Protein AF-A0A2G9Z7P7-F1 (afdb_monomer_lite)

Structure (mmCIF, N/CA/C/O backbone):
data_AF-A0A2G9Z7P7-F1
#
_entry.id   AF-A0A2G9Z7P7-F1
#
loop_
_atom_site.group_PDB
_atom_site.id
_atom_site.type_symbol
_atom_site.label_atom_id
_atom_site.label_alt_id
_atom_site.label_comp_id
_atom_site.label_asym_id
_atom_site.label_entity_id
_atom_site.label_seq_id
_atom_site.pdbx_PDB_ins_code
_atom_site.Cartn_x
_atom_site.Cartn_y
_atom_site.Cartn_z
_atom_site.occupancy
_atom_site.B_iso_or_equiv
_atom_site.auth_seq_id
_atom_site.auth_comp_id
_atom_site.auth_asym_id
_atom_site.auth_atom_id
_atom_site.pdbx_PDB_model_num
ATOM 1 N N . MET A 1 1 ? 17.770 12.880 -24.093 1.00 88.38 1 MET A N 1
ATOM 2 C CA . MET A 1 1 ? 17.878 13.822 -22.950 1.00 88.38 1 MET A CA 1
ATOM 3 C C . MET A 1 1 ? 17.803 13.102 -21.585 1.00 88.38 1 MET A C 1
ATOM 5 O O . MET A 1 1 ? 17.267 13.642 -20.622 1.00 88.38 1 MET A O 1
ATOM 9 N N . GLY A 1 2 ? 18.348 11.879 -21.474 1.00 91.69 2 GLY A N 1
ATOM 10 C CA . GLY A 1 2 ? 18.216 11.028 -20.277 1.00 91.69 2 GLY A CA 1
ATOM 11 C C . GLY A 1 2 ? 16.932 10.182 -20.232 1.00 91.69 2 GLY A C 1
ATOM 12 O O . GLY A 1 2 ? 16.121 10.231 -21.153 1.00 91.69 2 GLY A O 1
ATOM 13 N N . THR A 1 3 ? 16.749 9.387 -19.179 1.00 93.31 3 THR A N 1
ATOM 14 C CA . THR A 1 3 ? 15.555 8.562 -18.927 1.00 93.31 3 THR A CA 1
ATOM 15 C C . THR A 1 3 ? 15.163 8.608 -17.444 1.00 93.31 3 THR A C 1
ATOM 17 O O . THR A 1 3 ? 16.037 8.487 -16.579 1.00 93.31 3 THR A O 1
ATOM 20 N N . PRO A 1 4 ? 13.865 8.741 -17.104 1.00 95.06 4 PRO A N 1
ATOM 21 C CA . PRO A 1 4 ? 13.394 8.666 -15.719 1.00 95.06 4 PRO A CA 1
ATOM 22 C C . PRO A 1 4 ? 13.786 7.372 -14.992 1.00 95.06 4 PRO A C 1
ATOM 24 O O . PRO A 1 4 ? 14.020 7.407 -13.783 1.00 95.06 4 PRO A O 1
ATOM 27 N N . ARG A 1 5 ? 13.948 6.250 -15.711 1.00 92.25 5 ARG A N 1
ATOM 28 C CA . ARG A 1 5 ? 14.402 4.972 -15.130 1.00 92.25 5 ARG A CA 1
ATOM 29 C C . ARG A 1 5 ? 15.758 5.094 -14.426 1.00 92.25 5 ARG A C 1
ATOM 31 O O . ARG A 1 5 ? 15.944 4.495 -13.370 1.00 92.25 5 ARG A O 1
ATOM 38 N N . ALA A 1 6 ? 16.665 5.933 -14.936 1.00 92.50 6 ALA A N 1
ATOM 39 C CA . ALA A 1 6 ? 17.983 6.150 -14.335 1.00 92.50 6 ALA A CA 1
ATOM 40 C C . ALA A 1 6 ? 17.903 6.705 -12.901 1.00 92.50 6 ALA A C 1
ATOM 42 O O . ALA A 1 6 ? 18.802 6.459 -12.097 1.00 92.50 6 ALA A O 1
ATOM 43 N N . ILE A 1 7 ? 16.825 7.421 -12.556 1.00 93.69 7 ILE A N 1
ATOM 44 C CA . ILE A 1 7 ? 16.602 7.922 -11.194 1.00 93.69 7 ILE A CA 1
ATOM 45 C C . ILE A 1 7 ? 16.435 6.747 -10.232 1.00 93.69 7 ILE A C 1
ATOM 47 O O . ILE A 1 7 ? 17.113 6.696 -9.208 1.00 93.69 7 ILE A O 1
ATOM 51 N N . LEU A 1 8 ? 15.571 5.785 -10.569 1.00 89.94 8 LEU A N 1
ATOM 52 C CA . LEU A 1 8 ? 15.336 4.608 -9.736 1.00 89.94 8 LEU A CA 1
ATOM 53 C C . LEU A 1 8 ? 16.598 3.746 -9.631 1.00 89.94 8 LEU A C 1
ATOM 55 O O . LEU A 1 8 ? 16.961 3.349 -8.525 1.00 89.94 8 LEU A O 1
ATOM 59 N N . SER A 1 9 ? 17.317 3.547 -10.743 1.00 86.44 9 SER A N 1
ATOM 60 C CA . SER A 1 9 ? 18.581 2.799 -10.753 1.00 86.44 9 SER A CA 1
ATOM 61 C C . SER A 1 9 ? 19.633 3.408 -9.827 1.00 86.44 9 SER A C 1
ATOM 63 O O . SER A 1 9 ? 20.267 2.696 -9.051 1.00 86.44 9 SER A O 1
ATOM 65 N N . LEU A 1 10 ? 19.811 4.731 -9.866 1.00 89.69 10 LEU A N 1
ATOM 66 C CA . LEU A 1 10 ? 20.811 5.422 -9.050 1.00 89.69 10 LEU A CA 1
ATOM 67 C C . LEU A 1 10 ? 20.392 5.568 -7.575 1.00 89.69 10 LEU A C 1
ATOM 69 O O . LEU A 1 10 ? 21.263 5.584 -6.697 1.00 89.69 10 LEU A O 1
ATOM 73 N N . LEU A 1 11 ? 19.087 5.679 -7.287 1.00 90.06 11 LEU A N 1
ATOM 74 C CA . LEU A 1 11 ? 18.569 5.876 -5.927 1.00 90.06 11 LEU A CA 1
ATOM 75 C C . LEU A 1 11 ? 18.313 4.580 -5.151 1.00 90.06 11 LEU A C 1
ATOM 77 O O . LEU A 1 11 ? 18.526 4.581 -3.943 1.00 90.06 11 LEU A O 1
ATOM 81 N N . TYR A 1 12 ? 17.890 3.499 -5.799 1.00 85.44 12 TYR A N 1
ATOM 82 C CA . TYR A 1 12 ? 17.498 2.255 -5.114 1.00 85.44 12 TYR A CA 1
ATOM 83 C C . TYR A 1 12 ? 18.282 1.032 -5.580 1.00 85.44 12 TYR A C 1
ATOM 85 O O . TYR A 1 12 ? 18.129 -0.060 -5.040 1.00 85.44 12 TYR A O 1
ATOM 93 N N . GLY A 1 13 ? 19.150 1.202 -6.575 1.00 76.75 13 GLY A N 1
ATOM 94 C CA . GLY A 1 13 ? 19.662 0.070 -7.324 1.00 76.75 13 GLY A CA 1
ATOM 95 C C . GLY A 1 13 ? 18.589 -0.461 -8.273 1.00 76.75 13 GLY A C 1
ATOM 96 O O . GLY A 1 13 ? 17.404 -0.565 -7.946 1.00 76.75 13 GLY A O 1
ATOM 97 N N . TYR A 1 14 ? 19.029 -0.784 -9.474 1.00 68.12 14 TYR A N 1
ATOM 98 C CA . TYR A 1 14 ? 18.271 -1.546 -10.452 1.00 68.12 14 TYR A CA 1
ATOM 99 C C . TYR A 1 14 ? 19.022 -2.850 -10.682 1.00 68.12 14 TYR A C 1
ATOM 101 O O . TYR A 1 14 ? 20.247 -2.862 -10.530 1.00 68.12 14 TYR A O 1
ATOM 109 N N . ASP A 1 15 ? 18.319 -3.902 -11.093 1.00 60.78 15 ASP A N 1
ATOM 110 C CA . ASP A 1 15 ? 18.945 -5.089 -11.684 1.00 60.78 15 ASP A CA 1
ATOM 111 C C . ASP A 1 15 ? 19.566 -4.722 -13.057 1.00 60.78 15 ASP A C 1
ATOM 113 O O . ASP A 1 15 ? 19.152 -5.178 -14.118 1.00 60.78 15 ASP A O 1
ATOM 117 N N . GLU A 1 16 ? 20.595 -3.862 -13.047 1.00 51.56 16 GLU A N 1
ATOM 118 C CA . GLU A 1 16 ? 21.653 -3.820 -14.070 1.00 51.56 16 GLU A CA 1
ATOM 119 C C . GLU A 1 16 ? 22.711 -4.885 -13.764 1.00 51.56 16 GLU A C 1
ATOM 121 O O . GLU A 1 16 ? 23.882 -4.762 -14.134 1.00 51.56 16 GLU A O 1
ATOM 126 N N . ASP A 1 17 ? 22.330 -5.935 -13.045 1.00 45.81 17 ASP A N 1
ATOM 127 C CA . ASP A 1 17 ? 23.192 -7.074 -12.899 1.00 45.81 17 ASP A CA 1
ATOM 128 C C . ASP A 1 17 ? 23.453 -7.603 -14.311 1.00 45.81 17 ASP A C 1
ATOM 130 O O . ASP A 1 17 ? 22.549 -8.027 -15.035 1.00 45.81 17 ASP A O 1
ATOM 134 N N . LEU A 1 18 ? 24.709 -7.544 -14.746 1.00 41.25 18 LEU A N 1
ATOM 135 C CA . LEU A 1 18 ? 25.127 -8.237 -15.953 1.00 41.25 18 LEU A CA 1
ATOM 136 C C . LEU A 1 18 ? 24.704 -9.702 -15.795 1.00 41.25 18 LEU A C 1
ATOM 138 O O . LEU A 1 18 ? 25.142 -10.380 -14.866 1.00 41.25 18 LEU A O 1
ATOM 142 N N . ALA A 1 19 ? 23.823 -10.166 -16.682 1.00 43.50 19 ALA A N 1
ATOM 143 C CA . ALA A 1 19 ? 23.171 -11.468 -16.570 1.00 43.50 19 ALA A CA 1
ATOM 144 C C . ALA A 1 19 ? 22.360 -11.669 -15.266 1.00 43.50 19 ALA A C 1
ATOM 146 O O . ALA A 1 19 ? 22.419 -12.751 -14.677 1.00 43.50 19 ALA A O 1
ATOM 147 N N . PHE A 1 20 ? 21.620 -10.639 -14.837 1.00 49.31 20 PHE A N 1
ATOM 148 C CA . PHE A 1 20 ? 20.503 -10.695 -13.885 1.00 49.31 20 PHE A CA 1
ATOM 149 C C . PHE A 1 20 ? 20.796 -11.479 -12.583 1.00 49.31 20 PHE A C 1
ATOM 151 O O . PHE A 1 20 ? 20.258 -12.554 -12.336 1.00 49.31 20 PHE A O 1
ATOM 158 N N . GLY A 1 21 ? 21.734 -10.985 -11.780 1.00 46.25 21 GLY A N 1
ATOM 159 C CA . GLY A 1 21 ? 22.154 -11.535 -10.487 1.00 46.25 21 GLY A CA 1
ATOM 160 C C . GLY A 1 21 ? 23.260 -12.582 -10.555 1.00 46.25 21 GLY A C 1
ATOM 161 O O . GLY A 1 21 ? 23.843 -12.935 -9.529 1.00 46.25 21 GLY A O 1
ATOM 162 N N . SER A 1 22 ? 23.604 -13.088 -11.746 1.00 48.53 22 SER A N 1
ATOM 163 C CA . SER A 1 22 ? 24.572 -14.189 -11.867 1.00 48.53 22 SER A CA 1
ATOM 164 C C . SER A 1 22 ? 26.050 -13.766 -11.853 1.00 48.53 22 SER A C 1
ATOM 166 O O . SER A 1 22 ? 26.917 -14.621 -11.648 1.00 48.53 22 SER A O 1
ATOM 168 N N . LEU A 1 23 ? 26.353 -12.476 -12.056 1.00 54.34 23 LEU A N 1
ATOM 169 C CA . LEU A 1 23 ? 27.725 -11.935 -12.071 1.00 54.34 23 LEU A CA 1
ATOM 170 C C . LEU A 1 23 ? 27.988 -10.838 -11.029 1.00 54.34 23 LEU A C 1
ATOM 172 O O . LEU A 1 23 ? 29.154 -10.591 -10.719 1.00 54.34 23 LEU A O 1
ATOM 176 N N . MET A 1 24 ? 26.949 -10.175 -10.517 1.00 68.00 24 MET A N 1
ATOM 177 C CA . MET A 1 24 ? 27.054 -9.036 -9.601 1.00 68.00 24 MET A CA 1
ATOM 178 C C . MET A 1 24 ? 25.839 -9.015 -8.675 1.00 68.00 24 MET A C 1
ATOM 180 O O . MET A 1 24 ? 24.740 -9.314 -9.122 1.00 68.00 24 MET A O 1
ATOM 184 N N . SER A 1 25 ? 26.041 -8.704 -7.395 1.00 72.50 25 SER A N 1
ATOM 185 C CA . SER A 1 25 ? 24.952 -8.480 -6.439 1.00 72.50 25 SER A CA 1
ATOM 186 C C . SER A 1 25 ? 24.416 -7.049 -6.523 1.00 72.50 25 SER A C 1
ATOM 188 O O . SER A 1 25 ? 25.162 -6.121 -6.832 1.00 72.50 25 SER A O 1
ATOM 190 N N . ARG A 1 26 ? 23.163 -6.830 -6.106 1.00 74.75 26 ARG A N 1
ATOM 191 C CA . ARG A 1 26 ? 22.546 -5.489 -6.038 1.00 74.75 26 ARG A CA 1
ATOM 192 C C . ARG A 1 26 ? 23.388 -4.453 -5.276 1.00 74.75 26 ARG A C 1
ATOM 194 O O . ARG A 1 26 ? 23.451 -3.291 -5.675 1.00 74.75 26 ARG A O 1
ATOM 201 N N . ALA A 1 27 ? 24.073 -4.867 -4.207 1.00 79.56 27 ALA A N 1
ATOM 202 C CA . ALA A 1 27 ? 24.968 -3.991 -3.450 1.00 79.56 27 ALA A CA 1
ATOM 203 C C . ALA A 1 27 ? 26.206 -3.574 -4.267 1.00 79.56 27 ALA A C 1
ATOM 205 O O . ALA A 1 27 ? 26.613 -2.409 -4.266 1.00 79.56 27 ALA A O 1
ATOM 206 N N . GLU A 1 28 ? 26.787 -4.512 -5.018 1.00 80.38 28 GLU A N 1
ATOM 207 C CA . GLU A 1 28 ? 27.892 -4.240 -5.940 1.00 80.38 28 GLU A CA 1
ATOM 208 C C . GLU A 1 28 ? 27.441 -3.376 -7.125 1.00 80.38 28 GLU A C 1
ATOM 210 O O . GLU A 1 28 ? 28.157 -2.439 -7.485 1.00 80.38 28 GLU A O 1
ATOM 215 N N . ALA A 1 29 ? 26.247 -3.624 -7.674 1.00 78.50 29 ALA A N 1
ATOM 216 C CA . ALA A 1 29 ? 25.651 -2.819 -8.737 1.00 78.50 29 ALA A CA 1
ATOM 217 C C . ALA A 1 29 ? 25.437 -1.373 -8.275 1.00 78.50 29 ALA A C 1
ATOM 219 O O . ALA A 1 29 ? 25.922 -0.443 -8.924 1.00 78.50 29 ALA A O 1
ATOM 220 N N . ARG A 1 30 ? 24.836 -1.168 -7.093 1.00 82.44 30 ARG A N 1
ATOM 221 C CA . ARG A 1 30 ? 24.680 0.156 -6.463 1.00 82.44 30 ARG A CA 1
ATOM 222 C C . ARG A 1 30 ? 26.027 0.864 -6.310 1.00 82.44 30 ARG A C 1
ATOM 224 O O . ARG A 1 30 ? 26.182 2.015 -6.722 1.00 82.44 30 ARG A O 1
ATOM 231 N N . LYS A 1 31 ? 27.035 0.167 -5.781 1.00 85.56 31 LYS A N 1
ATOM 232 C CA . LYS A 1 31 ? 28.396 0.702 -5.631 1.00 85.56 31 LYS A CA 1
ATOM 233 C C . LYS A 1 31 ? 29.030 1.075 -6.973 1.00 85.56 31 LYS A C 1
ATOM 235 O O . LYS A 1 31 ? 29.747 2.077 -7.048 1.00 85.56 31 LYS A O 1
ATOM 240 N N . LEU A 1 32 ? 28.797 0.292 -8.024 1.00 85.06 32 LEU A N 1
ATOM 241 C CA . LEU A 1 32 ? 29.298 0.567 -9.368 1.00 85.06 32 LEU A CA 1
ATOM 242 C C . LEU A 1 32 ? 28.656 1.835 -9.943 1.00 85.06 32 LEU A C 1
ATOM 244 O O . LEU A 1 32 ? 29.380 2.780 -10.278 1.00 85.06 32 LEU A O 1
ATOM 248 N N . VAL A 1 33 ? 27.321 1.889 -10.008 1.00 84.31 33 VAL A N 1
ATOM 249 C CA . VAL A 1 33 ? 26.591 3.003 -10.640 1.00 84.31 33 VAL A CA 1
ATOM 250 C C . VAL A 1 33 ? 26.812 4.327 -9.910 1.00 84.31 33 VAL A C 1
ATOM 252 O O . VAL A 1 33 ? 26.951 5.369 -10.550 1.00 84.31 33 VAL A O 1
ATOM 255 N N . GLU A 1 34 ? 26.997 4.301 -8.585 1.00 87.75 34 GLU A N 1
ATOM 256 C CA . GLU A 1 34 ? 27.355 5.481 -7.786 1.00 87.75 34 GLU A CA 1
ATOM 257 C C . GLU A 1 34 ? 28.629 6.193 -8.255 1.00 87.75 34 GLU A C 1
ATOM 259 O O . GLU A 1 34 ? 28.807 7.391 -7.998 1.00 87.75 34 GLU A O 1
ATOM 264 N N . ASN A 1 35 ? 29.531 5.454 -8.900 1.00 89.50 35 ASN A N 1
ATOM 265 C CA . ASN A 1 35 ? 30.845 5.917 -9.325 1.00 89.50 35 ASN A CA 1
ATOM 266 C C . ASN A 1 35 ? 31.010 5.919 -10.850 1.00 89.50 35 ASN A C 1
ATOM 268 O O . ASN A 1 35 ? 32.118 6.164 -11.327 1.00 89.50 35 ASN A O 1
ATOM 272 N N . MET A 1 36 ? 29.940 5.672 -11.610 1.00 90.12 36 MET A N 1
ATOM 273 C CA . MET A 1 36 ? 29.964 5.584 -13.067 1.00 90.12 36 MET A CA 1
ATOM 274 C C . MET A 1 36 ? 29.453 6.891 -13.695 1.00 90.12 36 MET A C 1
ATOM 276 O O . MET A 1 36 ? 28.243 7.108 -13.727 1.00 90.12 36 MET A O 1
ATOM 280 N N . PRO A 1 37 ? 30.320 7.760 -14.259 1.00 91.62 37 PRO A N 1
ATOM 281 C CA . PRO A 1 37 ? 29.881 9.026 -14.859 1.00 91.62 37 PRO A CA 1
ATOM 282 C C . PRO A 1 37 ? 28.818 8.849 -15.955 1.00 91.62 37 PRO A C 1
ATOM 284 O O . PRO A 1 37 ? 27.925 9.680 -16.084 1.00 91.62 37 PRO A O 1
ATOM 287 N N . GLY A 1 38 ? 28.884 7.741 -16.706 1.00 87.62 38 GLY A N 1
ATOM 288 C CA . GLY A 1 38 ? 27.904 7.410 -17.742 1.00 87.62 38 GLY A CA 1
ATOM 289 C C . GLY A 1 38 ? 26.477 7.267 -17.208 1.00 87.62 38 GLY A C 1
ATOM 290 O O . GLY A 1 38 ? 25.561 7.787 -17.831 1.00 87.62 38 GLY A O 1
ATOM 291 N N . ALA A 1 39 ? 26.290 6.663 -16.028 1.00 90.19 39 ALA A N 1
ATOM 292 C CA . ALA A 1 39 ? 24.969 6.497 -15.418 1.00 90.19 39 ALA A CA 1
ATOM 293 C C . ALA A 1 39 ? 24.332 7.851 -15.059 1.00 90.19 39 ALA A C 1
ATOM 295 O O . ALA A 1 39 ? 23.143 8.064 -15.273 1.00 90.19 39 ALA A O 1
ATOM 296 N N . TYR A 1 40 ? 25.137 8.812 -14.593 1.00 94.94 40 TYR A N 1
ATOM 297 C CA . TYR A 1 40 ? 24.669 10.169 -14.290 1.00 94.94 40 TYR A CA 1
ATOM 298 C C . TYR A 1 40 ? 24.279 10.930 -15.562 1.00 94.94 40 TYR A C 1
ATOM 300 O O . TYR A 1 40 ? 23.320 11.695 -15.542 1.00 94.94 40 TYR A O 1
ATOM 308 N N . GLY A 1 41 ? 24.979 10.693 -16.676 1.00 93.25 41 GLY A N 1
ATOM 309 C CA . GLY A 1 41 ? 24.620 11.242 -17.987 1.00 93.25 41 GLY A CA 1
ATOM 310 C C . GLY A 1 41 ? 23.269 10.748 -18.519 1.00 93.25 41 GLY A C 1
ATOM 311 O O . GLY A 1 41 ? 22.693 11.390 -19.392 1.00 93.25 41 GLY A O 1
ATOM 312 N N . LEU A 1 42 ? 22.732 9.649 -17.980 1.00 94.06 42 LEU A N 1
ATOM 313 C CA . LEU A 1 42 ? 21.408 9.132 -18.330 1.00 94.06 42 LEU A CA 1
ATOM 314 C C . LEU A 1 42 ? 20.282 9.709 -17.465 1.00 94.06 42 LEU A C 1
ATOM 316 O O . LEU A 1 42 ? 19.120 9.442 -17.756 1.00 94.06 42 LEU A O 1
ATOM 320 N N . LEU A 1 43 ? 20.577 10.509 -16.435 1.00 96.19 43 LEU A N 1
ATOM 321 C CA . LEU A 1 43 ? 19.535 11.217 -15.689 1.00 96.19 43 LEU A CA 1
ATOM 322 C C . LEU A 1 43 ? 18.808 12.227 -16.595 1.00 96.19 43 LEU A C 1
ATOM 324 O O . LEU A 1 43 ? 19.445 12.806 -17.480 1.00 96.19 43 LEU A O 1
ATOM 328 N N . PRO A 1 44 ? 17.504 12.474 -16.364 1.00 96.12 44 PRO A N 1
ATOM 329 C CA . PRO A 1 44 ? 16.760 13.513 -17.068 1.00 96.12 44 PRO A CA 1
ATOM 330 C C . PRO A 1 44 ? 17.464 14.876 -17.042 1.00 96.12 44 PRO A C 1
ATOM 332 O O . PRO A 1 44 ? 17.812 15.379 -15.969 1.00 96.12 44 PRO A O 1
ATOM 335 N N . SER A 1 45 ? 17.674 15.463 -18.224 1.00 95.06 45 SER A N 1
ATOM 336 C CA . SER A 1 45 ? 18.251 16.804 -18.364 1.00 95.06 45 SER A CA 1
ATOM 337 C C . SER A 1 45 ? 17.222 17.903 -18.083 1.00 95.06 45 SER A C 1
ATOM 339 O O . SER A 1 45 ? 16.018 17.651 -18.008 1.00 95.06 45 SER A O 1
ATOM 341 N N . GLU A 1 46 ? 17.682 19.146 -17.943 1.00 94.81 46 GLU A N 1
ATOM 342 C CA . GLU A 1 46 ? 16.793 20.307 -17.807 1.00 94.81 46 GLU A CA 1
ATOM 343 C C . GLU A 1 46 ? 15.837 20.441 -19.004 1.00 94.81 46 GLU A C 1
ATOM 345 O O . GLU A 1 46 ? 14.641 20.675 -18.823 1.00 94.81 46 GLU A O 1
ATOM 350 N N . GLU A 1 47 ? 16.337 20.205 -20.219 1.00 92.44 47 GLU A N 1
ATOM 351 C CA . GLU A 1 47 ? 15.527 20.233 -21.436 1.00 92.44 47 GLU A CA 1
ATOM 352 C C . GLU A 1 47 ? 14.461 19.126 -21.442 1.00 92.44 47 GLU A C 1
ATOM 354 O O . GLU A 1 47 ? 13.328 19.369 -21.863 1.00 92.44 47 GLU A O 1
ATOM 359 N N . TYR A 1 48 ? 14.763 17.940 -20.896 1.00 93.50 48 TYR A N 1
ATOM 360 C CA . TYR A 1 48 ? 13.746 16.903 -20.696 1.00 93.50 48 TYR A CA 1
ATOM 361 C C . TYR A 1 48 ? 12.633 17.379 -19.756 1.00 93.50 48 TYR A C 1
ATOM 363 O O . TYR A 1 48 ? 11.458 17.290 -20.113 1.00 93.50 48 TYR A O 1
ATOM 371 N N . LEU A 1 49 ? 12.979 17.928 -18.584 1.00 94.69 49 LEU A N 1
ATOM 372 C CA . LEU A 1 49 ? 11.989 18.439 -17.623 1.00 94.69 49 LEU A CA 1
ATOM 373 C C . LEU A 1 49 ? 11.091 19.511 -18.260 1.00 94.69 49 LEU A C 1
ATOM 375 O O . LEU A 1 49 ? 9.891 19.548 -17.997 1.00 94.69 49 LEU A O 1
ATOM 379 N N . ASN A 1 50 ? 11.641 20.358 -19.133 1.00 92.31 50 ASN A N 1
ATOM 380 C CA . ASN A 1 50 ? 10.890 21.421 -19.807 1.00 92.31 50 ASN A CA 1
ATOM 381 C C . ASN A 1 50 ? 9.842 20.924 -20.817 1.00 92.31 50 ASN A C 1
ATOM 383 O O . ASN A 1 50 ? 8.943 21.692 -21.199 1.00 92.31 50 ASN A O 1
ATOM 387 N N . ARG A 1 51 ? 9.938 19.654 -21.219 1.00 89.81 51 ARG A N 1
ATOM 388 C CA . ARG A 1 51 ? 9.044 18.979 -22.170 1.00 89.81 51 ARG A CA 1
ATOM 389 C C . ARG A 1 51 ? 7.986 18.116 -21.509 1.00 89.81 51 ARG A C 1
ATOM 391 O O . ARG A 1 51 ? 7.079 17.663 -22.196 1.00 89.81 51 ARG A O 1
ATOM 398 N N . LEU A 1 52 ? 8.105 17.886 -20.208 1.00 90.56 52 LEU A N 1
ATOM 399 C CA . LEU A 1 52 ? 7.125 17.112 -19.474 1.00 90.56 52 LEU A CA 1
ATOM 400 C C . LEU A 1 52 ? 5.793 17.864 -19.376 1.00 90.56 52 LEU A C 1
ATOM 402 O O . LEU A 1 52 ? 5.759 19.063 -19.084 1.00 90.56 52 LEU A O 1
ATOM 406 N N . GLU A 1 53 ? 4.707 17.133 -19.606 1.00 87.88 53 GLU A N 1
ATOM 407 C CA . GLU A 1 53 ? 3.342 17.599 -19.348 1.00 87.88 53 GLU A CA 1
ATOM 408 C C . GLU A 1 53 ? 2.959 17.363 -17.881 1.00 87.88 53 GLU A C 1
ATOM 410 O O . GLU A 1 53 ? 2.420 18.254 -17.228 1.00 87.88 53 GLU A O 1
ATOM 415 N N . GLU A 1 54 ? 3.341 16.203 -17.346 1.00 91.12 54 GLU A N 1
ATOM 416 C CA . GLU A 1 54 ? 3.155 15.804 -15.951 1.00 91.12 54 GLU A CA 1
ATOM 417 C C . GLU A 1 54 ? 4.454 15.963 -15.143 1.00 91.12 54 GLU A C 1
ATOM 419 O O . GLU A 1 54 ? 5.545 15.868 -15.707 1.00 91.12 54 GLU A O 1
ATOM 424 N N . PRO A 1 55 ? 4.405 16.166 -13.814 1.00 95.56 55 PRO A N 1
ATOM 425 C CA . PRO A 1 55 ? 5.621 16.241 -13.007 1.00 95.56 55 PRO A CA 1
ATOM 426 C C . PRO A 1 55 ? 6.513 15.002 -13.174 1.00 95.56 55 PRO A C 1
ATOM 428 O O . PRO A 1 55 ? 6.029 13.903 -13.413 1.00 95.56 55 PRO A O 1
ATOM 431 N N . LEU A 1 56 ? 7.825 15.129 -12.998 1.00 97.00 56 LEU A N 1
ATOM 432 C CA . LEU A 1 56 ? 8.740 13.982 -12.997 1.00 97.00 56 LEU A CA 1
ATOM 433 C C . LEU A 1 56 ? 8.637 13.189 -11.689 1.00 97.00 56 LEU A C 1
ATOM 435 O O . LEU A 1 56 ? 8.627 11.958 -11.706 1.00 97.00 56 LEU A O 1
ATOM 439 N N . ILE A 1 57 ? 8.563 13.896 -10.558 1.00 96.94 57 ILE A N 1
ATOM 440 C CA . ILE A 1 57 ? 8.464 13.307 -9.218 1.00 96.94 57 ILE A CA 1
ATOM 441 C C . ILE A 1 57 ? 7.280 13.924 -8.478 1.00 96.94 57 ILE A C 1
ATOM 443 O O . ILE A 1 57 ? 7.201 15.148 -8.385 1.00 96.94 57 ILE A O 1
ATOM 447 N N . ASP A 1 58 ? 6.416 13.085 -7.911 1.00 96.31 58 ASP A N 1
ATOM 448 C CA . ASP A 1 58 ? 5.329 13.489 -7.014 1.00 96.31 58 ASP A CA 1
ATOM 449 C C . ASP A 1 58 ? 5.609 13.006 -5.594 1.00 96.31 58 ASP A C 1
ATOM 451 O O . ASP A 1 58 ? 5.960 11.844 -5.393 1.00 96.31 58 ASP A O 1
ATOM 455 N N . PHE A 1 59 ? 5.430 13.872 -4.599 1.00 93.50 59 PHE A N 1
ATOM 456 C CA . PHE A 1 59 ? 5.601 13.535 -3.189 1.00 93.50 59 PHE A CA 1
ATOM 457 C C . PHE A 1 59 ? 4.260 13.427 -2.466 1.00 93.50 59 PHE A C 1
ATOM 459 O O . PHE A 1 59 ? 3.316 14.163 -2.751 1.00 93.50 59 PHE A O 1
ATOM 466 N N . PHE A 1 60 ? 4.200 12.577 -1.437 1.00 90.44 60 PHE A N 1
ATOM 467 C CA . PHE A 1 60 ? 3.015 12.431 -0.582 1.00 90.44 60 PHE A CA 1
ATOM 468 C C . PHE A 1 60 ? 2.592 13.750 0.095 1.00 90.44 60 PHE A C 1
ATOM 470 O O . PHE A 1 60 ? 1.433 13.911 0.468 1.00 90.44 60 PHE A O 1
ATOM 477 N N . SER A 1 61 ? 3.522 14.701 0.255 1.00 89.00 61 SER A N 1
ATOM 478 C CA . SER A 1 61 ? 3.267 16.038 0.804 1.00 89.00 61 SER A CA 1
ATOM 479 C C . SER A 1 61 ? 2.438 16.936 -0.125 1.00 89.00 61 SER A C 1
ATOM 481 O O . SER A 1 61 ? 2.016 18.014 0.295 1.00 89.00 61 SER A O 1
ATOM 483 N N . GLY A 1 62 ? 2.223 16.519 -1.376 1.00 89.94 62 GLY A N 1
ATOM 484 C CA . GLY A 1 62 ? 1.630 17.328 -2.440 1.00 89.94 62 GLY A CA 1
ATOM 485 C C . GLY A 1 62 ? 2.641 18.211 -3.175 1.00 89.94 62 GLY A C 1
ATOM 486 O O . GLY A 1 62 ? 2.265 18.910 -4.112 1.00 89.94 62 GLY A O 1
ATOM 487 N N . GLU A 1 63 ? 3.916 18.194 -2.777 1.00 93.00 63 GLU A N 1
ATOM 488 C CA . GLU A 1 63 ? 4.978 18.785 -3.587 1.00 93.00 63 GLU A CA 1
ATOM 489 C C . GLU A 1 63 ? 5.289 17.921 -4.809 1.00 93.00 63 GLU A C 1
ATOM 491 O O . GLU A 1 63 ? 5.176 16.698 -4.767 1.00 93.00 63 GLU A O 1
ATOM 496 N N . SER A 1 64 ? 5.775 18.554 -5.873 1.00 95.81 64 SER A N 1
ATOM 497 C CA . SER A 1 64 ? 6.279 17.860 -7.054 1.00 95.81 64 SER A CA 1
ATOM 498 C C . SER A 1 64 ? 7.571 18.499 -7.576 1.00 95.81 64 SER A C 1
ATOM 500 O O . SER A 1 64 ? 8.001 19.558 -7.095 1.00 95.81 64 SER A O 1
ATOM 502 N N . ILE A 1 65 ? 8.241 17.798 -8.489 1.00 97.19 65 ILE A N 1
ATOM 503 C CA . ILE A 1 65 ? 9.384 18.269 -9.281 1.00 97.19 65 ILE A CA 1
ATOM 504 C C . ILE A 1 65 ? 9.012 18.044 -10.739 1.00 97.19 65 ILE A C 1
ATOM 506 O O . ILE A 1 65 ? 8.831 16.897 -11.147 1.00 97.19 65 ILE A O 1
ATOM 510 N N . GLY A 1 66 ? 8.907 19.111 -11.522 1.00 95.69 66 GLY A N 1
ATOM 511 C CA . GLY A 1 66 ? 8.574 19.024 -12.940 1.00 95.69 66 GLY A CA 1
ATOM 512 C C . GLY A 1 66 ? 9.239 20.118 -13.765 1.00 95.69 66 GLY A C 1
ATOM 513 O O . GLY A 1 66 ? 10.396 20.484 -13.553 1.00 95.69 66 GLY A O 1
ATOM 514 N N . LYS A 1 67 ? 8.500 20.628 -14.746 1.00 95.69 67 LYS A N 1
ATOM 515 C CA . LYS A 1 67 ? 8.948 21.691 -15.644 1.00 95.69 67 LYS A CA 1
ATOM 516 C C . LYS A 1 67 ? 9.458 22.919 -14.883 1.00 95.69 67 LYS A C 1
ATOM 518 O O . LYS A 1 67 ? 8.726 23.513 -14.099 1.00 95.69 67 LYS A O 1
ATOM 523 N N . GLY A 1 68 ? 10.695 23.329 -15.173 1.00 94.44 68 GLY A N 1
ATOM 524 C CA . GLY A 1 68 ? 11.356 24.469 -14.527 1.00 94.44 68 GLY A CA 1
ATOM 525 C C . GLY A 1 68 ? 11.970 24.187 -13.147 1.00 94.44 68 GLY A C 1
ATOM 526 O O . GLY A 1 68 ? 12.588 25.084 -12.581 1.00 94.44 68 GLY A O 1
ATOM 527 N N . ASP A 1 69 ? 11.867 22.962 -12.621 1.00 96.69 69 ASP A N 1
ATOM 528 C CA . ASP A 1 69 ? 12.347 22.595 -11.278 1.00 96.69 69 ASP A CA 1
ATOM 529 C C . ASP A 1 69 ? 13.708 21.873 -11.292 1.00 96.69 69 ASP A C 1
ATOM 531 O O . ASP A 1 69 ? 14.002 21.059 -10.411 1.00 96.69 69 ASP A O 1
ATOM 535 N N . PHE A 1 70 ? 14.568 22.136 -12.280 1.00 96.44 70 PHE A N 1
ATOM 536 C CA . PHE A 1 70 ? 15.821 21.386 -12.430 1.00 96.44 70 PHE A CA 1
ATOM 537 C C . PHE A 1 70 ? 16.759 21.525 -11.217 1.00 96.44 70 PHE A C 1
ATOM 539 O O . PHE A 1 70 ? 17.325 20.534 -10.756 1.00 96.44 70 PHE A O 1
ATOM 546 N N . GLU A 1 71 ? 16.868 22.713 -10.612 1.00 96.12 71 GLU A N 1
ATOM 547 C CA . GLU A 1 71 ? 17.632 22.880 -9.364 1.00 96.12 71 GLU A CA 1
ATOM 548 C C . GLU A 1 71 ? 17.037 22.062 -8.205 1.00 96.12 71 GLU A C 1
ATOM 550 O O . GLU A 1 71 ? 17.777 21.434 -7.446 1.00 96.12 71 GLU A O 1
ATOM 555 N N . LYS A 1 72 ? 15.701 22.006 -8.092 1.00 96.56 72 LYS A N 1
ATOM 556 C CA . LYS A 1 72 ? 15.007 21.202 -7.072 1.00 96.56 72 LYS A CA 1
ATOM 557 C C . LYS A 1 72 ? 15.260 19.708 -7.289 1.00 96.56 72 LYS A C 1
ATOM 559 O O . LYS A 1 72 ? 15.469 18.979 -6.321 1.00 96.56 72 LYS A O 1
ATOM 564 N N . PHE A 1 73 ? 15.303 19.265 -8.546 1.00 97.31 73 PHE A N 1
ATOM 565 C CA . PHE A 1 73 ? 15.677 17.901 -8.912 1.00 97.31 73 PHE A CA 1
ATOM 566 C C . PHE A 1 73 ? 17.108 17.561 -8.465 1.00 97.31 73 PHE A C 1
ATOM 568 O O . PHE A 1 73 ? 17.323 16.543 -7.807 1.00 97.31 73 PHE A O 1
ATOM 575 N N . GLN A 1 74 ? 18.079 18.438 -8.731 1.00 97.00 74 GLN A N 1
ATOM 576 C CA . GLN A 1 74 ? 19.471 18.260 -8.291 1.00 97.00 74 GLN A CA 1
ATOM 577 C C . GLN A 1 74 ? 19.604 18.235 -6.759 1.00 97.00 74 GLN A C 1
ATOM 579 O O . GLN A 1 74 ? 20.319 17.403 -6.187 1.00 97.00 74 GLN A O 1
ATOM 584 N N . ASP A 1 75 ? 18.889 19.123 -6.071 1.00 96.12 75 ASP A N 1
ATOM 585 C CA . ASP A 1 75 ? 18.862 19.175 -4.611 1.00 96.12 75 ASP A CA 1
ATOM 586 C C . ASP A 1 75 ? 18.270 17.889 -4.006 1.00 96.12 75 ASP A C 1
ATOM 588 O O . ASP A 1 75 ? 18.830 17.352 -3.044 1.00 96.12 75 ASP A O 1
ATOM 592 N N . PHE A 1 76 ? 17.213 17.344 -4.617 1.00 95.81 76 PHE A N 1
ATOM 593 C CA . PHE A 1 76 ? 16.622 16.060 -4.240 1.00 95.81 76 PHE A CA 1
ATOM 594 C C . PHE A 1 76 ? 17.595 14.885 -4.430 1.00 95.81 76 PHE A C 1
ATOM 596 O O . PHE A 1 76 ? 17.787 14.088 -3.512 1.00 95.81 76 PHE A O 1
ATOM 603 N N . LEU A 1 77 ? 18.271 14.783 -5.579 1.00 95.94 77 LEU A N 1
ATOM 604 C CA . LEU A 1 77 ? 19.234 13.701 -5.847 1.00 95.94 77 LEU A CA 1
ATOM 605 C C . LEU A 1 77 ? 20.429 13.704 -4.876 1.00 95.94 77 LEU A C 1
ATOM 607 O O . LEU A 1 77 ? 21.051 12.666 -4.635 1.00 95.94 77 LEU A O 1
ATOM 611 N N . THR A 1 78 ? 20.755 14.866 -4.307 1.00 95.88 78 THR A N 1
ATOM 612 C CA . THR A 1 78 ? 21.872 15.039 -3.365 1.00 95.88 78 THR A CA 1
ATOM 613 C C . THR A 1 78 ? 21.457 14.989 -1.893 1.00 95.88 78 THR A C 1
ATOM 615 O O . THR A 1 78 ? 22.311 15.216 -1.033 1.00 95.88 78 THR A O 1
ATOM 618 N N . GLY A 1 79 ? 20.183 14.708 -1.593 1.00 93.81 79 GLY A N 1
ATOM 619 C CA . GLY A 1 79 ? 19.652 14.666 -0.224 1.00 93.81 79 GLY A CA 1
ATOM 620 C C . GLY A 1 79 ? 19.745 16.008 0.516 1.00 93.81 79 GLY A C 1
ATOM 621 O O . GLY A 1 79 ? 19.804 16.056 1.744 1.00 93.81 79 GLY A O 1
ATOM 622 N N . LYS A 1 80 ? 19.850 17.128 -0.216 1.00 91.81 80 LYS A N 1
ATOM 623 C CA . LYS A 1 80 ? 20.076 18.455 0.381 1.00 91.81 80 LYS A CA 1
ATOM 624 C C . LYS A 1 80 ? 18.822 19.006 1.059 1.00 91.81 80 LYS A C 1
ATOM 626 O O . LYS A 1 80 ? 18.944 19.795 1.994 1.00 91.81 80 LYS A O 1
ATOM 631 N N . THR A 1 81 ? 17.645 18.632 0.567 1.00 80.75 81 THR A N 1
ATOM 632 C CA . THR A 1 81 ? 16.348 19.181 0.987 1.00 80.75 81 THR A CA 1
ATOM 633 C C . THR A 1 81 ? 15.600 18.303 1.981 1.00 80.75 81 THR A C 1
ATOM 635 O O . THR A 1 81 ? 14.830 18.836 2.773 1.00 80.75 81 THR A O 1
ATOM 638 N N . ASP A 1 82 ? 15.834 16.991 1.976 1.00 83.06 82 ASP A N 1
ATOM 639 C CA . ASP A 1 82 ? 15.128 16.023 2.827 1.00 83.06 82 ASP A CA 1
ATOM 640 C C . ASP A 1 82 ? 15.937 15.586 4.061 1.00 83.06 82 ASP A C 1
ATOM 642 O O . ASP A 1 82 ? 15.372 15.040 5.006 1.00 83.06 82 ASP A O 1
ATOM 646 N N . GLY A 1 83 ? 17.244 15.868 4.091 1.00 83.38 83 GLY A N 1
ATOM 647 C CA . GLY A 1 83 ? 18.113 15.537 5.218 1.00 83.38 83 GLY A CA 1
ATOM 648 C C . GLY A 1 83 ? 18.332 14.036 5.406 1.00 83.38 83 GLY A C 1
ATOM 649 O O . GLY A 1 83 ? 18.737 13.635 6.500 1.00 83.38 83 GLY A O 1
ATOM 650 N N . ARG A 1 84 ? 18.069 13.214 4.377 1.00 91.31 84 ARG A N 1
ATOM 651 C CA . ARG A 1 84 ? 18.298 11.767 4.452 1.00 91.31 84 ARG A CA 1
ATOM 652 C C . ARG A 1 84 ? 19.773 11.461 4.688 1.00 91.31 84 ARG A C 1
ATOM 654 O O . ARG A 1 84 ? 20.661 12.182 4.231 1.00 91.31 84 ARG A O 1
ATOM 661 N N . GLU A 1 85 ? 20.039 10.388 5.419 1.00 91.94 85 GLU A N 1
ATOM 662 C CA . GLU A 1 85 ? 21.401 9.893 5.612 1.00 91.94 85 GLU A CA 1
ATOM 663 C C . GLU A 1 85 ? 21.831 9.064 4.398 1.00 91.94 85 GLU A C 1
ATOM 665 O O . GLU A 1 85 ? 20.997 8.475 3.717 1.00 91.94 85 GLU A O 1
ATOM 670 N N . LYS A 1 86 ? 23.136 9.028 4.100 1.00 92.50 86 LYS A N 1
ATOM 671 C CA . LYS A 1 86 ? 23.671 8.171 3.032 1.00 92.50 86 LYS A CA 1
ATOM 672 C C . LYS A 1 86 ? 23.534 6.710 3.490 1.00 92.50 86 LYS A C 1
ATOM 674 O O . LYS A 1 86 ? 24.229 6.352 4.442 1.00 92.50 86 LYS A O 1
ATOM 679 N N . PRO A 1 87 ? 22.706 5.885 2.833 1.00 91.81 87 PRO A N 1
ATOM 680 C CA . PRO A 1 87 ? 22.605 4.469 3.173 1.00 91.81 87 PRO A CA 1
ATOM 681 C C . PRO A 1 87 ? 23.890 3.712 2.811 1.00 91.81 87 PRO A C 1
ATOM 683 O O . PRO A 1 87 ? 24.673 4.156 1.956 1.00 91.81 87 PRO A O 1
ATOM 686 N N . ASN A 1 88 ? 24.095 2.565 3.455 1.00 90.69 88 ASN A N 1
ATOM 687 C CA . ASN A 1 88 ? 25.129 1.603 3.086 1.00 90.69 88 ASN A CA 1
ATOM 688 C C . ASN A 1 88 ? 24.833 0.972 1.714 1.00 90.69 88 ASN A C 1
ATOM 690 O O . ASN A 1 88 ? 23.748 1.116 1.153 1.00 90.69 88 ASN A O 1
ATOM 694 N N . GLU A 1 89 ? 25.824 0.279 1.147 1.00 84.75 89 GLU A N 1
ATOM 695 C CA . GLU A 1 89 ? 25.703 -0.319 -0.191 1.00 84.75 89 GLU A CA 1
ATOM 696 C C . GLU A 1 89 ? 24.666 -1.451 -0.264 1.00 84.75 89 GLU A C 1
ATOM 698 O O . GLU A 1 89 ? 24.083 -1.667 -1.322 1.00 84.75 89 GLU A O 1
ATOM 703 N N . ASP A 1 90 ? 24.408 -2.134 0.850 1.00 84.81 90 ASP A N 1
ATOM 704 C CA . ASP A 1 90 ? 23.442 -3.225 0.990 1.00 84.81 90 ASP A CA 1
ATOM 705 C C . ASP A 1 90 ? 22.015 -2.767 1.340 1.00 84.81 90 ASP A C 1
ATOM 707 O O . ASP A 1 90 ? 21.077 -3.538 1.148 1.00 84.81 90 ASP A O 1
ATOM 711 N N . GLU A 1 91 ? 21.830 -1.514 1.766 1.00 87.88 91 GLU A N 1
ATOM 712 C CA . GLU A 1 91 ? 20.525 -0.901 2.073 1.00 87.88 91 GLU A CA 1
ATOM 713 C C . GLU A 1 91 ? 19.839 -0.393 0.787 1.00 87.88 91 GLU A C 1
ATOM 715 O O . GLU A 1 91 ? 19.618 0.807 0.574 1.00 87.88 91 GLU A O 1
ATOM 720 N N . VAL A 1 92 ? 19.561 -1.324 -0.130 1.00 81.19 92 VAL A N 1
ATOM 721 C CA . VAL A 1 92 ? 18.997 -1.055 -1.466 1.00 81.19 92 VAL A CA 1
ATOM 722 C C . VAL A 1 92 ? 17.560 -0.524 -1.425 1.00 81.19 92 VAL A C 1
ATOM 724 O O . VAL A 1 92 ? 17.098 0.119 -2.364 1.00 81.19 92 VAL A O 1
ATOM 727 N N . GLU A 1 93 ? 16.862 -0.727 -0.317 1.00 82.00 93 GLU A N 1
ATOM 728 C CA . GLU A 1 93 ? 15.526 -0.204 -0.048 1.00 82.00 93 GLU A CA 1
ATOM 729 C C . GLU A 1 93 ? 15.504 1.304 0.243 1.00 82.00 93 GLU A C 1
ATOM 731 O O . GLU A 1 93 ? 14.464 1.937 0.063 1.00 82.00 93 GLU A O 1
ATOM 736 N N . LYS A 1 94 ? 16.640 1.895 0.641 1.00 88.25 94 LYS A N 1
ATOM 737 C CA . LYS A 1 94 ? 16.743 3.316 1.009 1.00 88.25 94 LYS A CA 1
ATOM 738 C C . LYS A 1 94 ? 17.248 4.181 -0.139 1.00 88.25 94 LYS A C 1
ATOM 740 O O . LYS A 1 94 ? 18.203 3.826 -0.843 1.00 88.25 94 LYS A O 1
ATOM 745 N N . GLU A 1 95 ? 16.667 5.373 -0.260 1.00 90.50 95 GLU A N 1
ATOM 746 C CA . GLU A 1 95 ? 17.047 6.395 -1.230 1.00 90.50 95 GLU A CA 1
ATOM 747 C C . GLU A 1 95 ? 18.523 6.770 -1.105 1.00 90.50 95 GLU A C 1
ATOM 749 O O . GLU A 1 95 ? 19.018 7.188 -0.056 1.00 90.50 95 GLU A O 1
ATOM 754 N N . ASN A 1 96 ? 19.239 6.691 -2.218 1.00 91.81 96 ASN A N 1
ATOM 755 C CA . ASN A 1 96 ? 20.647 7.028 -2.246 1.00 91.81 96 ASN A CA 1
ATOM 756 C C . ASN A 1 96 ? 20.926 8.536 -2.195 1.00 91.81 96 ASN A C 1
ATOM 758 O O . ASN A 1 96 ? 20.086 9.374 -2.528 1.00 91.81 96 ASN A O 1
ATOM 762 N N . ILE A 1 97 ? 22.169 8.890 -1.866 1.00 95.00 97 ILE A N 1
ATOM 763 C CA . ILE A 1 97 ? 22.705 10.244 -2.058 1.00 95.00 97 ILE A CA 1
ATOM 764 C C . ILE A 1 97 ? 23.747 10.208 -3.172 1.00 95.00 97 ILE A C 1
ATOM 766 O O . ILE A 1 97 ? 24.788 9.546 -3.045 1.00 95.00 97 ILE A O 1
ATOM 770 N N . LEU A 1 98 ? 23.458 10.933 -4.255 1.00 94.88 98 LEU A N 1
ATOM 771 C CA . LEU A 1 98 ? 24.286 10.970 -5.456 1.00 94.88 98 LEU A CA 1
ATOM 772 C C . LEU A 1 98 ? 25.447 11.963 -5.345 1.00 94.88 98 LEU A C 1
ATOM 774 O O . LEU A 1 98 ? 25.425 12.944 -4.593 1.00 94.88 98 LEU A O 1
ATOM 778 N N . ARG A 1 99 ? 26.505 11.708 -6.121 1.00 95.50 99 ARG A N 1
ATOM 779 C CA . ARG A 1 99 ? 27.736 12.501 -6.096 1.00 95.50 99 ARG A CA 1
ATOM 780 C C . ARG A 1 99 ? 27.573 13.814 -6.858 1.00 95.50 99 ARG A C 1
ATOM 782 O O . ARG A 1 99 ? 27.462 13.826 -8.081 1.00 95.50 99 ARG A O 1
ATOM 789 N N . LYS A 1 100 ? 27.697 14.934 -6.139 1.00 95.38 100 LYS A N 1
ATOM 790 C CA . LYS A 1 100 ? 27.604 16.298 -6.697 1.00 95.38 100 LYS A CA 1
ATOM 791 C C . LYS A 1 100 ? 28.520 16.547 -7.898 1.00 95.38 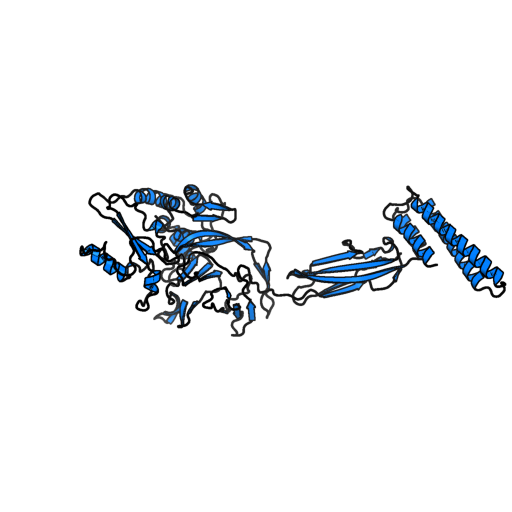100 LYS A C 1
ATOM 793 O O . LYS A 1 100 ? 28.108 17.188 -8.852 1.00 95.38 100 LYS A O 1
ATOM 798 N N . ASN A 1 101 ? 29.754 16.042 -7.872 1.00 96.88 101 ASN A N 1
ATOM 799 C CA . ASN A 1 101 ? 30.699 16.248 -8.971 1.00 96.88 101 ASN A CA 1
ATOM 800 C C . ASN A 1 101 ? 30.308 15.490 -10.250 1.00 96.88 101 ASN A C 1
ATOM 802 O O . ASN A 1 101 ? 30.591 15.983 -11.334 1.00 96.88 101 ASN A O 1
ATOM 806 N N . LEU A 1 102 ? 29.679 14.316 -10.133 1.00 97.38 102 LEU A N 1
ATOM 807 C CA . LEU A 1 102 ? 29.208 13.549 -11.290 1.00 97.38 102 LEU A CA 1
ATOM 808 C C . LEU A 1 102 ? 27.902 14.127 -11.843 1.00 97.38 102 LEU A C 1
ATOM 810 O O . LEU A 1 102 ? 27.742 14.207 -13.056 1.00 97.38 102 LEU A O 1
ATOM 814 N N . LEU A 1 103 ? 27.014 14.605 -10.965 1.00 97.06 103 LEU A N 1
ATOM 815 C CA . LEU A 1 103 ? 25.821 15.356 -11.364 1.00 97.06 103 LEU A CA 1
ATOM 816 C C . LEU A 1 103 ? 26.181 16.618 -12.152 1.00 97.06 103 LEU A C 1
ATOM 818 O O . LEU A 1 103 ? 25.626 16.854 -13.219 1.00 97.06 103 LEU A O 1
ATOM 822 N N . GLU A 1 104 ? 27.167 17.382 -11.678 1.00 96.62 104 GLU A N 1
ATOM 823 C CA . GLU A 1 104 ? 27.635 18.576 -12.385 1.00 96.62 104 GLU A CA 1
ATOM 824 C C . GLU A 1 104 ? 28.258 18.238 -13.747 1.00 96.62 104 GLU A C 1
ATOM 826 O O . GLU A 1 104 ? 28.026 18.935 -14.730 1.00 96.62 104 GLU A O 1
ATOM 831 N N . GLN A 1 105 ? 29.011 17.137 -13.841 1.00 96.31 105 GLN A N 1
ATOM 832 C CA . GLN A 1 105 ? 29.533 16.659 -15.125 1.00 96.31 105 GLN A CA 1
ATOM 833 C C . GLN A 1 105 ? 28.414 16.270 -16.098 1.00 96.31 105 GLN A C 1
ATOM 835 O O . GLN A 1 105 ? 28.495 16.608 -17.280 1.00 96.31 105 GLN A O 1
ATOM 840 N N . ALA A 1 106 ? 27.376 15.583 -15.619 1.00 95.94 106 ALA A N 1
ATOM 841 C CA . ALA A 1 106 ? 26.215 15.231 -16.430 1.00 95.94 106 ALA A CA 1
ATOM 842 C C . ALA A 1 106 ? 25.458 16.480 -16.900 1.00 95.94 106 ALA A C 1
ATOM 844 O O . ALA A 1 106 ? 25.136 16.581 -18.081 1.00 95.94 106 ALA A O 1
ATOM 845 N N . ARG A 1 107 ? 25.260 17.464 -16.013 1.00 95.75 107 ARG A N 1
ATOM 846 C CA . ARG A 1 107 ? 24.641 18.757 -16.336 1.00 95.75 107 ARG A CA 1
ATOM 847 C C . ARG A 1 107 ? 25.383 19.468 -17.469 1.00 95.75 107 ARG A C 1
ATOM 849 O O . ARG A 1 107 ? 24.777 19.764 -18.491 1.00 95.75 107 ARG A O 1
ATOM 856 N N . LEU A 1 108 ? 26.697 19.654 -17.326 1.00 94.94 108 LEU A N 1
ATOM 857 C CA . LEU A 1 108 ? 27.545 20.280 -18.352 1.00 94.94 108 LEU A CA 1
ATOM 858 C C . LEU A 1 108 ? 27.541 19.502 -19.678 1.00 94.94 108 LEU A C 1
ATOM 860 O O . LEU A 1 108 ? 27.669 20.089 -20.750 1.00 94.94 108 LEU A O 1
ATOM 864 N N . THR A 1 109 ? 27.424 18.173 -19.613 1.00 93.88 109 THR A N 1
ATOM 865 C CA . THR A 1 109 ? 27.336 17.329 -20.812 1.00 93.88 109 THR A CA 1
ATOM 866 C C . THR A 1 109 ? 26.026 17.579 -21.554 1.00 93.88 109 THR A C 1
ATOM 868 O O . THR A 1 109 ? 26.061 17.786 -22.764 1.00 93.88 109 THR A O 1
ATOM 871 N N . HIS A 1 110 ? 24.896 17.607 -20.842 1.00 93.19 110 HIS A N 1
ATOM 872 C CA . HIS A 1 110 ? 23.588 17.892 -21.438 1.00 93.19 110 HIS A CA 1
ATOM 873 C C . HIS A 1 110 ? 23.492 19.318 -21.975 1.00 93.19 110 HIS A C 1
ATOM 875 O O . HIS A 1 110 ? 23.039 19.474 -23.097 1.00 93.19 110 HIS A O 1
ATOM 881 N N . GLU A 1 111 ? 24.023 20.332 -21.279 1.00 90.44 111 GLU A N 1
ATOM 882 C CA . GLU A 1 111 ? 24.074 21.709 -21.812 1.00 90.44 111 GLU A CA 1
ATOM 883 C C . GLU A 1 111 ? 24.740 21.777 -23.196 1.00 90.44 111 GLU A C 1
ATOM 885 O O . GLU A 1 111 ? 24.292 22.510 -24.068 1.00 90.44 111 GLU A O 1
ATOM 890 N N . ASN A 1 112 ? 25.786 20.979 -23.428 1.00 91.06 112 ASN A N 1
ATOM 891 C CA . ASN A 1 112 ? 26.465 20.938 -24.722 1.00 91.06 112 ASN A CA 1
ATOM 892 C C . ASN A 1 112 ? 25.746 20.065 -25.770 1.00 91.06 112 ASN A C 1
ATOM 894 O O . ASN A 1 112 ? 25.838 20.343 -26.964 1.00 91.06 112 ASN A O 1
ATOM 898 N N . LEU A 1 113 ? 25.086 18.977 -25.360 1.00 90.12 113 LEU A N 1
ATOM 899 C CA . LEU A 1 113 ? 24.397 18.066 -26.284 1.00 90.12 113 LEU A CA 1
ATOM 900 C C . LEU A 1 113 ? 23.021 18.589 -26.706 1.00 90.12 113 LEU A C 1
ATOM 902 O O . LEU A 1 113 ? 22.659 18.445 -27.871 1.00 90.12 113 LEU A O 1
ATOM 906 N N . ASP A 1 114 ? 22.288 19.211 -25.786 1.00 86.50 114 ASP A N 1
ATOM 907 C CA . ASP A 1 114 ? 20.929 19.708 -26.014 1.00 86.50 114 ASP A CA 1
ATOM 908 C C . ASP A 1 114 ? 20.931 20.951 -26.937 1.00 86.50 114 ASP A C 1
ATOM 910 O O . ASP A 1 114 ? 19.939 21.225 -27.610 1.00 86.50 114 ASP A O 1
ATOM 914 N N . GLU A 1 115 ? 22.065 21.659 -27.054 1.00 86.31 115 GLU A N 1
ATOM 915 C CA . GLU A 1 115 ? 22.276 22.761 -28.012 1.00 86.31 115 GLU A CA 1
ATOM 916 C C . GLU A 1 115 ? 22.651 22.297 -29.436 1.00 86.31 115 GLU A C 1
ATOM 918 O O . GLU A 1 115 ? 22.740 23.119 -30.355 1.00 86.31 115 GLU A O 1
ATOM 923 N N . TRP A 1 116 ? 22.913 21.004 -29.653 1.00 88.38 116 TRP A N 1
ATOM 924 C CA . TRP A 1 116 ? 23.378 20.523 -30.953 1.00 88.38 116 TRP A CA 1
ATOM 925 C C . TRP A 1 116 ? 22.271 20.568 -32.018 1.00 88.38 116 TRP A C 1
ATOM 927 O O . TRP A 1 116 ? 21.203 19.981 -31.861 1.00 88.38 116 TRP A O 1
ATOM 937 N N . GLU A 1 117 ? 22.570 21.193 -33.160 1.00 87.00 117 GLU A N 1
ATOM 938 C CA . GLU A 1 117 ? 21.720 21.176 -34.353 1.00 87.00 117 GLU A CA 1
ATOM 939 C C . GLU A 1 117 ? 22.440 20.501 -35.537 1.00 87.00 117 GLU A C 1
ATOM 941 O O . GLU A 1 117 ? 23.656 20.677 -35.712 1.00 87.00 117 GLU A O 1
ATOM 946 N N . PRO A 1 118 ? 21.714 19.768 -36.407 1.00 89.25 118 PRO A N 1
ATOM 947 C CA . PRO A 1 118 ? 22.300 19.213 -37.619 1.00 89.25 118 PRO A CA 1
ATOM 948 C C . PRO A 1 118 ? 22.754 20.334 -38.583 1.00 89.25 118 PRO A C 1
ATOM 950 O O . PRO A 1 118 ? 21.998 21.274 -38.838 1.00 89.25 118 PRO A O 1
ATOM 953 N N . PRO A 1 119 ? 23.969 20.250 -39.166 1.00 89.88 119 PRO A N 1
ATOM 954 C CA . PRO A 1 119 ? 24.436 21.206 -40.177 1.00 89.88 119 PRO A CA 1
ATOM 955 C C . PRO A 1 119 ? 23.556 21.240 -41.443 1.00 89.88 119 PRO A C 1
ATOM 957 O O . PRO A 1 119 ? 22.947 20.235 -41.786 1.00 89.88 119 PRO A O 1
ATOM 960 N N . GLU A 1 120 ? 23.588 22.335 -42.223 1.00 85.06 120 GLU A N 1
ATOM 961 C CA . GLU A 1 120 ? 22.709 22.572 -43.402 1.00 85.06 120 GLU A CA 1
ATOM 962 C C . GLU A 1 120 ? 22.640 21.436 -44.448 1.00 85.06 120 GLU A C 1
ATOM 964 O O . GLU A 1 120 ? 21.667 21.339 -45.187 1.00 85.06 120 GLU A O 1
ATOM 969 N N . ASN A 1 121 ? 23.660 20.576 -44.533 1.00 88.00 121 ASN A N 1
ATOM 970 C CA . ASN A 1 121 ? 23.726 19.465 -45.494 1.00 88.00 121 ASN A CA 1
ATOM 971 C C . ASN A 1 121 ? 23.637 18.083 -44.830 1.00 88.00 121 ASN A C 1
ATOM 973 O O . ASN A 1 121 ? 23.999 17.073 -45.436 1.00 88.00 121 ASN A O 1
ATOM 977 N N . VAL A 1 122 ? 23.208 18.039 -43.573 1.00 90.50 122 VAL A N 1
ATOM 978 C CA . VAL A 1 122 ? 23.023 16.816 -42.800 1.00 90.50 122 VAL A CA 1
ATOM 979 C C . VAL A 1 122 ? 21.551 16.717 -42.444 1.00 90.50 122 VAL A C 1
ATOM 981 O O . VAL A 1 122 ? 20.992 17.604 -41.809 1.00 90.50 122 VAL A O 1
ATOM 984 N N . LYS A 1 123 ? 20.930 15.613 -42.849 1.00 89.94 123 LYS A N 1
ATOM 985 C CA . LYS A 1 123 ? 19.587 15.259 -42.408 1.00 89.94 123 LYS A CA 1
ATOM 986 C C . LYS A 1 123 ? 19.690 14.372 -41.174 1.00 89.94 123 LYS A C 1
ATOM 988 O O . LYS A 1 123 ? 20.413 13.376 -41.201 1.00 89.94 123 LYS A O 1
ATOM 993 N N . ALA A 1 124 ? 18.962 14.718 -40.123 1.00 92.62 124 ALA A N 1
ATOM 994 C CA . ALA A 1 124 ? 18.796 13.896 -38.937 1.00 92.62 124 ALA A CA 1
ATOM 995 C C . ALA A 1 124 ? 17.446 13.169 -38.997 1.00 92.62 124 ALA A C 1
ATOM 997 O O . ALA A 1 124 ? 16.403 13.787 -39.198 1.00 92.62 124 ALA A O 1
ATOM 998 N N . ILE A 1 125 ? 17.466 11.850 -38.820 1.00 93.50 125 ILE A N 1
ATOM 999 C CA . ILE A 1 125 ? 16.263 11.022 -38.716 1.00 93.50 125 ILE A CA 1
ATOM 1000 C C . ILE A 1 125 ? 16.231 10.473 -37.294 1.00 93.50 125 ILE A C 1
ATOM 1002 O O . ILE A 1 125 ? 17.159 9.779 -36.882 1.00 93.50 125 ILE A O 1
ATOM 1006 N N . GLN A 1 126 ? 15.191 10.823 -36.545 1.00 94.06 126 GLN A N 1
ATOM 1007 C CA . GLN A 1 126 ? 14.964 10.357 -35.182 1.00 94.06 126 GLN A CA 1
ATOM 1008 C C . GLN A 1 126 ? 13.909 9.261 -35.204 1.00 94.06 126 GLN A C 1
ATOM 1010 O O . GLN A 1 126 ? 12.870 9.415 -35.845 1.00 94.06 126 GLN A O 1
ATOM 1015 N N . ILE A 1 127 ? 14.184 8.164 -34.510 1.00 95.69 127 ILE A N 1
ATOM 1016 C CA . ILE A 1 127 ? 13.299 7.006 -34.435 1.00 95.69 127 ILE A CA 1
ATOM 1017 C C . ILE A 1 127 ? 13.107 6.692 -32.956 1.00 95.69 127 ILE A C 1
ATOM 1019 O O . ILE A 1 127 ? 14.094 6.526 -32.242 1.00 95.69 127 ILE A O 1
ATOM 1023 N N . ALA A 1 128 ? 11.858 6.646 -32.506 1.00 95.75 128 ALA A N 1
ATOM 1024 C CA . ALA A 1 128 ? 11.498 6.258 -31.147 1.00 95.75 128 ALA A CA 1
ATOM 1025 C C . ALA A 1 128 ? 10.670 4.975 -31.163 1.00 95.75 128 ALA A C 1
ATOM 1027 O O . ALA A 1 128 ? 9.841 4.793 -32.054 1.00 95.75 128 ALA A O 1
ATOM 1028 N N . GLY A 1 129 ? 10.881 4.097 -30.184 1.00 94.31 129 GLY A N 1
ATOM 1029 C CA . GLY A 1 129 ? 9.934 3.018 -29.931 1.00 94.31 129 GLY A CA 1
ATOM 1030 C C . GLY A 1 129 ? 8.684 3.531 -29.227 1.00 94.31 129 GLY A C 1
ATOM 1031 O O . GLY A 1 129 ? 8.688 4.598 -28.607 1.00 94.31 129 GLY A O 1
ATOM 1032 N N . TRP A 1 130 ? 7.606 2.777 -29.386 1.00 91.81 130 TRP A N 1
ATOM 1033 C CA . TRP A 1 130 ? 6.290 3.101 -28.862 1.00 91.81 130 TRP A CA 1
ATOM 1034 C C . TRP A 1 130 ? 5.542 1.822 -28.482 1.00 91.81 130 TRP A C 1
ATOM 1036 O O . TRP A 1 130 ? 5.735 0.769 -29.096 1.00 91.81 130 TRP A O 1
ATOM 1046 N N . GLY A 1 131 ? 4.652 1.938 -27.499 1.00 87.12 131 GLY A N 1
ATOM 1047 C CA . GLY A 1 131 ? 3.690 0.911 -27.114 1.00 87.12 131 GLY A CA 1
ATOM 1048 C C . GLY A 1 131 ? 4.145 0.004 -25.968 1.00 87.12 131 GLY A C 1
ATOM 1049 O O . GLY A 1 131 ? 3.395 -0.890 -25.568 1.00 87.12 131 GLY A O 1
ATOM 1050 N N . LEU A 1 132 ? 5.336 0.227 -25.403 1.00 88.62 132 LEU A N 1
ATOM 1051 C CA . LEU A 1 132 ? 5.854 -0.547 -24.271 1.00 88.62 132 LEU A CA 1
ATOM 1052 C C . LEU A 1 132 ? 5.825 0.268 -22.978 1.00 88.62 132 LEU A C 1
ATOM 1054 O O . LEU A 1 132 ? 6.109 1.467 -22.979 1.00 88.62 132 LEU A O 1
ATOM 1058 N N . ASP A 1 133 ? 5.521 -0.403 -21.868 1.00 88.06 133 ASP A N 1
ATOM 1059 C CA . ASP A 1 133 ? 5.475 0.204 -20.537 1.00 88.06 133 ASP A CA 1
ATOM 1060 C C . ASP A 1 133 ? 6.855 0.765 -20.165 1.00 88.06 133 ASP A C 1
ATOM 1062 O O . ASP A 1 133 ? 7.817 0.046 -19.905 1.00 88.06 133 ASP A O 1
ATOM 1066 N N . THR A 1 134 ? 6.944 2.088 -20.155 1.00 90.19 134 THR A N 1
ATOM 1067 C CA . THR A 1 134 ? 8.179 2.850 -19.995 1.00 90.19 134 THR A CA 1
ATOM 1068 C C . THR A 1 134 ? 8.046 3.780 -18.803 1.00 90.19 134 THR A C 1
ATOM 1070 O O . THR A 1 134 ? 7.034 4.458 -18.627 1.00 90.19 134 THR A O 1
ATOM 1073 N N . ILE A 1 135 ? 9.077 3.849 -17.965 1.00 92.25 135 ILE A N 1
ATOM 1074 C CA . ILE A 1 135 ? 9.044 4.693 -16.768 1.00 92.25 135 ILE A CA 1
ATOM 1075 C C . ILE A 1 135 ? 9.104 6.170 -17.175 1.00 92.25 135 ILE A C 1
ATOM 1077 O O . ILE A 1 135 ? 10.088 6.631 -17.754 1.00 92.25 135 ILE A O 1
ATOM 1081 N N . SER A 1 136 ? 8.060 6.922 -16.828 1.00 93.38 136 SER A N 1
ATOM 1082 C CA . SER A 1 136 ? 7.914 8.358 -17.096 1.00 93.38 136 SER A CA 1
ATOM 1083 C C . SER A 1 136 ? 8.273 9.234 -15.893 1.00 93.38 136 SER A C 1
ATOM 1085 O O . SER A 1 136 ? 8.592 10.412 -16.060 1.00 93.38 136 SER A O 1
ATOM 1087 N N . GLY A 1 137 ? 8.276 8.669 -14.683 1.00 95.25 137 GLY A N 1
ATOM 1088 C CA . GLY A 1 137 ? 8.555 9.397 -13.449 1.00 95.25 137 GLY A CA 1
ATOM 1089 C C . GLY A 1 137 ? 8.438 8.534 -12.198 1.00 95.25 137 GLY A C 1
ATOM 1090 O O . GLY A 1 137 ? 8.451 7.307 -12.277 1.00 95.25 137 GLY A O 1
ATOM 1091 N N . ILE A 1 138 ? 8.331 9.174 -11.033 1.00 95.19 138 ILE A N 1
ATOM 1092 C CA . ILE A 1 138 ? 8.250 8.504 -9.727 1.00 95.19 138 ILE A CA 1
ATOM 1093 C C . ILE A 1 138 ? 7.171 9.168 -8.871 1.00 95.19 138 ILE A C 1
ATOM 1095 O O . ILE A 1 138 ? 7.065 10.390 -8.822 1.00 95.19 138 ILE A O 1
ATOM 1099 N N . LYS A 1 139 ? 6.394 8.364 -8.157 1.00 94.69 139 LYS A N 1
ATOM 1100 C CA . LYS A 1 139 ? 5.453 8.796 -7.130 1.00 94.69 139 LYS A CA 1
ATOM 1101 C C . LYS A 1 139 ? 5.909 8.264 -5.780 1.00 94.69 139 LYS A C 1
ATOM 1103 O O . LYS A 1 139 ? 6.099 7.064 -5.618 1.00 94.69 139 LYS A O 1
ATOM 1108 N N . TYR A 1 140 ? 6.054 9.149 -4.808 1.00 92.69 140 TYR A N 1
ATOM 1109 C CA . TYR A 1 140 ? 6.305 8.803 -3.419 1.00 92.69 140 TYR A CA 1
ATOM 1110 C C . TYR A 1 140 ? 4.994 8.801 -2.638 1.00 92.69 140 TYR A C 1
ATOM 1112 O O . TYR A 1 140 ? 4.271 9.799 -2.606 1.00 92.69 140 TYR A O 1
ATOM 1120 N N . SER A 1 141 ? 4.708 7.688 -1.978 1.00 90.44 141 SER A N 1
ATOM 1121 C CA . SER A 1 141 ? 3.586 7.493 -1.062 1.00 90.44 141 SER A CA 1
ATOM 1122 C C . SER A 1 141 ? 4.107 7.018 0.301 1.00 90.44 141 SER A C 1
ATOM 1124 O O . SER A 1 141 ? 5.300 7.122 0.594 1.00 90.44 141 SER A O 1
ATOM 1126 N N . GLN A 1 142 ? 3.215 6.568 1.180 1.00 89.25 142 GLN A N 1
ATOM 1127 C CA . GLN A 1 142 ? 3.573 6.024 2.487 1.00 89.25 142 GLN A CA 1
ATOM 1128 C C . GLN A 1 142 ? 2.840 4.705 2.700 1.00 89.25 142 GLN A C 1
ATOM 1130 O O . GLN A 1 142 ? 1.700 4.563 2.256 1.00 89.25 142 GLN A O 1
ATOM 1135 N N . LYS A 1 143 ? 3.478 3.772 3.405 1.00 84.88 143 LYS A N 1
ATOM 1136 C CA . LYS A 1 143 ? 2.825 2.565 3.924 1.00 84.88 143 LYS A CA 1
ATOM 1137 C C . LYS A 1 143 ? 3.010 2.476 5.430 1.00 84.88 143 LYS A C 1
ATOM 1139 O O . LYS A 1 143 ? 4.014 2.953 5.962 1.00 84.88 143 LYS A O 1
ATOM 1144 N N . GLU A 1 144 ? 2.044 1.871 6.106 1.00 85.31 144 GLU A N 1
ATOM 1145 C CA . GLU A 1 144 ? 2.169 1.555 7.523 1.00 85.31 144 GLU A CA 1
ATOM 1146 C C . GLU A 1 144 ? 3.194 0.425 7.708 1.00 85.31 144 GLU A C 1
ATOM 1148 O O . GLU A 1 144 ? 3.189 -0.565 6.973 1.00 85.31 144 GLU A O 1
ATOM 1153 N N . LYS A 1 145 ? 4.096 0.568 8.679 1.00 84.69 145 LYS A N 1
ATOM 1154 C CA . LYS A 1 145 ? 5.010 -0.502 9.080 1.00 84.69 145 LYS A CA 1
ATOM 1155 C C . LYS A 1 145 ? 4.232 -1.587 9.806 1.00 84.69 145 LYS A C 1
ATOM 1157 O O . LYS A 1 145 ? 3.335 -1.287 10.598 1.00 84.69 145 LYS A O 1
ATOM 1162 N N . ILE A 1 146 ? 4.639 -2.834 9.607 1.00 79.56 146 ILE A N 1
ATOM 1163 C CA . ILE A 1 146 ? 3.910 -4.008 10.085 1.00 79.56 146 ILE A CA 1
ATOM 1164 C C . ILE A 1 146 ? 4.709 -4.748 11.153 1.00 79.56 146 ILE A C 1
ATOM 1166 O O . ILE A 1 146 ? 5.901 -5.003 10.987 1.00 79.56 146 ILE A O 1
ATOM 1170 N N . ASN A 1 147 ? 4.029 -5.122 12.234 1.00 77.25 147 ASN A N 1
ATOM 1171 C CA . ASN A 1 147 ? 4.541 -6.011 13.266 1.00 77.25 147 ASN A CA 1
ATOM 1172 C C . ASN A 1 147 ? 3.922 -7.396 13.076 1.00 77.25 147 ASN A C 1
ATOM 1174 O O . ASN A 1 147 ? 2.714 -7.562 13.229 1.00 77.25 147 ASN A O 1
ATOM 1178 N N . CYS A 1 148 ? 4.749 -8.391 12.764 1.00 74.06 148 CYS A N 1
ATOM 1179 C CA . CYS A 1 148 ? 4.308 -9.776 12.652 1.00 74.06 148 CYS A CA 1
ATOM 1180 C C . CYS A 1 148 ? 4.739 -10.582 13.881 1.00 74.06 148 CYS A C 1
ATOM 1182 O O . CYS A 1 148 ? 5.906 -10.560 14.278 1.00 74.06 148 CYS A O 1
ATOM 1184 N N . TYR A 1 149 ? 3.799 -11.323 14.463 1.00 72.81 149 TYR A N 1
ATOM 1185 C CA . TYR A 1 149 ? 4.010 -12.184 15.620 1.00 72.81 149 TYR A CA 1
ATOM 1186 C C . TYR A 1 149 ? 3.785 -13.640 15.214 1.00 72.81 149 TYR A C 1
ATOM 1188 O O . TYR A 1 149 ? 2.686 -14.037 14.821 1.00 72.81 149 TYR A O 1
ATOM 1196 N N . SER A 1 150 ? 4.841 -14.446 15.306 1.00 66.25 150 SER A N 1
ATOM 1197 C CA . SER A 1 150 ? 4.776 -15.883 15.041 1.00 66.25 150 SER A CA 1
ATOM 1198 C C . SER A 1 150 ? 4.332 -16.647 16.288 1.00 66.25 150 SER A C 1
ATOM 1200 O O . SER A 1 150 ? 4.806 -16.383 17.394 1.00 66.25 150 SER A O 1
ATOM 1202 N N . VAL A 1 151 ? 3.460 -17.636 16.099 1.00 59.50 151 VAL A N 1
ATOM 1203 C CA . VAL A 1 151 ? 3.088 -18.624 17.119 1.00 59.50 151 VAL A CA 1
ATOM 1204 C C . VAL A 1 151 ? 3.430 -20.003 16.563 1.00 59.50 151 VAL A C 1
ATOM 1206 O O . VAL A 1 151 ? 3.091 -20.295 15.420 1.00 59.50 151 VAL A O 1
ATOM 1209 N N . ASP A 1 152 ? 4.107 -20.844 17.349 1.00 58.31 152 ASP A N 1
ATOM 1210 C CA . ASP A 1 152 ? 4.545 -22.175 16.907 1.00 58.31 152 ASP A CA 1
ATOM 1211 C C . ASP A 1 152 ? 3.388 -22.985 16.294 1.00 58.31 152 ASP A C 1
ATOM 1213 O O . ASP A 1 152 ? 2.358 -23.213 16.937 1.00 58.31 152 ASP A O 1
ATOM 1217 N N . GLY A 1 153 ? 3.577 -23.438 15.050 1.00 56.97 153 GLY A N 1
ATOM 1218 C CA . GLY A 1 153 ? 2.606 -24.256 14.317 1.00 56.97 153 GLY A CA 1
ATOM 1219 C C . GLY A 1 153 ? 1.346 -23.513 13.858 1.00 56.97 153 GLY A C 1
ATOM 1220 O O . GLY A 1 153 ? 0.327 -24.162 13.630 1.00 56.97 153 GLY A O 1
ATOM 1221 N N . LYS A 1 154 ? 1.379 -22.176 13.768 1.00 66.31 154 LYS A N 1
ATOM 1222 C CA . LYS A 1 154 ? 0.284 -21.355 13.236 1.00 66.31 154 LYS A CA 1
ATOM 1223 C C . LYS A 1 154 ? 0.788 -20.284 12.273 1.00 66.31 154 LYS A C 1
ATOM 1225 O O . LYS A 1 154 ? 1.918 -19.809 12.389 1.00 66.31 154 LYS A O 1
ATOM 1230 N N . LEU A 1 155 ? -0.112 -19.862 11.389 1.00 72.00 155 LEU A N 1
ATOM 1231 C CA . LEU A 1 155 ? 0.081 -18.721 10.508 1.00 72.00 155 LEU A CA 1
ATOM 1232 C C . LEU A 1 155 ? 0.391 -17.450 11.338 1.00 72.00 155 LEU A C 1
ATOM 1234 O O . LEU A 1 155 ? -0.336 -17.172 12.300 1.00 72.00 155 LEU A O 1
ATOM 1238 N N . PRO A 1 156 ? 1.466 -16.698 11.029 1.00 73.88 156 PRO A N 1
ATOM 1239 C CA . PRO A 1 156 ? 1.797 -15.466 11.740 1.00 73.88 156 PRO A CA 1
ATOM 1240 C C . PRO A 1 156 ? 0.686 -14.418 11.629 1.00 73.88 156 PRO A C 1
ATOM 1242 O O . PRO A 1 156 ? 0.123 -14.220 10.554 1.00 73.88 156 PRO A O 1
ATOM 1245 N N . SER A 1 157 ? 0.417 -13.709 12.727 1.00 72.25 157 SER A N 1
ATOM 1246 C CA . SER A 1 157 ? -0.486 -12.554 12.714 1.00 72.25 157 SER A CA 1
ATOM 1247 C C . SER A 1 157 ? 0.319 -11.278 12.510 1.00 72.25 157 SER A C 1
ATOM 1249 O O . SER A 1 157 ? 1.271 -11.026 13.251 1.00 72.25 157 SER A O 1
ATOM 1251 N N . CYS A 1 158 ? -0.052 -10.490 11.504 1.00 74.31 158 CYS A N 1
ATOM 1252 C CA . CYS A 1 158 ? 0.605 -9.242 11.141 1.00 74.31 158 CYS A CA 1
ATOM 1253 C C . CYS A 1 158 ? -0.353 -8.068 11.361 1.00 74.31 158 CYS A C 1
ATOM 1255 O O . CYS A 1 158 ? -1.444 -8.034 10.789 1.00 74.31 158 CYS A O 1
ATOM 1257 N N . THR A 1 159 ? 0.053 -7.096 12.178 1.00 72.88 159 THR A N 1
ATOM 1258 C CA . THR A 1 159 ? -0.747 -5.906 12.490 1.00 72.88 159 THR A CA 1
ATOM 1259 C C . THR A 1 159 ? 0.015 -4.620 12.193 1.00 72.88 159 THR A C 1
ATOM 1261 O O . THR A 1 159 ? 1.247 -4.569 12.248 1.00 72.88 159 THR A O 1
ATOM 1264 N N . GLY A 1 160 ? -0.731 -3.570 11.850 1.00 78.75 160 GLY A N 1
ATOM 1265 C CA . GLY A 1 160 ? -0.188 -2.228 11.672 1.00 78.75 160 GLY A CA 1
ATOM 1266 C C . GLY A 1 160 ? 0.435 -1.706 12.967 1.00 78.75 160 GLY A C 1
ATOM 1267 O O . GLY A 1 160 ? -0.121 -1.861 14.055 1.00 78.75 160 GLY A O 1
ATOM 1268 N N . SER A 1 161 ? 1.624 -1.118 12.867 1.00 80.75 161 SER A N 1
ATOM 1269 C CA . SER A 1 161 ? 2.349 -0.561 14.017 1.00 80.75 161 SER A CA 1
ATOM 1270 C C . SER A 1 161 ? 1.922 0.866 14.388 1.00 80.75 161 SER A C 1
ATOM 1272 O O . SER A 1 161 ? 2.341 1.374 15.429 1.00 80.75 161 SER A O 1
ATOM 1274 N N . GLY A 1 162 ? 1.140 1.541 13.541 1.00 84.06 162 GLY A N 1
ATOM 1275 C CA . GLY A 1 162 ? 0.842 2.973 13.606 1.00 84.06 162 GLY A CA 1
ATOM 1276 C C . GLY A 1 162 ? 1.970 3.885 13.103 1.00 84.06 162 GLY A C 1
ATOM 1277 O O . GLY A 1 162 ? 1.760 5.092 12.964 1.00 84.06 162 GLY A O 1
ATOM 1278 N N . GLU A 1 163 ? 3.160 3.347 12.825 1.00 86.81 163 GLU A N 1
ATOM 1279 C CA . GLU A 1 163 ? 4.259 4.075 12.187 1.00 86.81 163 GLU A CA 1
ATOM 1280 C C . GLU A 1 163 ? 4.196 3.932 10.668 1.00 86.81 163 GLU A C 1
ATOM 1282 O O . GLU A 1 163 ? 3.831 2.880 10.159 1.00 86.81 163 GLU A O 1
ATOM 1287 N N . TYR A 1 164 ? 4.613 4.966 9.937 1.00 88.06 164 TYR A N 1
ATOM 1288 C CA . TYR A 1 164 ? 4.611 4.972 8.474 1.00 88.06 164 TYR A CA 1
ATOM 1289 C C . TYR A 1 164 ? 6.023 5.156 7.929 1.00 88.06 164 TYR A C 1
ATOM 1291 O O . TYR A 1 164 ? 6.844 5.860 8.524 1.00 88.06 164 TYR A O 1
ATOM 1299 N N . GLU A 1 165 ? 6.293 4.546 6.781 1.00 84.25 165 GLU A N 1
ATOM 1300 C CA . GLU A 1 165 ? 7.536 4.720 6.033 1.00 84.25 165 GLU A CA 1
ATOM 1301 C C . GLU A 1 165 ? 7.264 5.150 4.586 1.00 84.25 165 GLU A C 1
ATOM 1303 O O . GLU A 1 165 ? 6.235 4.768 4.013 1.00 84.25 165 GLU A O 1
ATOM 1308 N N . PRO A 1 166 ? 8.140 5.992 4.000 1.00 84.56 166 PRO A N 1
ATOM 1309 C CA . PRO A 1 166 ? 8.009 6.395 2.612 1.00 84.56 166 PRO A CA 1
ATOM 1310 C C . PRO A 1 166 ? 8.231 5.195 1.697 1.00 84.56 166 PRO A C 1
ATOM 1312 O O . PRO A 1 166 ? 9.057 4.323 1.956 1.00 84.56 166 PRO A O 1
ATOM 1315 N N . ILE A 1 167 ? 7.487 5.175 0.603 1.00 88.06 167 ILE A N 1
ATOM 1316 C CA . ILE A 1 167 ? 7.634 4.190 -0.459 1.00 88.06 167 ILE A CA 1
ATOM 1317 C C . ILE A 1 167 ? 7.554 4.889 -1.808 1.00 88.06 167 ILE A C 1
ATOM 1319 O O . ILE A 1 167 ? 6.923 5.935 -1.937 1.00 88.06 167 ILE A O 1
ATOM 1323 N N . TYR A 1 168 ? 8.192 4.309 -2.815 1.00 89.38 168 TYR A N 1
ATOM 1324 C CA . TYR A 1 168 ? 8.246 4.858 -4.164 1.00 89.38 168 TYR A CA 1
ATOM 1325 C C . TYR A 1 168 ? 7.607 3.907 -5.168 1.00 89.38 168 TYR A C 1
ATOM 1327 O O . TYR A 1 168 ? 7.718 2.685 -5.058 1.00 89.38 168 TYR A O 1
ATOM 1335 N N . GLU A 1 169 ? 6.973 4.483 -6.180 1.00 90.25 169 GLU A N 1
ATOM 1336 C CA . GLU A 1 169 ? 6.294 3.767 -7.252 1.00 90.25 169 GLU A CA 1
ATOM 1337 C C . GLU A 1 169 ? 6.650 4.436 -8.582 1.00 90.25 169 GLU A C 1
ATOM 1339 O O . GLU A 1 169 ? 6.540 5.660 -8.690 1.00 90.25 169 GLU A O 1
ATOM 1344 N N . PRO A 1 170 ? 7.095 3.693 -9.605 1.00 91.88 170 PRO A N 1
ATOM 1345 C CA . PRO A 1 170 ? 7.289 4.260 -10.924 1.00 91.88 170 PRO A CA 1
ATOM 1346 C C . PRO A 1 170 ? 5.957 4.761 -11.484 1.00 91.88 170 PRO A C 1
ATOM 1348 O O . PRO A 1 170 ? 4.910 4.127 -11.324 1.00 91.88 170 PRO A O 1
ATOM 1351 N N . LYS A 1 171 ? 6.015 5.896 -12.172 1.00 92.00 171 LYS A N 1
ATOM 1352 C CA . LYS A 1 171 ? 4.973 6.329 -13.100 1.00 92.00 171 LYS A CA 1
ATOM 1353 C C . LYS A 1 171 ? 5.317 5.789 -14.476 1.00 92.00 171 LYS A C 1
ATOM 1355 O O . LYS A 1 171 ? 6.495 5.712 -14.824 1.00 92.00 171 LYS A O 1
ATOM 1360 N N . TRP A 1 172 ? 4.296 5.425 -15.233 1.00 88.25 172 TRP A N 1
ATOM 1361 C CA . TRP A 1 172 ? 4.447 4.702 -16.488 1.00 88.25 172 TRP A CA 1
ATOM 1362 C C . TRP A 1 172 ? 3.809 5.479 -17.633 1.00 88.25 172 TRP A C 1
ATOM 1364 O O . TRP A 1 172 ? 2.906 6.285 -17.416 1.00 88.25 172 TRP A O 1
ATOM 1374 N N . THR A 1 173 ? 4.311 5.246 -18.835 1.00 87.75 173 THR A N 1
ATOM 1375 C CA . THR A 1 173 ? 3.755 5.689 -20.112 1.00 87.75 173 THR A CA 1
ATOM 1376 C C . THR A 1 173 ? 4.055 4.622 -21.148 1.00 87.75 173 THR A C 1
ATOM 1378 O O . THR A 1 173 ? 5.007 3.859 -21.009 1.00 87.75 173 THR A O 1
ATOM 1381 N N . VAL A 1 174 ? 3.272 4.598 -22.204 1.00 87.00 174 VAL A N 1
ATOM 1382 C CA . VAL A 1 174 ? 3.454 3.732 -23.377 1.00 87.00 174 VAL A CA 1
ATOM 1383 C C . VAL A 1 174 ? 4.064 4.496 -24.540 1.00 87.00 174 VAL A C 1
ATOM 1385 O O . VAL A 1 174 ? 4.431 3.908 -25.553 1.00 87.00 174 VAL A O 1
ATOM 1388 N N . ASP A 1 175 ? 4.256 5.807 -24.386 1.00 88.69 175 ASP A N 1
ATOM 1389 C CA . ASP A 1 175 ? 5.051 6.620 -25.297 1.00 88.69 175 ASP A CA 1
ATOM 1390 C C . ASP A 1 175 ? 6.551 6.383 -25.048 1.00 88.69 175 ASP A C 1
ATOM 1392 O O . ASP A 1 175 ? 7.280 7.255 -24.566 1.00 88.69 175 ASP A O 1
ATOM 1396 N N . GLY A 1 176 ? 7.005 5.159 -25.321 1.00 91.75 176 GLY A N 1
ATOM 1397 C CA . GLY A 1 176 ? 8.381 4.726 -25.127 1.00 91.75 176 GLY A CA 1
ATOM 1398 C C . GLY A 1 176 ? 8.642 3.271 -25.517 1.00 91.75 176 GLY A C 1
ATOM 1399 O O . GLY A 1 176 ? 7.768 2.561 -26.021 1.00 91.75 176 GLY A O 1
ATOM 1400 N N . ASP A 1 177 ? 9.886 2.853 -25.293 1.00 92.50 177 ASP A N 1
ATOM 1401 C CA . ASP A 1 177 ? 10.456 1.578 -25.740 1.00 92.50 177 ASP A CA 1
ATOM 1402 C C . ASP A 1 177 ? 10.891 0.651 -24.591 1.00 92.50 177 ASP A C 1
ATOM 1404 O O . ASP A 1 177 ? 11.803 -0.158 -24.765 1.00 92.50 177 ASP A O 1
ATOM 1408 N N . GLU A 1 178 ? 10.237 0.778 -23.429 1.00 90.12 178 GLU A N 1
ATOM 1409 C CA . GLU A 1 178 ? 10.526 0.123 -22.138 1.00 90.12 178 GLU A CA 1
ATOM 1410 C C . GLU A 1 178 ? 11.641 0.801 -21.312 1.00 90.12 178 GLU A C 1
ATOM 1412 O O . GLU A 1 178 ? 11.670 0.718 -20.077 1.00 90.12 178 GLU A O 1
ATOM 1417 N N . VAL A 1 179 ? 12.551 1.536 -21.964 1.00 91.38 179 VAL A N 1
ATOM 1418 C CA . VAL A 1 179 ? 13.674 2.223 -21.297 1.00 91.38 179 VAL A CA 1
ATOM 1419 C C . VAL A 1 179 ? 13.595 3.734 -21.468 1.00 91.38 179 VAL A C 1
ATOM 1421 O O . VAL A 1 179 ? 13.788 4.477 -20.503 1.00 91.38 179 VAL A O 1
ATOM 1424 N N . VAL A 1 180 ? 13.349 4.206 -22.684 1.00 94.50 180 VAL A N 1
ATOM 1425 C CA . VAL A 1 180 ? 13.418 5.607 -23.092 1.00 94.50 180 VAL A CA 1
ATOM 1426 C C . VAL A 1 180 ? 12.045 6.064 -23.564 1.00 94.50 180 VAL A C 1
ATOM 1428 O O . VAL A 1 180 ? 11.426 5.467 -24.440 1.00 94.50 180 VAL A O 1
ATOM 1431 N N . THR A 1 181 ? 11.571 7.169 -22.993 1.00 93.50 181 THR A N 1
ATOM 1432 C CA . THR A 1 181 ? 10.324 7.801 -23.426 1.00 93.50 181 THR A CA 1
ATOM 1433 C C . THR A 1 181 ? 10.531 8.520 -24.763 1.00 93.50 181 THR A C 1
ATOM 1435 O O . THR A 1 181 ? 11.583 9.129 -25.006 1.00 93.50 181 THR A O 1
ATOM 1438 N N . ALA A 1 182 ? 9.528 8.503 -25.641 1.00 91.38 182 ALA A N 1
ATOM 1439 C CA . ALA A 1 182 ? 9.600 9.142 -26.952 1.00 91.38 182 ALA A CA 1
ATOM 1440 C C . ALA A 1 182 ? 9.927 10.650 -26.883 1.00 91.38 182 ALA A C 1
ATOM 1442 O O . ALA A 1 182 ? 10.728 11.103 -27.707 1.00 91.38 182 ALA A O 1
ATOM 1443 N N . PRO A 1 183 ? 9.448 11.436 -25.889 1.00 89.31 183 PRO A N 1
ATOM 1444 C CA . PRO A 1 183 ? 9.892 12.818 -25.703 1.00 89.31 183 PRO A CA 1
ATOM 1445 C C . PRO A 1 183 ? 11.407 12.961 -25.513 1.00 89.31 183 PRO A C 1
ATOM 1447 O O . PRO A 1 183 ? 11.971 13.964 -25.953 1.00 89.31 183 PRO A O 1
ATOM 1450 N N . SER A 1 184 ? 12.078 11.973 -24.903 1.00 93.19 184 SER A N 1
ATOM 1451 C CA . SER A 1 184 ? 13.541 11.953 -24.770 1.00 93.19 184 SER A CA 1
ATOM 1452 C C . SER A 1 184 ? 14.253 11.528 -26.055 1.00 93.19 184 SER A C 1
ATOM 1454 O O . SER A 1 184 ? 15.300 12.095 -26.381 1.00 93.19 184 SER A O 1
ATOM 1456 N N . ALA A 1 185 ? 13.700 10.548 -26.776 1.00 93.75 185 ALA A N 1
ATOM 1457 C CA . ALA A 1 185 ? 14.274 10.015 -28.014 1.00 93.75 185 ALA A CA 1
ATOM 1458 C C . ALA A 1 185 ? 14.141 10.990 -29.200 1.00 93.75 185 ALA A C 1
ATOM 1460 O O . ALA A 1 185 ? 15.067 11.140 -29.996 1.00 93.75 185 ALA A O 1
ATOM 1461 N N . LEU A 1 186 ? 13.016 11.703 -29.298 1.00 92.31 186 LEU A N 1
ATOM 1462 C CA . LEU A 1 186 ? 12.694 12.637 -30.384 1.00 92.31 186 LEU A CA 1
ATOM 1463 C C . LEU A 1 186 ? 13.052 14.085 -30.021 1.00 92.31 186 LEU A C 1
ATOM 1465 O O . LEU A 1 186 ? 12.262 15.018 -30.236 1.00 92.31 186 LEU A O 1
ATOM 1469 N N . MET A 1 187 ? 14.241 14.266 -29.437 1.00 88.31 187 MET A N 1
ATOM 1470 C CA . MET A 1 187 ? 14.642 15.516 -28.797 1.00 88.31 187 MET A CA 1
ATOM 1471 C C . MET A 1 187 ? 14.781 16.697 -29.761 1.00 88.31 187 MET A C 1
ATOM 1473 O O . MET A 1 187 ? 14.393 17.813 -29.421 1.00 88.31 187 MET A O 1
ATOM 1477 N N . MET A 1 188 ? 15.272 16.489 -30.979 1.00 87.81 188 MET A N 1
ATOM 1478 C CA . MET A 1 188 ? 15.503 17.603 -31.897 1.00 87.81 188 MET A CA 1
ATOM 1479 C C . MET A 1 188 ? 14.166 18.154 -32.417 1.00 87.81 188 MET A C 1
ATOM 1481 O O . MET A 1 188 ? 13.307 17.365 -32.839 1.00 87.81 188 MET A O 1
ATOM 1485 N N . PRO A 1 189 ? 13.952 19.482 -32.388 1.00 81.50 189 PRO A N 1
ATOM 1486 C CA . PRO A 1 189 ? 12.772 20.099 -32.981 1.00 81.50 189 PRO A CA 1
ATOM 1487 C C . PRO A 1 189 ? 12.795 19.952 -34.508 1.00 81.50 189 PRO A C 1
ATOM 1489 O O . PRO A 1 189 ? 13.857 19.903 -35.127 1.00 81.50 189 PRO A O 1
ATOM 1492 N N . GLU A 1 190 ? 11.618 19.895 -35.130 1.00 77.62 190 GLU A N 1
ATOM 1493 C CA . GLU A 1 190 ? 11.519 19.926 -36.591 1.00 77.62 190 GLU A CA 1
ATOM 1494 C C . GLU A 1 190 ? 11.898 21.325 -37.095 1.00 77.62 190 GLU A C 1
ATOM 1496 O O . GLU A 1 190 ? 11.267 22.321 -36.735 1.00 77.62 190 GLU A O 1
ATOM 1501 N N . LYS A 1 191 ? 12.951 21.413 -37.912 1.00 72.06 191 LYS A N 1
ATOM 1502 C CA . LYS A 1 191 ? 13.459 22.669 -38.479 1.00 72.06 191 LYS A CA 1
ATOM 1503 C C . LYS A 1 191 ? 13.761 22.470 -39.958 1.00 72.06 191 LYS A C 1
ATOM 1505 O O . LYS A 1 191 ? 14.503 21.562 -40.307 1.00 72.06 191 LYS A O 1
ATOM 1510 N N . ASP A 1 192 ? 13.162 23.287 -40.824 1.00 67.75 192 ASP A N 1
ATOM 1511 C CA . ASP A 1 192 ? 13.476 23.402 -42.261 1.00 67.75 192 ASP A CA 1
ATOM 1512 C C . ASP A 1 192 ? 13.672 22.067 -43.028 1.00 67.75 192 ASP A C 1
ATOM 1514 O O . ASP A 1 192 ? 14.497 21.975 -43.936 1.00 67.75 192 ASP A O 1
ATOM 1518 N N . ASN A 1 193 ? 12.902 21.022 -42.687 1.00 73.38 193 ASN A N 1
ATOM 1519 C CA . ASN A 1 193 ? 13.010 19.649 -43.219 1.00 73.38 193 ASN A CA 1
ATOM 1520 C C . ASN A 1 193 ? 14.365 18.935 -42.977 1.00 73.38 193 ASN A C 1
ATOM 1522 O O . ASN A 1 193 ? 14.611 17.885 -43.576 1.00 73.38 193 ASN A O 1
ATOM 1526 N N . SER A 1 194 ? 15.253 19.469 -42.128 1.00 84.69 194 SER A N 1
ATOM 1527 C CA . SER A 1 194 ? 16.538 18.834 -41.786 1.00 84.69 194 SER A CA 1
ATOM 1528 C C . SER A 1 194 ? 16.410 17.767 -40.697 1.00 84.69 194 SER A C 1
ATOM 1530 O O . SER A 1 194 ? 17.307 16.938 -40.552 1.00 84.69 194 SER A O 1
ATOM 1532 N N . VAL A 1 195 ? 15.292 17.752 -39.969 1.00 91.75 195 VAL A N 1
ATOM 1533 C CA . VAL A 1 195 ? 14.973 16.773 -38.926 1.00 91.75 195 VAL A CA 1
ATOM 1534 C C . VAL A 1 195 ? 13.652 16.090 -39.266 1.00 91.75 195 VAL A C 1
ATOM 1536 O O . VAL A 1 195 ? 12.653 16.769 -39.486 1.00 91.75 195 VAL A O 1
ATOM 1539 N N . GLU A 1 196 ? 13.644 14.760 -39.270 1.00 92.12 196 GLU A N 1
ATOM 1540 C CA . GLU A 1 196 ? 12.430 13.943 -39.372 1.00 92.12 196 GLU A CA 1
ATOM 1541 C C . GLU A 1 196 ? 12.264 13.055 -38.140 1.00 92.12 196 GLU A C 1
ATOM 1543 O O . GLU A 1 196 ? 13.251 12.664 -37.507 1.00 92.12 196 GLU A O 1
ATOM 1548 N N . LYS A 1 197 ? 11.012 12.728 -37.816 1.00 93.50 197 LYS A N 1
ATOM 1549 C CA . LYS A 1 197 ? 10.637 11.904 -36.668 1.00 93.50 197 LYS A CA 1
ATOM 1550 C C . LYS A 1 197 ? 9.790 10.728 -37.125 1.00 93.50 197 LYS A C 1
ATOM 1552 O O . LYS A 1 197 ? 8.863 10.897 -37.914 1.00 93.50 197 LYS A O 1
ATOM 1557 N N . TYR A 1 198 ? 10.117 9.557 -36.604 1.00 94.81 198 TYR A N 1
ATOM 1558 C CA . TYR A 1 198 ? 9.385 8.329 -36.849 1.00 94.81 198 TYR A CA 1
ATOM 1559 C C . TYR A 1 198 ? 9.208 7.557 -35.546 1.00 94.81 198 TYR A C 1
ATOM 1561 O O . TYR A 1 198 ? 10.016 7.668 -34.621 1.00 94.81 198 TYR A O 1
ATOM 1569 N N . TRP A 1 199 ? 8.161 6.746 -35.513 1.00 94.75 199 TRP A N 1
ATOM 1570 C CA . TRP A 1 199 ? 7.867 5.822 -34.431 1.00 94.75 199 TRP A CA 1
ATOM 1571 C C . TRP A 1 199 ? 7.900 4.397 -34.969 1.00 94.75 199 TRP A C 1
ATOM 1573 O O . TRP A 1 199 ? 7.444 4.155 -36.089 1.00 94.75 199 TRP A O 1
ATOM 1583 N N . VAL A 1 200 ? 8.429 3.475 -34.171 1.00 95.38 200 VAL A N 1
ATOM 1584 C CA . VAL A 1 200 ? 8.271 2.034 -34.367 1.00 95.38 200 VAL A CA 1
ATOM 1585 C C . VAL A 1 200 ? 7.302 1.509 -33.311 1.00 95.38 200 VAL A C 1
ATOM 1587 O O . VAL A 1 200 ? 7.541 1.643 -32.112 1.00 95.38 200 VAL A O 1
ATOM 1590 N N . ASP A 1 201 ? 6.183 0.962 -33.769 1.00 93.06 201 ASP A N 1
ATOM 1591 C CA . ASP A 1 201 ? 5.139 0.377 -32.933 1.00 93.06 201 ASP A CA 1
ATOM 1592 C C . ASP A 1 201 ? 5.569 -1.025 -32.485 1.00 93.06 201 ASP A C 1
ATOM 1594 O O . ASP A 1 201 ? 5.344 -2.029 -33.167 1.00 93.06 201 ASP A O 1
ATOM 1598 N N . LEU A 1 202 ? 6.248 -1.073 -31.338 1.00 92.19 202 LEU A N 1
ATOM 1599 C CA . LEU A 1 202 ? 6.774 -2.305 -30.756 1.00 92.19 202 LEU A CA 1
ATOM 1600 C C . LEU A 1 202 ? 5.651 -3.166 -30.179 1.00 92.19 202 LEU A C 1
ATOM 1602 O O . LEU A 1 202 ? 5.741 -4.389 -30.224 1.00 92.19 202 LEU A O 1
ATOM 1606 N N . TYR A 1 203 ? 4.571 -2.548 -29.698 1.00 89.31 203 TYR A N 1
ATOM 1607 C CA . TYR A 1 203 ? 3.424 -3.276 -29.163 1.00 89.31 203 TYR A CA 1
ATOM 1608 C C . TYR A 1 203 ? 2.782 -4.173 -30.220 1.00 89.31 203 TYR A C 1
ATOM 1610 O O . TYR A 1 203 ? 2.622 -5.381 -30.002 1.00 89.31 203 TYR A O 1
ATOM 1618 N N . ARG A 1 204 ? 2.435 -3.601 -31.379 1.00 89.00 204 ARG A N 1
ATOM 1619 C CA . ARG A 1 204 ? 1.835 -4.365 -32.478 1.00 89.00 204 ARG A CA 1
ATOM 1620 C C . ARG A 1 204 ? 2.828 -5.325 -33.106 1.00 89.00 204 ARG A C 1
ATOM 1622 O O . ARG A 1 204 ? 2.428 -6.441 -33.420 1.00 89.00 204 ARG A O 1
ATOM 1629 N N . TYR A 1 205 ? 4.097 -4.931 -33.229 1.00 91.56 205 TYR A N 1
ATOM 1630 C CA . TYR A 1 205 ? 5.147 -5.819 -33.729 1.00 91.56 205 TYR A CA 1
ATOM 1631 C C . TYR A 1 205 ? 5.265 -7.088 -32.872 1.00 91.56 205 TYR A C 1
ATOM 1633 O O . TYR A 1 205 ? 5.209 -8.196 -33.395 1.00 91.56 205 TYR A O 1
ATOM 1641 N N . ASN A 1 206 ? 5.345 -6.941 -31.548 1.00 90.56 206 ASN A N 1
ATOM 1642 C CA . ASN A 1 206 ? 5.455 -8.064 -30.610 1.00 90.56 206 ASN A CA 1
ATOM 1643 C C . ASN A 1 206 ? 4.175 -8.906 -30.517 1.00 90.56 206 ASN A C 1
ATOM 1645 O O . ASN A 1 206 ? 4.224 -10.061 -30.104 1.00 90.56 206 ASN A O 1
ATOM 1649 N N . SER A 1 207 ? 3.027 -8.332 -30.883 1.00 86.81 207 SER A N 1
ATOM 1650 C CA . SER A 1 207 ? 1.738 -9.033 -30.896 1.00 86.81 207 SER A CA 1
ATOM 1651 C C . SER A 1 207 ? 1.490 -9.817 -32.190 1.00 86.81 207 SER A C 1
ATOM 1653 O O . SER A 1 207 ? 0.503 -10.551 -32.276 1.00 86.81 207 SER A O 1
ATOM 1655 N N . ASP A 1 208 ? 2.332 -9.653 -33.215 1.00 87.56 208 ASP A N 1
ATOM 1656 C CA . ASP A 1 208 ? 2.189 -10.362 -34.484 1.00 87.56 208 ASP A CA 1
ATOM 1657 C C . ASP A 1 208 ? 2.555 -11.852 -34.306 1.00 87.56 208 ASP A C 1
ATOM 1659 O O . ASP A 1 208 ? 3.687 -12.162 -33.930 1.00 87.56 208 ASP A O 1
ATOM 1663 N N . PRO A 1 209 ? 1.650 -12.804 -34.622 1.00 84.56 209 PRO A N 1
ATOM 1664 C CA . PRO A 1 209 ? 1.898 -14.242 -34.465 1.00 84.56 209 PRO A CA 1
ATOM 1665 C C . PRO A 1 209 ? 3.098 -14.800 -35.245 1.00 84.56 209 PRO A C 1
ATOM 1667 O O . PRO A 1 209 ? 3.483 -15.950 -35.032 1.00 84.56 209 PRO A O 1
ATOM 1670 N N . ILE A 1 210 ? 3.630 -14.052 -36.215 1.00 84.69 210 ILE A N 1
ATOM 1671 C CA . ILE A 1 210 ? 4.786 -14.456 -37.027 1.00 84.69 210 ILE A CA 1
ATOM 1672 C C . ILE A 1 210 ? 6.109 -14.090 -36.324 1.00 84.69 210 ILE A C 1
ATOM 1674 O O . ILE A 1 210 ? 7.157 -14.666 -36.638 1.00 84.69 210 ILE A O 1
ATOM 1678 N N . ILE A 1 211 ? 6.072 -13.169 -35.358 1.00 83.31 211 ILE A N 1
ATOM 1679 C CA . ILE A 1 211 ? 7.230 -12.725 -34.586 1.00 83.31 211 ILE A CA 1
ATOM 1680 C C . ILE A 1 211 ? 7.451 -13.672 -33.405 1.00 83.31 211 ILE A C 1
ATOM 1682 O O . ILE A 1 211 ? 6.555 -13.937 -32.614 1.00 83.31 211 ILE A O 1
ATOM 1686 N N . ASN A 1 212 ? 8.672 -14.203 -33.294 1.00 72.75 212 ASN A N 1
ATOM 1687 C CA . ASN A 1 212 ? 9.010 -15.206 -32.275 1.00 72.75 212 ASN A CA 1
ATOM 1688 C C . ASN A 1 212 ? 9.671 -14.612 -31.022 1.00 72.75 212 ASN A C 1
ATOM 1690 O O . ASN A 1 212 ? 9.793 -15.317 -30.028 1.00 72.75 212 ASN A O 1
ATOM 1694 N N . ASN A 1 213 ? 10.129 -13.355 -31.078 1.00 81.06 213 ASN A N 1
ATOM 1695 C CA . ASN A 1 213 ? 10.859 -12.699 -29.994 1.00 81.06 213 ASN A CA 1
ATOM 1696 C C . ASN A 1 213 ? 10.359 -11.265 -29.811 1.00 81.06 213 ASN A C 1
ATOM 1698 O O . ASN A 1 213 ? 10.386 -10.484 -30.769 1.00 81.06 213 ASN A O 1
ATOM 1702 N N . ASN A 1 214 ? 10.008 -10.912 -28.574 1.00 86.75 214 ASN A N 1
ATOM 1703 C CA . ASN A 1 214 ? 9.685 -9.539 -28.205 1.00 86.75 214 ASN A CA 1
ATOM 1704 C C . ASN A 1 214 ? 10.874 -8.607 -28.476 1.00 86.75 214 ASN A C 1
ATOM 1706 O O . ASN A 1 214 ? 12.033 -8.933 -28.199 1.00 86.75 214 ASN A O 1
ATOM 1710 N N . GLN A 1 215 ? 10.562 -7.438 -29.018 1.00 91.19 215 GLN A N 1
ATOM 1711 C CA . GLN A 1 215 ? 11.476 -6.330 -29.227 1.00 91.19 215 GLN A CA 1
ATOM 1712 C C . GLN A 1 215 ? 11.215 -5.248 -28.182 1.00 91.19 215 GLN A C 1
ATOM 1714 O O . GLN A 1 215 ? 10.064 -4.921 -27.891 1.00 91.19 215 GLN A O 1
ATOM 1719 N N . ASN A 1 216 ? 12.290 -4.681 -27.656 1.00 90.94 216 ASN A N 1
ATOM 1720 C CA . ASN A 1 216 ? 12.340 -3.563 -26.724 1.00 90.94 216 ASN A CA 1
ATOM 1721 C C . ASN A 1 216 ? 13.567 -2.693 -27.030 1.00 90.94 216 ASN A C 1
ATOM 1723 O O . ASN A 1 216 ? 14.251 -2.897 -28.033 1.00 90.94 216 ASN A O 1
ATOM 1727 N N . HIS A 1 217 ? 13.884 -1.724 -26.171 1.00 92.69 217 HIS A N 1
ATOM 1728 C CA . HIS A 1 217 ? 15.058 -0.862 -26.337 1.00 92.69 217 HIS A CA 1
ATOM 1729 C C . HIS A 1 217 ? 16.367 -1.622 -26.631 1.00 92.69 217 HIS A C 1
ATOM 1731 O O . HIS A 1 217 ? 17.164 -1.192 -27.466 1.00 92.69 217 HIS A O 1
ATOM 1737 N N . GLY A 1 218 ? 16.606 -2.748 -25.949 1.00 90.75 218 GLY A N 1
ATOM 1738 C CA . GLY A 1 218 ? 17.870 -3.486 -26.012 1.00 90.75 218 GLY A CA 1
ATOM 1739 C C . GLY A 1 218 ? 18.123 -4.165 -27.359 1.00 90.75 218 GLY A C 1
ATOM 1740 O O . GLY A 1 218 ? 19.279 -4.301 -27.765 1.00 90.75 218 GLY A O 1
ATOM 1741 N N . ASN A 1 219 ? 17.060 -4.549 -28.064 1.00 91.38 219 ASN A N 1
ATOM 1742 C CA . ASN A 1 219 ? 17.111 -5.231 -29.357 1.00 91.38 219 ASN A CA 1
ATOM 1743 C C . ASN A 1 219 ? 16.296 -4.522 -30.453 1.00 91.38 219 ASN A C 1
ATOM 1745 O O . ASN A 1 219 ? 16.117 -5.088 -31.519 1.00 91.38 219 ASN A O 1
ATOM 1749 N N . ILE A 1 220 ? 15.890 -3.259 -30.275 1.00 93.94 220 ILE A N 1
ATOM 1750 C CA . ILE A 1 220 ? 15.029 -2.515 -31.218 1.00 93.94 220 ILE A CA 1
ATOM 1751 C C . ILE A 1 220 ? 15.505 -2.573 -32.682 1.00 93.94 220 ILE A C 1
ATOM 1753 O O . ILE A 1 220 ? 14.694 -2.624 -33.606 1.00 93.94 220 ILE A O 1
ATOM 1757 N N . LEU A 1 221 ? 16.823 -2.621 -32.911 1.00 94.69 221 LEU A N 1
ATOM 1758 C CA . LEU A 1 221 ? 17.443 -2.720 -34.240 1.00 94.69 221 LEU A CA 1
ATOM 1759 C C . LEU A 1 221 ? 17.281 -4.098 -34.913 1.00 94.69 221 LEU A C 1
ATOM 1761 O O . LEU A 1 221 ? 17.597 -4.241 -36.095 1.00 94.69 221 LEU A O 1
ATOM 1765 N N . GLU A 1 222 ? 16.794 -5.104 -34.193 1.00 93.75 222 GLU A N 1
ATOM 1766 C CA . GLU A 1 222 ? 16.432 -6.431 -34.701 1.00 93.75 222 GLU A CA 1
ATOM 1767 C C . GLU A 1 222 ? 15.002 -6.477 -35.261 1.00 93.75 222 GLU A C 1
ATOM 1769 O O . GLU A 1 222 ? 14.610 -7.473 -35.860 1.00 93.75 222 GLU A O 1
ATOM 1774 N N . THR A 1 223 ? 14.244 -5.382 -35.148 1.00 94.62 223 THR A N 1
ATOM 1775 C CA . THR A 1 223 ? 12.915 -5.252 -35.756 1.00 94.62 223 THR A CA 1
ATOM 1776 C C . THR A 1 223 ? 13.022 -5.255 -37.285 1.00 94.62 223 THR A C 1
ATOM 1778 O O . THR A 1 223 ? 13.596 -4.328 -37.870 1.00 94.62 223 THR A O 1
ATOM 1781 N N . ASP A 1 224 ? 12.413 -6.236 -37.956 1.00 93.94 224 ASP A N 1
ATOM 1782 C CA . ASP A 1 224 ? 12.491 -6.396 -39.419 1.00 93.94 224 ASP A CA 1
ATOM 1783 C C . ASP A 1 224 ? 11.988 -5.147 -40.165 1.00 93.94 224 ASP A C 1
ATOM 1785 O O . ASP A 1 224 ? 12.623 -4.668 -41.110 1.00 93.94 224 ASP A O 1
ATOM 1789 N N . SER A 1 225 ? 10.890 -4.552 -39.693 1.00 93.75 225 SER A N 1
ATOM 1790 C CA . SER A 1 225 ? 10.342 -3.306 -40.240 1.00 93.75 225 SER A CA 1
ATOM 1791 C C . SER A 1 225 ? 11.298 -2.123 -40.124 1.00 93.75 225 SER A C 1
ATOM 1793 O O . SER A 1 225 ? 11.425 -1.330 -41.063 1.00 93.75 225 SER A O 1
ATOM 1795 N N . LEU A 1 226 ? 12.011 -2.011 -39.000 1.00 95.75 226 LEU A N 1
ATOM 1796 C CA . LEU A 1 226 ? 13.000 -0.956 -38.796 1.00 95.75 226 LEU A CA 1
ATOM 1797 C C . LEU A 1 226 ? 14.223 -1.180 -39.690 1.00 95.75 226 LEU A C 1
ATOM 1799 O O . LEU A 1 226 ? 14.714 -0.239 -40.315 1.00 95.75 226 LEU A O 1
ATOM 1803 N N . GLN A 1 227 ? 14.686 -2.424 -39.821 1.00 96.31 227 GLN A N 1
ATOM 1804 C CA . GLN A 1 227 ? 15.770 -2.765 -40.742 1.00 96.31 227 GLN A CA 1
ATOM 1805 C C . GLN A 1 227 ? 15.392 -2.455 -42.193 1.00 96.31 227 GLN A C 1
ATOM 1807 O O . GLN A 1 227 ? 16.194 -1.876 -42.932 1.00 96.31 227 GLN A O 1
ATOM 1812 N N . GLN A 1 228 ? 14.158 -2.765 -42.601 1.00 95.62 228 GLN A N 1
ATOM 1813 C CA . GLN A 1 228 ? 13.642 -2.412 -43.921 1.00 95.62 228 GLN A CA 1
ATOM 1814 C C . GLN A 1 228 ? 13.565 -0.892 -44.108 1.00 95.62 228 GLN A C 1
ATOM 1816 O O . GLN A 1 228 ? 13.928 -0.384 -45.171 1.00 95.62 228 GLN A O 1
ATOM 1821 N N . PHE A 1 229 ? 13.135 -0.152 -43.085 1.00 96.50 229 PHE A N 1
ATOM 1822 C CA . PHE A 1 229 ? 13.090 1.308 -43.118 1.00 96.50 229 PHE A CA 1
ATOM 1823 C C . PHE A 1 229 ? 14.490 1.910 -43.301 1.00 96.50 229 PHE A C 1
ATOM 1825 O O . PHE A 1 229 ? 14.709 2.708 -44.216 1.00 96.50 229 PHE A O 1
ATOM 1832 N N . ILE A 1 230 ? 15.466 1.456 -42.510 1.00 96.19 230 ILE A N 1
ATOM 1833 C CA . ILE A 1 230 ? 16.873 1.865 -42.613 1.00 96.19 230 ILE A CA 1
ATOM 1834 C C . ILE A 1 230 ? 17.449 1.495 -43.989 1.00 96.19 230 ILE A C 1
ATOM 1836 O O . ILE A 1 230 ? 18.116 2.318 -44.620 1.00 96.19 230 ILE A O 1
ATOM 1840 N N . SER A 1 231 ? 17.155 0.298 -44.504 1.00 96.50 231 SER A N 1
ATOM 1841 C CA . SER A 1 231 ? 17.550 -0.121 -45.855 1.00 96.50 231 SER A CA 1
ATOM 1842 C C . SER A 1 231 ? 16.974 0.812 -46.924 1.00 96.50 231 SER A C 1
ATOM 1844 O O . SER A 1 231 ? 17.710 1.264 -47.802 1.00 96.50 231 SER A O 1
ATOM 1846 N N . ASN A 1 232 ? 15.694 1.182 -46.821 1.00 95.31 232 ASN A N 1
ATOM 1847 C CA . ASN A 1 232 ? 15.061 2.111 -47.754 1.00 95.31 232 ASN A CA 1
ATOM 1848 C C . ASN A 1 232 ? 15.717 3.502 -47.730 1.00 95.31 232 ASN A C 1
ATOM 1850 O O . ASN A 1 232 ? 15.855 4.114 -48.792 1.00 95.31 232 ASN A O 1
ATOM 1854 N N . ILE A 1 233 ? 16.160 3.978 -46.560 1.00 93.56 233 ILE A N 1
ATOM 1855 C CA . ILE A 1 233 ? 16.930 5.226 -46.427 1.00 93.56 233 ILE A CA 1
ATOM 1856 C C . ILE A 1 233 ? 18.280 5.104 -47.145 1.00 93.56 233 ILE A C 1
ATOM 1858 O O . ILE A 1 233 ? 18.608 5.944 -47.984 1.00 93.56 233 ILE A O 1
ATOM 1862 N N . ILE A 1 234 ? 19.053 4.054 -46.848 1.00 94.56 234 ILE A N 1
ATOM 1863 C CA . ILE A 1 234 ? 20.405 3.847 -47.398 1.00 94.56 234 ILE A CA 1
ATOM 1864 C C . ILE A 1 234 ? 20.368 3.680 -48.922 1.00 94.56 234 ILE A C 1
ATOM 1866 O O . ILE A 1 234 ? 21.214 4.219 -49.635 1.00 94.56 234 ILE A O 1
ATOM 1870 N N . GLU A 1 235 ? 19.374 2.957 -49.434 1.00 95.44 235 GLU A N 1
ATOM 1871 C CA . GLU A 1 235 ? 19.198 2.703 -50.866 1.00 95.44 235 GLU A CA 1
ATOM 1872 C C . GLU A 1 235 ? 18.504 3.856 -51.607 1.00 95.44 235 GLU A C 1
ATOM 1874 O O . GLU A 1 235 ? 18.289 3.766 -52.818 1.00 95.44 235 GLU A O 1
ATOM 1879 N N . ASN A 1 236 ? 18.164 4.943 -50.902 1.00 88.88 236 ASN A N 1
ATOM 1880 C CA . ASN A 1 236 ? 17.452 6.102 -51.441 1.00 88.88 236 ASN A CA 1
ATOM 1881 C C . ASN A 1 236 ? 16.143 5.713 -52.163 1.00 88.88 236 ASN A C 1
ATOM 1883 O O . ASN A 1 236 ? 15.801 6.241 -53.227 1.00 88.88 236 ASN A O 1
ATOM 1887 N N . LYS A 1 237 ? 15.420 4.743 -51.592 1.00 90.56 237 LYS A N 1
ATOM 1888 C CA . LYS A 1 237 ? 14.057 4.374 -51.995 1.00 90.56 237 LYS A CA 1
ATOM 1889 C C . LYS A 1 237 ? 13.059 5.391 -51.432 1.00 90.56 237 LYS A C 1
ATOM 1891 O O . LYS A 1 237 ? 13.398 6.217 -50.592 1.00 90.56 237 LYS A O 1
ATOM 1896 N N . ASN A 1 238 ? 11.804 5.348 -51.884 1.00 82.00 238 ASN A N 1
ATOM 1897 C CA . ASN A 1 238 ? 10.759 6.207 -51.323 1.00 82.00 238 ASN A CA 1
ATOM 1898 C C . ASN A 1 238 ? 10.351 5.723 -49.915 1.00 82.00 238 ASN A C 1
ATOM 1900 O O . ASN A 1 238 ? 9.439 4.910 -49.799 1.00 82.00 238 ASN A O 1
ATOM 1904 N N . TYR A 1 239 ? 11.033 6.212 -48.873 1.00 83.62 239 TYR A N 1
ATOM 1905 C CA . TYR A 1 239 ? 10.755 5.892 -47.463 1.00 83.62 239 TYR A CA 1
ATOM 1906 C C . TYR A 1 239 ? 9.770 6.858 -46.787 1.00 83.62 239 TYR A C 1
ATOM 1908 O O . TYR A 1 239 ? 9.364 6.606 -45.663 1.00 83.62 239 TYR A O 1
ATOM 1916 N N . THR A 1 240 ? 9.367 7.949 -47.447 1.00 80.25 240 THR A N 1
ATOM 1917 C CA . THR A 1 240 ? 8.451 8.947 -46.863 1.00 80.25 240 THR A CA 1
ATOM 1918 C C . THR A 1 240 ? 6.991 8.721 -47.249 1.00 80.25 240 THR A C 1
ATOM 1920 O O . THR A 1 240 ? 6.097 9.148 -46.530 1.00 80.25 240 THR A O 1
ATOM 1923 N N . SER A 1 241 ? 6.724 8.064 -48.387 1.00 78.12 241 SER A N 1
ATOM 1924 C CA . SER A 1 241 ? 5.349 7.829 -48.876 1.00 78.12 241 SER A CA 1
ATOM 1925 C C . SER A 1 241 ? 4.848 6.395 -48.675 1.00 78.12 241 SER A C 1
ATOM 1927 O O . SER A 1 241 ? 3.668 6.132 -48.883 1.00 78.12 241 SER A O 1
ATOM 1929 N N . SER A 1 242 ? 5.743 5.459 -48.350 1.00 87.12 242 SER A N 1
ATOM 1930 C CA . SER A 1 242 ? 5.433 4.042 -48.138 1.00 87.12 242 SER A CA 1
ATOM 1931 C C . SER A 1 242 ? 6.321 3.516 -47.021 1.00 87.12 242 SER A C 1
ATOM 1933 O O . SER A 1 242 ? 7.443 3.069 -47.268 1.00 87.12 242 SER A O 1
ATOM 1935 N N . LEU A 1 243 ? 5.827 3.612 -45.793 1.00 92.81 243 LEU A N 1
ATOM 1936 C CA . LEU A 1 243 ? 6.519 3.070 -44.635 1.00 92.81 243 LEU A CA 1
ATOM 1937 C C . LEU A 1 243 ? 6.373 1.541 -44.583 1.00 92.81 243 LEU A C 1
ATOM 1939 O O . LEU A 1 243 ? 5.344 1.025 -45.027 1.00 92.81 243 LEU A O 1
ATOM 1943 N N . PRO A 1 244 ? 7.392 0.814 -44.089 1.00 94.56 244 PRO A N 1
ATOM 1944 C CA . PRO A 1 244 ? 7.226 -0.572 -43.660 1.00 94.56 244 PRO A CA 1
ATOM 1945 C C . PRO A 1 244 ? 6.122 -0.705 -42.606 1.00 94.56 244 PRO A C 1
ATOM 1947 O O . PRO A 1 244 ? 5.769 0.278 -41.950 1.00 94.56 244 PRO A O 1
ATOM 1950 N N . ASP A 1 245 ? 5.610 -1.920 -42.420 1.00 92.81 245 ASP A N 1
ATOM 1951 C CA . ASP A 1 245 ? 4.627 -2.204 -41.371 1.00 92.81 245 ASP A CA 1
ATOM 1952 C C . ASP A 1 245 ? 5.163 -1.767 -39.998 1.00 92.81 245 ASP A C 1
ATOM 1954 O O . ASP A 1 245 ? 6.371 -1.794 -39.769 1.00 92.81 245 ASP A O 1
ATOM 1958 N N . TYR A 1 246 ? 4.287 -1.345 -39.085 1.00 92.88 246 TYR A N 1
ATOM 1959 C CA . TYR A 1 246 ? 4.648 -0.883 -37.731 1.00 92.88 246 TYR A CA 1
ATOM 1960 C C . TYR A 1 246 ? 5.485 0.411 -37.658 1.00 92.88 246 TYR A C 1
ATOM 1962 O O . TYR A 1 246 ? 5.841 0.846 -36.567 1.00 92.88 246 TYR A O 1
ATOM 1970 N N . MET A 1 247 ? 5.798 1.064 -38.784 1.00 94.56 247 MET A N 1
ATOM 1971 C CA . MET A 1 247 ? 6.469 2.369 -38.800 1.00 94.56 247 MET A CA 1
ATOM 1972 C C . MET A 1 247 ? 5.457 3.503 -39.006 1.00 94.56 247 MET A C 1
ATOM 1974 O O . MET A 1 247 ? 4.615 3.445 -39.904 1.00 94.56 247 MET A O 1
ATOM 1978 N N . HIS A 1 248 ? 5.585 4.582 -38.230 1.00 92.88 248 HIS A N 1
ATOM 1979 C CA . HIS A 1 248 ? 4.666 5.725 -38.259 1.00 92.88 248 HIS A CA 1
ATOM 1980 C C . HIS A 1 248 ? 5.403 7.068 -38.359 1.00 92.88 248 HIS A C 1
ATOM 1982 O O . HIS A 1 248 ? 6.502 7.226 -37.832 1.00 92.88 248 HIS A O 1
ATOM 1988 N N . THR A 1 249 ? 4.788 8.059 -39.018 1.00 92.06 249 THR A N 1
ATOM 1989 C CA . THR A 1 249 ? 5.276 9.458 -39.087 1.00 92.06 249 THR A CA 1
ATOM 1990 C C . THR A 1 249 ? 4.744 10.347 -37.961 1.00 92.06 249 THR A C 1
ATOM 1992 O O . THR A 1 249 ? 5.072 11.527 -37.893 1.00 92.06 249 THR A O 1
ATOM 1995 N N . SER A 1 250 ? 3.865 9.816 -37.120 1.00 89.88 250 SER A N 1
ATOM 1996 C CA . SER A 1 250 ? 3.293 10.481 -35.952 1.00 89.88 250 SER A CA 1
ATOM 1997 C C . SER A 1 250 ? 3.162 9.461 -34.830 1.00 89.88 250 SER A C 1
ATOM 1999 O O . SER A 1 250 ? 3.086 8.262 -35.111 1.00 89.88 250 SER A O 1
ATOM 2001 N N . ARG A 1 251 ? 3.107 9.932 -33.578 1.00 87.94 251 ARG A N 1
ATOM 2002 C CA . ARG A 1 251 ? 2.781 9.087 -32.422 1.00 87.94 251 ARG A CA 1
ATOM 2003 C C . ARG A 1 251 ? 1.485 8.315 -32.731 1.00 87.94 251 ARG A C 1
ATOM 2005 O O . ARG A 1 251 ? 0.504 8.963 -33.102 1.00 87.94 251 ARG A O 1
ATOM 2012 N N . PRO A 1 252 ? 1.475 6.975 -32.644 1.00 85.81 252 PRO A N 1
ATOM 2013 C CA . PRO A 1 252 ? 0.240 6.210 -32.792 1.00 85.81 252 PRO A CA 1
ATOM 2014 C C . PRO A 1 252 ? -0.814 6.620 -31.737 1.00 85.81 252 PRO A C 1
ATOM 2016 O O . PRO A 1 252 ? -0.464 6.919 -30.593 1.00 85.81 252 PRO A O 1
ATOM 2019 N N . GLU A 1 253 ? -2.085 6.705 -32.157 1.00 70.56 253 GLU A N 1
ATOM 2020 C CA . GLU A 1 253 ? -3.241 7.202 -31.372 1.00 70.56 253 GLU A CA 1
ATOM 2021 C C . GLU A 1 253 ? -4.184 6.076 -30.891 1.00 70.56 253 GLU A C 1
ATOM 2023 O O . GLU A 1 253 ? -5.318 6.319 -30.495 1.00 70.56 253 GLU A O 1
ATOM 2028 N N . ASP A 1 254 ? -3.766 4.817 -30.929 1.00 64.75 254 ASP A N 1
ATOM 2029 C CA . ASP A 1 254 ? -4.591 3.637 -30.630 1.00 64.75 254 ASP A CA 1
ATOM 2030 C C . ASP A 1 254 ? -4.856 3.388 -29.134 1.00 64.75 254 ASP A C 1
ATOM 2032 O O . ASP A 1 254 ? -5.136 2.262 -28.728 1.00 64.75 254 ASP A O 1
ATOM 2036 N N . TYR A 1 255 ? -4.833 4.448 -28.323 1.00 60.50 255 TYR A N 1
ATOM 2037 C CA . TYR A 1 255 ? -5.074 4.409 -26.880 1.00 60.50 255 TYR A CA 1
ATOM 2038 C C . TYR A 1 255 ? -6.539 4.595 -26.481 1.00 60.50 255 TYR A C 1
ATOM 2040 O O . TYR A 1 255 ? -6.955 4.022 -25.477 1.00 60.50 255 TYR A O 1
ATOM 2048 N N . ASP A 1 256 ? -7.322 5.352 -27.257 1.00 53.72 256 ASP A N 1
ATOM 2049 C CA . ASP A 1 256 ? -8.676 5.776 -26.859 1.00 53.72 256 ASP A CA 1
ATOM 2050 C C . ASP A 1 256 ? -9.660 4.601 -26.654 1.00 53.72 256 ASP A C 1
ATOM 2052 O O . ASP A 1 256 ? -10.628 4.736 -25.907 1.00 53.72 256 ASP A O 1
ATOM 2056 N N . ASP A 1 257 ? -9.388 3.437 -27.258 1.00 54.78 257 ASP A N 1
ATOM 2057 C CA . ASP A 1 257 ? -10.193 2.208 -27.146 1.00 54.78 257 ASP A CA 1
ATOM 2058 C C . ASP A 1 257 ? -9.370 0.984 -26.677 1.00 54.78 257 ASP A C 1
ATOM 2060 O O . ASP A 1 257 ? -9.830 -0.161 -26.772 1.00 54.78 257 ASP A O 1
ATOM 2064 N N . ALA A 1 258 ? -8.138 1.195 -26.200 1.00 61.22 258 ALA A N 1
ATOM 2065 C CA . ALA A 1 258 ? -7.259 0.107 -25.780 1.00 61.22 258 ALA A CA 1
ATOM 2066 C C . ALA A 1 258 ? -7.773 -0.571 -24.504 1.00 61.22 258 ALA A C 1
ATOM 2068 O O . ALA A 1 258 ? -8.252 0.088 -23.577 1.00 61.22 258 ALA A O 1
ATOM 2069 N N . GLN A 1 259 ? -7.634 -1.899 -24.419 1.00 62.94 259 GLN A N 1
ATOM 2070 C CA . GLN A 1 259 ? -7.895 -2.580 -23.155 1.00 62.94 259 GLN A CA 1
ATOM 2071 C C . GLN A 1 259 ? -6.893 -2.099 -22.082 1.00 62.94 259 GLN A C 1
ATOM 2073 O O . GLN A 1 259 ? -5.746 -1.764 -22.403 1.00 62.94 259 GLN A O 1
ATOM 2078 N N . PRO A 1 260 ? -7.307 -2.043 -20.805 1.00 69.38 260 PRO A N 1
ATOM 2079 C CA . PRO A 1 260 ? -6.425 -1.633 -19.720 1.00 69.38 260 PRO A CA 1
ATOM 2080 C C . PRO A 1 260 ? -5.231 -2.576 -19.552 1.00 69.38 260 PRO A C 1
ATOM 2082 O O . PRO A 1 260 ? -5.368 -3.792 -19.698 1.00 69.38 260 PRO A O 1
ATOM 2085 N N . ARG A 1 261 ? -4.079 -2.020 -19.158 1.00 77.06 261 ARG A N 1
ATOM 2086 C CA . ARG A 1 261 ? -2.905 -2.809 -18.771 1.00 77.06 261 ARG A CA 1
ATOM 2087 C C . ARG A 1 261 ? -3.070 -3.456 -17.408 1.00 77.06 261 ARG A C 1
ATOM 2089 O O . ARG A 1 261 ? -3.622 -2.847 -16.490 1.00 77.06 261 ARG A O 1
ATOM 2096 N N . ILE A 1 262 ? -2.505 -4.651 -17.249 1.00 84.38 262 ILE A N 1
ATOM 2097 C CA . ILE A 1 262 ? -2.407 -5.304 -15.943 1.00 84.38 262 ILE A CA 1
ATOM 2098 C C . ILE A 1 262 ? -0.971 -5.214 -15.457 1.00 84.38 262 ILE A C 1
ATOM 2100 O O . ILE A 1 262 ? -0.070 -5.826 -16.023 1.00 84.38 262 ILE A O 1
ATOM 2104 N N . ARG A 1 263 ? -0.777 -4.456 -14.375 1.00 87.62 263 ARG A N 1
ATOM 2105 C CA . ARG A 1 263 ? 0.502 -4.320 -13.681 1.00 87.62 263 ARG A CA 1
ATOM 2106 C C . ARG A 1 263 ? 0.382 -4.872 -12.272 1.00 87.62 263 ARG A C 1
ATOM 2108 O O . ARG A 1 263 ? -0.525 -4.512 -11.525 1.00 87.62 263 ARG A O 1
ATOM 2115 N N . MET A 1 264 ? 1.334 -5.712 -11.908 1.00 90.00 264 MET A N 1
ATOM 2116 C CA . MET A 1 264 ? 1.483 -6.293 -10.586 1.00 90.00 264 MET A CA 1
ATOM 2117 C C . MET A 1 264 ? 2.784 -5.797 -9.976 1.00 90.00 264 MET A C 1
ATOM 2119 O O . MET A 1 264 ? 3.813 -5.711 -10.647 1.00 90.00 264 MET A O 1
ATOM 2123 N N . SER A 1 265 ? 2.738 -5.482 -8.687 1.00 90.81 265 SER A N 1
ATOM 2124 C CA . SER A 1 265 ? 3.932 -5.169 -7.915 1.00 90.81 265 SER A CA 1
ATOM 2125 C C . SER A 1 265 ? 3.942 -5.949 -6.615 1.00 90.81 265 SER A C 1
ATOM 2127 O O . SER A 1 265 ? 2.909 -6.050 -5.953 1.00 90.81 265 SER A O 1
ATOM 2129 N N . LEU A 1 266 ? 5.109 -6.453 -6.236 1.00 90.50 266 LEU A N 1
ATOM 2130 C CA . LEU A 1 266 ? 5.308 -7.261 -5.040 1.00 90.50 266 LEU A CA 1
ATOM 2131 C C . LEU A 1 266 ? 6.567 -6.799 -4.313 1.00 90.50 266 LEU A C 1
ATOM 2133 O O . LEU A 1 266 ? 7.542 -6.381 -4.940 1.00 90.50 266 LEU A O 1
ATOM 2137 N N . TYR A 1 267 ? 6.543 -6.886 -2.988 1.00 85.25 267 TYR A N 1
ATOM 2138 C CA . TYR A 1 267 ? 7.734 -6.714 -2.166 1.00 85.25 267 TYR A CA 1
ATOM 2139 C C . TYR A 1 267 ? 8.397 -8.071 -1.922 1.00 85.25 267 TYR A C 1
ATOM 2141 O O . TYR A 1 267 ? 7.709 -9.078 -1.751 1.00 85.25 267 TYR A O 1
ATOM 2149 N N . SER A 1 268 ? 9.728 -8.085 -1.846 1.00 76.75 268 SER A N 1
ATOM 2150 C CA . SER A 1 268 ? 10.494 -9.206 -1.285 1.00 76.75 268 SER A CA 1
ATOM 2151 C C . SER A 1 268 ? 9.871 -9.730 0.026 1.00 76.75 268 SER A C 1
ATOM 2153 O O . SER A 1 268 ? 9.310 -8.944 0.791 1.00 76.75 268 SER A O 1
ATOM 2155 N N . PRO A 1 269 ? 9.975 -11.040 0.326 1.00 80.88 269 PRO A N 1
ATOM 2156 C CA . PRO A 1 269 ? 10.921 -12.007 -0.245 1.00 80.88 269 PRO A CA 1
ATOM 2157 C C . PRO A 1 269 ? 10.424 -12.773 -1.478 1.00 80.88 269 PRO A C 1
ATOM 2159 O O . PRO A 1 269 ? 11.225 -13.449 -2.112 1.00 80.88 269 PRO A O 1
ATOM 2162 N N . LEU A 1 270 ? 9.143 -12.672 -1.826 1.00 88.62 270 LEU A N 1
ATOM 2163 C CA . LEU A 1 270 ? 8.538 -13.468 -2.895 1.00 88.62 270 LEU A CA 1
ATOM 2164 C C . LEU A 1 270 ? 8.889 -12.937 -4.290 1.00 88.62 270 LEU A C 1
ATOM 2166 O O . LEU A 1 270 ? 9.074 -11.731 -4.470 1.00 88.62 270 LEU A O 1
ATOM 2170 N N . ASP A 1 271 ? 8.961 -13.834 -5.270 1.00 89.94 271 ASP A N 1
ATOM 2171 C CA . ASP A 1 271 ? 9.105 -13.523 -6.695 1.00 89.94 271 ASP A CA 1
ATOM 2172 C C . ASP A 1 271 ? 7.758 -13.627 -7.423 1.00 89.94 271 ASP A C 1
ATOM 2174 O O . ASP A 1 271 ? 6.884 -14.399 -7.026 1.00 89.94 271 ASP A O 1
ATOM 2178 N N . ILE A 1 272 ? 7.580 -12.842 -8.490 1.00 91.75 272 ILE A N 1
ATOM 2179 C CA . ILE A 1 272 ? 6.372 -12.901 -9.325 1.00 91.75 272 ILE A CA 1
ATOM 2180 C C . ILE A 1 272 ? 6.651 -13.803 -10.527 1.00 91.75 272 ILE A C 1
ATOM 2182 O O . ILE A 1 272 ? 7.565 -13.532 -11.302 1.00 91.75 272 ILE A O 1
ATOM 2186 N N . HIS A 1 273 ? 5.821 -14.829 -10.704 1.00 93.31 273 HIS A N 1
ATOM 2187 C CA . HIS A 1 273 ? 5.789 -15.648 -11.911 1.00 93.31 273 HIS A CA 1
ATOM 2188 C C . HIS A 1 273 ? 4.444 -15.470 -12.605 1.00 93.31 273 HIS A C 1
ATOM 2190 O O . HIS A 1 273 ? 3.394 -15.724 -12.010 1.00 93.31 273 HIS A O 1
ATOM 2196 N N . LEU A 1 274 ? 4.479 -15.050 -13.863 1.00 93.12 274 LEU A N 1
ATOM 2197 C CA . LEU A 1 274 ? 3.299 -14.914 -14.700 1.00 93.12 274 LEU A CA 1
ATOM 2198 C C . LEU A 1 274 ? 3.276 -16.035 -15.737 1.00 93.12 274 LEU A C 1
ATOM 2200 O O . LEU A 1 274 ? 4.290 -16.287 -16.381 1.00 93.12 274 LEU A O 1
ATOM 2204 N N . TYR A 1 275 ? 2.113 -16.661 -15.913 1.00 93.44 275 TYR A N 1
ATOM 2205 C CA . TYR A 1 275 ? 1.878 -17.680 -16.931 1.00 93.44 275 TYR A CA 1
ATOM 2206 C C . TYR A 1 275 ? 0.653 -17.311 -17.766 1.00 93.44 275 TYR A C 1
ATOM 2208 O O . TYR A 1 275 ? -0.371 -16.912 -17.205 1.00 93.44 275 TYR A O 1
ATOM 2216 N N . ASP A 1 276 ? 0.745 -17.459 -19.087 1.00 90.75 276 ASP A N 1
ATOM 2217 C CA . ASP A 1 276 ? -0.414 -17.353 -19.974 1.00 90.75 276 ASP A CA 1
ATOM 2218 C C . ASP A 1 276 ? -1.097 -18.718 -20.200 1.00 90.75 276 ASP A C 1
ATOM 2220 O O . ASP A 1 276 ? -0.692 -19.755 -19.670 1.00 90.75 276 ASP A O 1
ATOM 2224 N N . LYS A 1 277 ? -2.179 -18.721 -20.985 1.00 90.06 277 LYS A N 1
ATOM 2225 C CA . LYS A 1 277 ? -2.957 -19.931 -21.309 1.00 90.06 277 LYS A CA 1
ATOM 2226 C C . LYS A 1 277 ? -2.174 -20.982 -22.109 1.00 90.06 277 LYS A C 1
ATOM 2228 O O . LYS A 1 277 ? -2.602 -22.133 -22.154 1.00 90.06 277 LYS A O 1
ATOM 2233 N N . ASP A 1 278 ? -1.101 -20.563 -22.775 1.00 91.12 278 ASP A N 1
ATOM 2234 C CA . ASP A 1 278 ? -0.245 -21.389 -23.623 1.00 91.12 278 ASP A CA 1
ATOM 2235 C C . ASP A 1 278 ? 1.026 -21.827 -22.855 1.00 91.12 278 ASP A C 1
ATOM 2237 O O . ASP A 1 278 ? 1.940 -22.398 -23.446 1.00 91.12 278 ASP A O 1
ATOM 2241 N N . GLU A 1 279 ? 1.050 -21.609 -21.530 1.00 92.12 279 GLU A N 1
ATOM 2242 C CA . GLU A 1 279 ? 2.152 -21.898 -20.601 1.00 92.12 279 GLU A CA 1
ATOM 2243 C C . GLU A 1 279 ? 3.440 -21.104 -20.877 1.00 92.12 279 GLU A C 1
ATOM 2245 O O . GLU A 1 279 ? 4.505 -21.444 -20.348 1.00 92.12 279 GLU A O 1
ATOM 2250 N N . ASN A 1 280 ? 3.366 -20.012 -21.648 1.00 91.44 280 ASN A N 1
ATOM 2251 C CA . ASN A 1 280 ? 4.481 -19.073 -21.720 1.00 91.44 280 ASN A CA 1
ATOM 2252 C C . ASN A 1 280 ? 4.643 -18.388 -20.364 1.00 91.44 280 ASN A C 1
ATOM 2254 O O . ASN A 1 280 ? 3.662 -18.134 -19.664 1.00 91.44 280 ASN A O 1
ATOM 2258 N N . HIS A 1 281 ? 5.886 -18.083 -20.001 1.00 92.81 281 HIS A N 1
ATOM 2259 C CA . HIS A 1 281 ? 6.241 -17.621 -18.667 1.00 92.81 281 HIS A CA 1
ATOM 2260 C C . HIS A 1 281 ? 7.028 -16.310 -18.708 1.00 92.81 281 HIS A C 1
ATOM 2262 O O . HIS A 1 281 ? 7.934 -16.151 -19.529 1.00 92.81 281 HIS A O 1
ATOM 2268 N N . THR A 1 282 ? 6.706 -15.409 -17.779 1.00 91.50 282 THR A N 1
ATOM 2269 C CA . THR A 1 282 ? 7.476 -14.194 -17.499 1.00 91.50 282 THR A CA 1
ATOM 2270 C C . THR A 1 282 ? 7.812 -14.116 -16.017 1.00 91.50 282 THR A C 1
ATOM 2272 O O . THR A 1 282 ? 6.916 -14.139 -15.171 1.00 91.50 282 THR A O 1
ATOM 2275 N N . GLY A 1 283 ? 9.105 -14.023 -15.704 1.00 91.44 283 GLY A N 1
ATOM 2276 C CA . GLY A 1 283 ? 9.616 -14.046 -14.335 1.00 91.44 283 GLY A CA 1
ATOM 2277 C C . GLY A 1 283 ? 10.978 -14.737 -14.199 1.00 91.44 283 GLY A C 1
ATOM 2278 O O . GLY A 1 283 ? 11.616 -15.075 -15.204 1.00 91.44 283 GLY A O 1
ATOM 2279 N N . PRO A 1 284 ? 11.448 -14.961 -12.959 1.00 88.88 284 PRO A N 1
ATOM 2280 C CA . PRO A 1 284 ? 12.685 -15.687 -12.708 1.00 88.88 284 PRO A CA 1
ATOM 2281 C C . PRO A 1 284 ? 12.552 -17.175 -13.054 1.00 88.88 284 PRO A C 1
ATOM 2283 O O . PRO A 1 284 ? 11.496 -17.786 -12.927 1.00 88.88 284 PRO A O 1
ATOM 2286 N N . LYS A 1 285 ? 13.652 -17.795 -13.470 1.00 87.56 285 LYS A N 1
ATOM 2287 C CA . LYS A 1 285 ? 13.735 -19.200 -13.862 1.00 87.56 285 LYS A CA 1
ATOM 2288 C C . LYS A 1 285 ? 15.068 -19.790 -13.459 1.00 87.56 285 LYS A C 1
ATOM 2290 O O . LYS A 1 285 ? 16.127 -19.283 -13.820 1.00 87.56 285 LYS A O 1
ATOM 2295 N N . GLU A 1 286 ? 15.023 -20.906 -12.744 1.00 86.75 286 GLU A N 1
ATOM 2296 C CA . GLU A 1 286 ? 16.230 -21.647 -12.402 1.00 86.75 286 GLU A CA 1
ATOM 2297 C C . GLU A 1 286 ? 16.718 -22.456 -13.614 1.00 86.75 286 GLU A C 1
ATOM 2299 O O . GLU A 1 286 ? 16.013 -23.316 -14.145 1.00 86.75 286 GLU A O 1
ATOM 2304 N N . ILE A 1 287 ? 17.953 -22.203 -14.038 1.00 84.56 287 ILE A N 1
ATOM 2305 C CA . ILE A 1 287 ? 18.682 -23.000 -15.022 1.00 84.56 287 ILE A CA 1
ATOM 2306 C C . ILE A 1 287 ? 19.911 -23.639 -14.383 1.00 84.56 287 ILE A C 1
ATOM 2308 O O . ILE A 1 287 ? 20.455 -23.161 -13.389 1.00 84.56 287 ILE A O 1
ATOM 2312 N N . THR A 1 288 ? 20.380 -24.732 -14.975 1.00 86.75 288 THR A N 1
ATOM 2313 C CA . THR A 1 288 ? 21.655 -25.354 -14.606 1.00 86.75 288 THR A CA 1
ATOM 2314 C C . THR A 1 288 ? 22.687 -25.021 -15.674 1.00 86.75 288 THR A C 1
ATOM 2316 O O . THR A 1 288 ? 22.462 -25.304 -16.851 1.00 86.75 288 THR A O 1
ATOM 2319 N N . ASP A 1 289 ? 23.799 -24.401 -15.280 1.00 80.94 289 ASP A N 1
ATOM 2320 C CA . ASP A 1 289 ? 24.892 -24.093 -16.201 1.00 80.94 289 ASP A CA 1
ATOM 2321 C C . ASP A 1 289 ? 25.655 -25.358 -16.641 1.00 80.94 289 ASP A C 1
ATOM 2323 O O . ASP A 1 289 ? 25.471 -26.451 -16.100 1.00 80.94 289 ASP A O 1
ATOM 2327 N N . GLU A 1 290 ? 26.546 -25.217 -17.626 1.00 83.56 290 GLU A N 1
ATOM 2328 C CA . GLU A 1 290 ? 27.349 -26.329 -18.163 1.00 83.56 290 GLU A CA 1
ATOM 2329 C C . GLU A 1 290 ? 28.221 -27.034 -17.104 1.00 83.56 290 GLU A C 1
ATOM 2331 O O . GLU A 1 290 ? 28.639 -28.176 -17.304 1.00 83.56 290 GLU A O 1
ATOM 2336 N N . ASN A 1 291 ? 28.484 -26.377 -15.969 1.00 85.06 291 ASN A N 1
ATOM 2337 C CA . ASN A 1 291 ? 29.268 -26.909 -14.856 1.00 85.06 291 ASN A CA 1
ATOM 2338 C C . ASN A 1 291 ? 28.394 -27.540 -13.757 1.00 85.06 291 ASN A C 1
ATOM 2340 O O . ASN A 1 291 ? 28.931 -28.002 -12.748 1.00 85.06 291 ASN A O 1
ATOM 2344 N N . GLY A 1 292 ? 27.070 -27.577 -13.933 1.00 84.25 292 GLY A N 1
ATOM 2345 C CA . GLY A 1 292 ? 26.128 -28.120 -12.957 1.00 84.25 292 GLY A CA 1
ATOM 2346 C C . GLY A 1 292 ? 25.714 -27.137 -11.857 1.00 84.25 292 GLY A C 1
ATOM 2347 O O . GLY A 1 292 ? 25.070 -27.559 -10.896 1.00 84.25 292 GLY A O 1
ATOM 2348 N N . ASN A 1 293 ? 26.067 -25.851 -11.958 1.00 83.50 293 ASN A N 1
ATOM 2349 C CA . ASN A 1 293 ? 25.643 -24.850 -10.981 1.00 83.50 293 ASN A CA 1
ATOM 2350 C C . ASN A 1 293 ? 24.243 -24.339 -11.320 1.00 83.50 293 ASN A C 1
ATOM 2352 O O . ASN A 1 293 ? 23.975 -23.949 -12.458 1.00 83.50 293 ASN A O 1
ATOM 2356 N N . LYS A 1 294 ? 23.370 -24.284 -10.313 1.00 82.31 294 LYS A N 1
ATOM 2357 C CA . LYS A 1 294 ? 22.063 -23.631 -10.418 1.00 82.31 294 LYS A CA 1
ATOM 2358 C C . LYS A 1 294 ? 22.243 -22.116 -10.475 1.00 82.31 294 LYS A C 1
ATOM 2360 O O . LYS A 1 294 ? 22.986 -21.553 -9.670 1.00 82.31 294 LYS A O 1
ATOM 2365 N N . LYS A 1 295 ? 21.569 -21.472 -11.421 1.00 78.25 295 LYS A N 1
ATOM 2366 C CA . LYS A 1 295 ? 21.518 -20.019 -11.594 1.00 78.25 295 LYS A CA 1
ATOM 2367 C C . LYS A 1 295 ? 20.086 -19.609 -11.873 1.00 78.25 295 LYS A C 1
ATOM 2369 O O . LYS A 1 295 ? 19.380 -20.322 -12.576 1.00 78.25 295 LYS A O 1
ATOM 2374 N N . ILE A 1 296 ? 19.683 -18.460 -11.357 1.00 80.19 296 ILE A N 1
ATOM 2375 C CA . ILE A 1 296 ? 18.424 -17.836 -11.747 1.00 80.19 296 ILE A CA 1
ATOM 2376 C C . ILE A 1 296 ? 18.723 -16.956 -12.963 1.00 80.19 296 ILE A C 1
ATOM 2378 O O . ILE A 1 296 ? 19.694 -16.203 -12.958 1.00 80.19 296 ILE A O 1
ATOM 2382 N N . ILE A 1 297 ? 17.934 -17.115 -14.018 1.00 77.69 297 ILE A N 1
ATOM 2383 C CA . ILE A 1 297 ? 17.830 -16.178 -15.138 1.00 77.69 297 ILE A CA 1
ATOM 2384 C C . ILE A 1 297 ? 16.424 -15.592 -15.138 1.00 77.69 297 ILE A C 1
ATOM 2386 O O . ILE A 1 297 ? 15.535 -16.145 -14.502 1.00 77.69 297 ILE A O 1
ATOM 2390 N N . PHE A 1 298 ? 16.206 -14.515 -15.875 1.00 82.69 298 PHE A N 1
ATOM 2391 C CA . PHE A 1 298 ? 14.877 -13.948 -16.067 1.00 82.69 298 PHE A CA 1
ATOM 2392 C C . PHE A 1 298 ? 14.483 -14.122 -17.524 1.00 82.69 298 PHE A C 1
ATOM 2394 O O . PHE A 1 298 ? 15.331 -14.035 -18.418 1.00 82.69 298 PHE A O 1
ATOM 2401 N N . GLU A 1 299 ? 13.211 -14.417 -17.749 1.00 86.31 299 GLU A N 1
ATOM 2402 C CA . GLU A 1 299 ? 12.638 -14.530 -19.084 1.00 86.31 299 GLU A CA 1
ATOM 2403 C C . GLU A 1 299 ? 11.332 -13.744 -19.178 1.00 86.31 299 GLU A C 1
ATOM 2405 O O . GLU A 1 299 ? 10.625 -13.570 -18.186 1.00 86.31 299 GLU A O 1
ATOM 2410 N N . GLU A 1 300 ? 11.035 -13.275 -20.386 1.00 88.00 300 GLU A N 1
ATOM 2411 C CA . GLU A 1 300 ? 9.848 -12.492 -20.740 1.00 88.00 300 GLU A CA 1
ATOM 2412 C C . GLU A 1 300 ? 9.141 -13.191 -21.909 1.00 88.00 300 GLU A C 1
ATOM 2414 O O . GLU A 1 300 ? 9.054 -12.677 -23.024 1.00 88.00 300 GLU A O 1
ATOM 2419 N N . GLY A 1 301 ? 8.735 -14.442 -21.678 1.00 88.56 301 GLY A N 1
ATOM 2420 C CA . GLY A 1 301 ? 8.195 -15.329 -22.709 1.00 88.56 301 GLY A CA 1
ATOM 2421 C C . GLY A 1 301 ? 6.769 -14.989 -23.142 1.00 88.56 301 GLY A C 1
ATOM 2422 O O . GLY A 1 301 ? 6.334 -15.451 -24.193 1.00 88.56 301 GLY A O 1
ATOM 2423 N N . ILE A 1 302 ? 6.043 -14.185 -22.362 1.00 89.00 302 ILE A N 1
ATOM 2424 C CA . ILE A 1 302 ? 4.704 -13.706 -22.725 1.00 89.00 302 ILE A CA 1
ATOM 2425 C C . ILE A 1 302 ? 4.842 -12.440 -23.598 1.00 89.00 302 ILE A C 1
ATOM 2427 O O . ILE A 1 302 ? 5.583 -11.522 -23.224 1.00 89.00 302 ILE A O 1
ATOM 2431 N N . PRO A 1 303 ? 4.145 -12.330 -24.746 1.00 86.56 303 PRO A N 1
ATOM 2432 C CA . PRO A 1 303 ? 4.206 -11.144 -25.600 1.00 86.56 303 PRO A CA 1
ATOM 2433 C C . PRO A 1 303 ? 3.921 -9.836 -24.850 1.00 86.56 303 PRO A C 1
ATOM 2435 O O . PRO A 1 303 ? 2.960 -9.749 -24.086 1.00 86.56 303 PRO A O 1
ATOM 2438 N N . ASN A 1 304 ? 4.755 -8.814 -25.077 1.00 86.75 304 ASN A N 1
ATOM 2439 C CA . ASN A 1 304 ? 4.659 -7.491 -24.432 1.00 86.75 304 ASN A CA 1
ATOM 2440 C C . ASN A 1 304 ? 4.654 -7.500 -22.893 1.00 86.75 304 ASN A C 1
ATOM 2442 O O . ASN A 1 304 ? 4.216 -6.529 -22.270 1.00 86.75 304 ASN A O 1
ATOM 2446 N N . SER A 1 305 ? 5.111 -8.586 -22.277 1.00 88.81 305 SER A N 1
ATOM 2447 C CA . SER A 1 305 ? 5.324 -8.630 -20.837 1.00 88.81 305 SER A CA 1
ATOM 2448 C C . SER A 1 305 ? 6.739 -8.193 -20.478 1.00 88.81 305 SER A C 1
ATOM 2450 O O . SER A 1 305 ? 7.637 -8.261 -21.314 1.00 88.81 305 SER A O 1
ATOM 2452 N N . TYR A 1 306 ? 6.930 -7.767 -19.233 1.00 87.75 306 TYR A N 1
ATOM 2453 C CA . TYR A 1 306 ? 8.251 -7.439 -18.706 1.00 87.75 306 TYR A CA 1
ATOM 2454 C C . TYR A 1 306 ? 8.391 -7.856 -17.245 1.00 87.75 306 TYR A C 1
ATOM 2456 O O . TYR A 1 306 ? 7.392 -7.990 -16.527 1.00 87.75 306 TYR A O 1
ATOM 2464 N N . TYR A 1 307 ? 9.637 -7.992 -16.793 1.00 88.31 307 TYR A N 1
ATOM 2465 C CA . TYR A 1 307 ? 9.979 -8.151 -15.382 1.00 88.31 307 TYR A CA 1
ATOM 2466 C C . TYR A 1 307 ? 11.042 -7.128 -14.973 1.00 88.31 307 TYR A C 1
ATOM 2468 O O . TYR A 1 307 ? 12.156 -7.119 -15.490 1.00 88.31 307 TYR A O 1
ATOM 2476 N N . GLN A 1 308 ? 10.724 -6.269 -14.004 1.00 85.75 308 GLN A N 1
ATOM 2477 C CA . GLN A 1 308 ? 11.644 -5.239 -13.515 1.00 85.75 308 GLN A CA 1
ATOM 2478 C C . 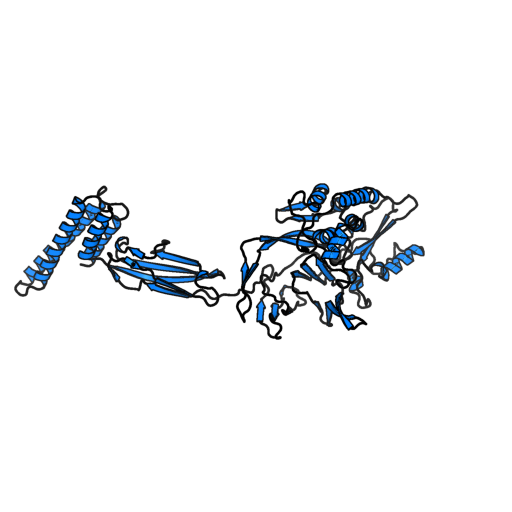GLN A 1 308 ? 11.752 -5.254 -11.993 1.00 85.75 308 GLN A C 1
ATOM 2480 O O . GLN A 1 308 ? 10.761 -5.425 -11.285 1.00 85.75 308 GLN A O 1
ATOM 2485 N N . GLN A 1 309 ? 12.955 -4.999 -11.480 1.00 83.94 309 GLN A N 1
ATOM 2486 C CA . GLN A 1 309 ? 13.209 -4.905 -10.047 1.00 83.94 309 GLN A CA 1
ATOM 2487 C C . GLN A 1 309 ? 13.961 -3.617 -9.697 1.00 83.94 309 GLN A C 1
ATOM 2489 O O . GLN A 1 309 ? 15.015 -3.315 -10.255 1.00 83.94 309 GLN A O 1
ATOM 2494 N N . PHE A 1 310 ? 13.420 -2.877 -8.728 1.00 83.25 310 PHE A N 1
ATOM 2495 C CA . PHE A 1 310 ? 14.028 -1.684 -8.140 1.00 83.25 310 PHE A CA 1
ATOM 2496 C C . PHE A 1 310 ? 14.052 -1.871 -6.624 1.00 83.25 310 PHE A C 1
ATOM 2498 O O . PHE A 1 310 ? 13.000 -2.086 -6.016 1.00 83.25 310 PHE A O 1
ATOM 2505 N N . GLY A 1 311 ? 15.237 -1.848 -6.008 1.00 80.75 311 GLY A N 1
ATOM 2506 C CA . GLY A 1 311 ? 15.390 -2.207 -4.595 1.00 80.75 311 GLY A CA 1
ATOM 2507 C C . GLY A 1 311 ? 14.728 -3.557 -4.267 1.00 80.75 311 GLY A C 1
ATOM 2508 O O . GLY A 1 311 ? 15.086 -4.597 -4.826 1.00 80.75 311 GLY A O 1
ATOM 2509 N N . GLU A 1 312 ? 13.755 -3.553 -3.354 1.00 80.25 312 GLU A N 1
ATOM 2510 C CA . GLU A 1 312 ? 12.969 -4.739 -2.964 1.00 80.25 312 GLU A CA 1
ATOM 2511 C C . GLU A 1 312 ? 11.644 -4.910 -3.713 1.00 80.25 312 GLU A C 1
ATOM 2513 O O . GLU A 1 312 ? 10.924 -5.879 -3.465 1.00 80.25 312 GLU A O 1
ATOM 2518 N N . ARG A 1 313 ? 11.297 -3.976 -4.600 1.00 86.44 313 ARG A N 1
ATOM 2519 C CA . ARG A 1 313 ? 10.041 -4.011 -5.343 1.00 86.44 313 ARG A CA 1
ATOM 2520 C C . ARG A 1 313 ? 10.246 -4.654 -6.706 1.00 86.44 313 ARG A C 1
ATOM 2522 O O . ARG A 1 313 ? 11.116 -4.241 -7.472 1.00 86.44 313 ARG A O 1
ATOM 2529 N N . LYS A 1 314 ? 9.396 -5.626 -7.007 1.00 89.00 314 LYS A N 1
ATOM 2530 C CA . LYS A 1 314 ? 9.331 -6.341 -8.282 1.00 89.00 314 LYS A CA 1
ATOM 2531 C C . LYS A 1 314 ? 8.076 -5.903 -9.011 1.00 89.00 314 LYS A C 1
ATOM 2533 O O . LYS A 1 314 ? 7.029 -5.759 -8.381 1.00 89.00 314 LYS A O 1
ATOM 2538 N N . TYR A 1 315 ? 8.194 -5.688 -10.308 1.00 89.00 315 TYR A N 1
ATOM 2539 C CA . TYR A 1 315 ? 7.125 -5.256 -11.190 1.00 89.00 315 TYR A CA 1
ATOM 2540 C C . TYR A 1 315 ? 7.031 -6.236 -12.346 1.00 89.00 315 TYR A C 1
ATOM 2542 O O . TYR A 1 315 ? 8.026 -6.495 -13.019 1.00 89.00 315 TYR A O 1
ATOM 2550 N N . VAL A 1 316 ? 5.827 -6.742 -12.575 1.00 90.19 316 VAL A N 1
ATOM 2551 C CA . VAL A 1 316 ? 5.484 -7.511 -13.768 1.00 90.19 316 VAL A CA 1
ATOM 2552 C C . VAL A 1 316 ? 4.263 -6.870 -14.384 1.00 90.19 316 VAL A C 1
ATOM 2554 O O . VAL A 1 316 ? 3.324 -6.513 -13.671 1.00 90.19 316 VAL A O 1
ATOM 2557 N N . ALA A 1 317 ? 4.255 -6.729 -15.697 1.00 86.00 317 ALA A N 1
ATOM 2558 C CA . ALA A 1 317 ? 3.041 -6.385 -16.414 1.00 86.00 317 ALA A CA 1
ATOM 2559 C C . ALA A 1 317 ? 2.926 -7.216 -17.683 1.00 86.00 317 ALA A C 1
ATOM 2561 O O . ALA A 1 317 ? 3.920 -7.749 -18.177 1.00 86.00 317 ALA A O 1
ATOM 2562 N N . PHE A 1 318 ? 1.704 -7.324 -18.187 1.00 81.88 318 PHE A N 1
ATOM 2563 C CA . PHE A 1 318 ? 1.383 -7.987 -19.444 1.00 81.88 318 PHE A CA 1
ATOM 2564 C C . PHE A 1 318 ? 0.087 -7.405 -20.010 1.00 81.88 318 PHE A C 1
ATOM 2566 O O . PHE A 1 318 ? -0.850 -7.189 -19.238 1.00 81.88 318 PHE A O 1
ATOM 2573 N N . ALA A 1 319 ? 0.047 -7.202 -21.340 1.00 66.75 319 ALA A N 1
ATOM 2574 C CA . ALA A 1 319 ? -1.086 -6.653 -22.120 1.00 66.75 319 ALA A CA 1
ATOM 2575 C C . ALA A 1 319 ? -1.580 -5.273 -21.607 1.00 66.75 319 ALA A C 1
ATOM 2577 O O . ALA A 1 319 ? -1.254 -4.896 -20.493 1.00 66.75 319 ALA A O 1
ATOM 2578 N N . GLU A 1 320 ? -2.341 -4.386 -22.257 1.00 63.56 320 GLU A N 1
ATOM 2579 C CA . GLU A 1 320 ? -2.716 -4.029 -23.640 1.00 63.56 320 GLU A CA 1
ATOM 2580 C C . GLU A 1 320 ? -2.291 -2.551 -23.871 1.00 63.56 320 GLU A C 1
ATOM 2582 O O . GLU A 1 320 ? -1.573 -2.026 -23.042 1.00 63.56 320 GLU A O 1
ATOM 2587 N N . ALA A 1 321 ? -2.655 -1.813 -24.926 1.00 56.78 321 ALA A N 1
ATOM 2588 C CA . ALA A 1 321 ? -2.052 -0.482 -25.164 1.00 56.78 321 ALA A CA 1
ATOM 2589 C C . ALA A 1 321 ? -2.349 0.630 -24.109 1.00 56.78 321 ALA A C 1
ATOM 2591 O O . ALA A 1 321 ? -1.640 1.630 -24.106 1.00 56.78 321 ALA A O 1
ATOM 2592 N N . GLY A 1 322 ? -3.317 0.495 -23.191 1.00 61.62 322 GLY A N 1
ATOM 2593 C CA . GLY A 1 322 ? -3.813 1.611 -22.355 1.00 61.62 322 GLY A CA 1
ATOM 2594 C C . GLY A 1 322 ? -2.851 2.203 -21.298 1.00 61.62 322 GLY A C 1
ATOM 2595 O O . GLY A 1 322 ? -2.012 1.500 -20.739 1.00 61.62 322 GLY A O 1
ATOM 2596 N N . GLU A 1 323 ? -3.016 3.498 -20.976 1.00 63.31 323 GLU A N 1
ATOM 2597 C CA . GLU A 1 323 ? -2.249 4.231 -19.934 1.00 63.31 323 GLU A CA 1
ATOM 2598 C C . GLU A 1 323 ? -2.985 4.383 -18.598 1.00 63.31 323 GLU A C 1
ATOM 2600 O O . GLU A 1 323 ? -2.351 4.521 -17.547 1.00 63.31 323 GLU A O 1
ATOM 2605 N N . GLU A 1 324 ? -4.319 4.386 -18.616 1.00 64.69 324 GLU A N 1
ATOM 2606 C CA . GLU A 1 324 ? -5.110 4.742 -17.441 1.00 64.69 324 GLU A CA 1
ATOM 2607 C C . GLU A 1 324 ? -5.275 3.581 -16.455 1.00 64.69 324 GLU A C 1
ATOM 2609 O O . GLU A 1 324 ? -5.653 2.460 -16.805 1.00 64.69 324 GLU A O 1
ATOM 2614 N N . ILE A 1 325 ? -5.073 3.885 -15.171 1.00 66.81 325 ILE A N 1
ATOM 2615 C CA . ILE A 1 325 ? -5.451 2.984 -14.082 1.00 66.81 325 ILE A CA 1
ATOM 2616 C C . ILE A 1 325 ? -6.967 3.075 -13.903 1.00 66.81 325 ILE A C 1
ATOM 2618 O O . ILE A 1 325 ? -7.476 3.990 -13.257 1.00 66.81 325 ILE A O 1
ATOM 2622 N N . VAL A 1 326 ? -7.691 2.103 -14.449 1.00 77.00 326 VAL A N 1
ATOM 2623 C CA . VAL A 1 326 ? -9.158 2.027 -14.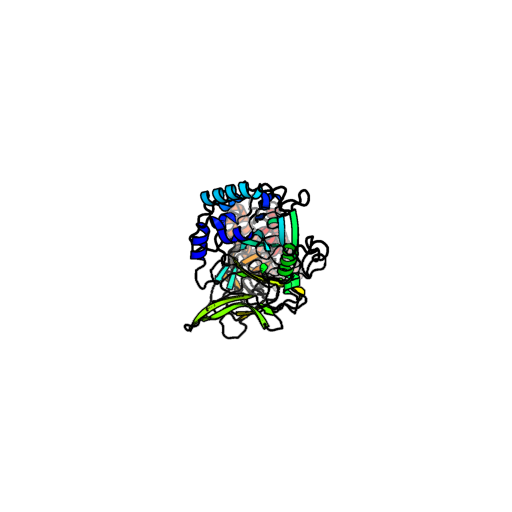325 1.00 77.00 326 VAL A CA 1
ATOM 2624 C C . VAL A 1 326 ? -9.623 1.264 -13.079 1.00 77.00 326 VAL A C 1
ATOM 2626 O O . VAL A 1 326 ? -10.765 1.422 -12.647 1.00 77.00 326 VAL A O 1
ATOM 2629 N N . SER A 1 327 ? -8.757 0.429 -12.492 1.00 81.38 327 SER A N 1
ATOM 2630 C CA . SER A 1 327 ? -9.012 -0.284 -11.236 1.00 81.38 327 SER A CA 1
ATOM 2631 C C . SER A 1 327 ? -7.712 -0.786 -10.597 1.00 81.38 327 SER A C 1
ATOM 2633 O O . SER A 1 327 ? -6.717 -0.982 -11.293 1.00 81.38 327 SER A O 1
ATOM 2635 N N . HIS A 1 328 ? -7.716 -1.006 -9.281 1.00 87.06 328 HIS A N 1
ATOM 2636 C CA . HIS A 1 328 ? -6.614 -1.641 -8.553 1.00 87.06 328 HIS A CA 1
ATOM 2637 C C . HIS A 1 328 ? -7.130 -2.535 -7.415 1.00 87.06 328 HIS A C 1
ATOM 2639 O O . HIS A 1 328 ? -8.233 -2.332 -6.917 1.00 87.06 328 HIS A O 1
ATOM 2645 N N . THR A 1 329 ? -6.309 -3.472 -6.948 1.00 89.19 329 THR A N 1
ATOM 2646 C CA . THR A 1 329 ? -6.519 -4.222 -5.700 1.00 89.19 329 THR A CA 1
ATOM 2647 C C . THR A 1 329 ? -5.169 -4.401 -5.021 1.00 89.19 329 THR A C 1
ATOM 2649 O O . THR A 1 329 ? -4.202 -4.783 -5.678 1.00 89.19 329 THR A O 1
ATOM 2652 N N . SER A 1 330 ? -5.108 -4.142 -3.716 1.00 90.31 330 SER A N 1
ATOM 2653 C CA . SER A 1 330 ? -3.886 -4.285 -2.921 1.00 90.31 330 SER A CA 1
ATOM 2654 C C . SER A 1 330 ? -4.056 -5.395 -1.892 1.00 90.31 330 SER A C 1
ATOM 2656 O O . SER A 1 330 ? -4.879 -5.273 -0.995 1.00 90.31 330 SER A O 1
ATOM 2658 N N . PHE A 1 331 ? -3.272 -6.465 -1.987 1.00 90.06 331 PHE A N 1
ATOM 2659 C CA . PHE A 1 331 ? -3.201 -7.487 -0.941 1.00 90.06 331 PHE A CA 1
ATOM 2660 C C . PHE A 1 331 ? -2.172 -7.057 0.103 1.00 90.06 331 PHE A C 1
ATOM 2662 O O . PHE A 1 331 ? -0.991 -6.915 -0.220 1.00 90.06 331 PHE A O 1
ATOM 2669 N N . VAL A 1 332 ? -2.611 -6.805 1.334 1.00 86.31 332 VAL A N 1
ATOM 2670 C CA . VAL A 1 332 ? -1.775 -6.173 2.363 1.00 86.31 332 VAL A CA 1
ATOM 2671 C C . VAL A 1 332 ? -1.671 -7.038 3.613 1.00 86.31 332 VAL A C 1
ATOM 2673 O O . VAL A 1 332 ? -2.606 -7.740 3.996 1.00 86.31 332 VAL A O 1
ATOM 2676 N N . ASN A 1 333 ? -0.512 -6.955 4.269 1.00 81.12 333 ASN A N 1
ATOM 2677 C CA . ASN A 1 333 ? -0.219 -7.599 5.556 1.00 81.12 333 ASN A CA 1
ATOM 2678 C C . ASN A 1 333 ? -0.367 -9.124 5.534 1.00 81.12 333 ASN A C 1
ATOM 2680 O O . ASN A 1 333 ? -0.747 -9.735 6.532 1.00 81.12 333 ASN A O 1
ATOM 2684 N N . LEU A 1 334 ? -0.065 -9.732 4.386 1.00 86.12 334 LEU A N 1
ATOM 2685 C CA . LEU A 1 334 ? -0.125 -11.174 4.224 1.00 86.12 334 LEU A CA 1
ATOM 2686 C C . LEU A 1 334 ? 1.167 -11.826 4.738 1.00 86.12 334 LEU A C 1
ATOM 2688 O O . LEU A 1 334 ? 2.259 -11.378 4.378 1.00 86.12 334 LEU A O 1
ATOM 2692 N N . PRO A 1 335 ? 1.071 -12.868 5.579 1.00 84.75 335 PRO A N 1
ATOM 2693 C CA . PRO A 1 335 ? 2.228 -13.581 6.081 1.00 84.75 335 PRO A CA 1
ATOM 2694 C C . PRO A 1 335 ? 2.901 -14.348 4.942 1.00 84.75 335 PRO A C 1
ATOM 2696 O O . PRO A 1 335 ? 2.259 -15.101 4.211 1.00 84.75 335 PRO A O 1
ATOM 2699 N N . ALA A 1 336 ? 4.216 -14.175 4.828 1.00 87.38 336 ALA A N 1
ATOM 2700 C CA . ALA A 1 336 ? 5.054 -14.889 3.877 1.00 87.38 336 ALA A CA 1
ATOM 2701 C C . ALA A 1 336 ? 6.314 -15.422 4.569 1.00 87.38 336 ALA A C 1
ATOM 2703 O O . ALA A 1 336 ? 6.883 -14.789 5.463 1.00 87.38 336 ALA A O 1
ATOM 2704 N N . SER A 1 337 ? 6.741 -16.599 4.143 1.00 85.81 337 SER A N 1
ATOM 2705 C CA . SER A 1 337 ? 7.976 -17.276 4.507 1.00 85.81 337 SER A CA 1
ATOM 2706 C C . SER A 1 337 ? 8.815 -17.504 3.242 1.00 85.81 337 SER A C 1
ATOM 2708 O O . SER A 1 337 ? 8.386 -17.213 2.127 1.00 85.81 337 SER A O 1
ATOM 2710 N N . LYS A 1 338 ? 10.029 -18.037 3.400 1.00 85.69 338 LYS A N 1
ATOM 2711 C CA . LYS A 1 338 ? 10.872 -18.452 2.264 1.00 85.69 338 LYS A CA 1
ATOM 2712 C C . LYS A 1 338 ? 10.290 -19.634 1.469 1.00 85.69 338 LYS A C 1
ATOM 2714 O O . LYS A 1 338 ? 10.755 -19.885 0.365 1.00 85.69 338 LYS A O 1
ATOM 2719 N N . ASP A 1 339 ? 9.343 -20.358 2.061 1.00 89.44 339 ASP A N 1
ATOM 2720 C CA . ASP A 1 339 ? 8.715 -21.548 1.490 1.00 89.44 339 ASP A CA 1
ATOM 2721 C C . ASP A 1 339 ? 7.307 -21.216 0.948 1.00 89.44 339 ASP A C 1
ATOM 2723 O O . ASP A 1 339 ? 6.661 -22.066 0.347 1.00 89.44 339 ASP A O 1
ATOM 2727 N N . THR A 1 340 ? 6.841 -19.969 1.117 1.00 92.38 340 THR A N 1
ATOM 2728 C CA . THR A 1 340 ? 5.497 -19.554 0.708 1.00 92.38 340 THR A CA 1
ATOM 2729 C C . THR A 1 340 ? 5.326 -19.538 -0.809 1.00 92.38 340 THR A C 1
ATOM 2731 O O . THR A 1 340 ? 6.108 -18.913 -1.526 1.00 92.38 340 THR A O 1
ATOM 2734 N N . SER A 1 341 ? 4.234 -20.134 -1.281 1.00 94.19 341 SER A N 1
ATOM 2735 C CA . SER A 1 341 ? 3.733 -20.035 -2.648 1.00 94.19 341 SER A CA 1
ATOM 2736 C C . SER A 1 341 ? 2.335 -19.427 -2.644 1.00 94.19 341 SER A C 1
ATOM 2738 O O . SER A 1 341 ? 1.456 -19.885 -1.920 1.00 94.19 341 SER A O 1
ATOM 2740 N N . ALA A 1 342 ? 2.112 -18.390 -3.451 1.00 94.94 342 ALA A N 1
ATOM 2741 C CA . ALA A 1 342 ? 0.806 -17.755 -3.583 1.00 94.94 342 ALA A CA 1
ATOM 2742 C C . ALA A 1 342 ? 0.368 -17.717 -5.048 1.00 94.94 342 ALA A C 1
ATOM 2744 O O . ALA A 1 342 ? 1.163 -17.404 -5.937 1.00 94.94 342 ALA A O 1
ATOM 2745 N N . LYS A 1 343 ? -0.906 -18.022 -5.301 1.00 95.38 343 LYS A N 1
ATOM 2746 C CA . LYS A 1 343 ? -1.490 -18.096 -6.641 1.00 95.38 343 LYS A CA 1
ATOM 2747 C C . LYS A 1 343 ? -2.795 -17.308 -6.713 1.00 95.38 343 LYS A C 1
ATOM 2749 O O . LYS A 1 343 ? -3.647 -17.403 -5.832 1.00 95.38 343 LYS A O 1
ATOM 2754 N N . LEU A 1 344 ? -2.962 -16.575 -7.808 1.00 94.50 344 LEU A N 1
ATOM 2755 C CA . LEU A 1 344 ? -4.228 -15.991 -8.242 1.00 94.50 344 LEU A CA 1
ATOM 2756 C C . LEU A 1 344 ? -4.381 -16.177 -9.757 1.00 94.50 344 LEU A C 1
ATOM 2758 O O . LEU A 1 344 ? -3.394 -16.385 -10.462 1.00 94.50 344 LEU A O 1
ATOM 2762 N N . GLU A 1 345 ? -5.610 -16.112 -10.254 1.00 93.00 345 GLU A N 1
ATOM 2763 C CA . GLU A 1 345 ? -5.947 -16.207 -11.672 1.00 93.00 345 GLU A CA 1
ATOM 2764 C C . GLU A 1 345 ? -6.605 -14.905 -12.132 1.00 93.00 345 GLU A C 1
ATOM 2766 O O . GLU A 1 345 ? -7.554 -14.407 -11.517 1.00 93.00 345 GLU A O 1
ATOM 2771 N N . ILE A 1 346 ? -6.078 -14.352 -13.226 1.00 89.38 346 ILE A N 1
ATOM 2772 C CA . ILE A 1 346 ? -6.532 -13.099 -13.826 1.00 89.38 346 ILE A CA 1
ATOM 2773 C C . ILE A 1 346 ? -7.358 -13.453 -15.069 1.00 89.38 346 ILE A C 1
ATOM 2775 O O . ILE A 1 346 ? -6.788 -13.908 -16.062 1.00 89.38 346 ILE A O 1
ATOM 2779 N N . PRO A 1 347 ? -8.692 -13.298 -15.044 1.00 86.62 347 PRO A N 1
ATOM 2780 C CA . PRO A 1 347 ? -9.528 -13.615 -16.199 1.00 86.62 347 PRO A CA 1
ATOM 2781 C C . PRO A 1 347 ? -9.431 -12.535 -17.286 1.00 86.62 347 PRO A C 1
ATOM 2783 O O . PRO A 1 347 ? -9.009 -11.411 -17.030 1.00 86.62 347 PRO A O 1
ATOM 2786 N N . GLU A 1 348 ? -9.952 -12.831 -18.483 1.00 80.62 348 GLU A N 1
ATOM 2787 C CA . GLU A 1 348 ? -10.046 -11.866 -19.599 1.00 80.62 348 GLU A CA 1
ATOM 2788 C C . GLU A 1 348 ? -10.822 -10.587 -19.233 1.00 80.62 348 GLU A C 1
ATOM 2790 O O . GLU A 1 348 ? -10.612 -9.534 -19.823 1.00 80.62 348 GLU A O 1
ATOM 2795 N N . THR A 1 349 ? -11.704 -10.644 -18.229 1.00 78.88 349 THR A N 1
ATOM 2796 C CA . THR A 1 349 ? -12.425 -9.469 -17.709 1.00 78.88 349 THR A CA 1
ATOM 2797 C C . THR A 1 349 ? -11.569 -8.572 -16.802 1.00 78.88 349 THR A C 1
ATOM 2799 O O . THR A 1 349 ? -12.105 -7.670 -16.153 1.00 78.88 349 THR A O 1
ATOM 2802 N N . GLY A 1 350 ? -10.269 -8.851 -16.681 1.00 80.31 350 GLY A N 1
ATOM 2803 C CA . GLY A 1 350 ? -9.343 -8.147 -15.802 1.00 80.31 350 GLY A CA 1
ATOM 2804 C C . GLY A 1 350 ? -9.710 -8.305 -14.326 1.00 80.31 350 GLY A C 1
ATOM 2805 O O . GLY A 1 350 ? -10.140 -9.370 -13.879 1.00 80.31 350 GLY A O 1
ATOM 2806 N N . LEU A 1 351 ? -9.582 -7.218 -13.561 1.00 82.81 351 LEU A N 1
ATOM 2807 C CA . LEU A 1 351 ? -9.749 -7.243 -12.102 1.00 82.81 351 LEU A CA 1
ATOM 2808 C C . LEU A 1 351 ? -11.195 -7.470 -11.626 1.00 82.81 351 LEU A C 1
ATOM 2810 O O . LEU A 1 351 ? -11.400 -7.818 -10.467 1.00 82.81 351 LEU A O 1
ATOM 2814 N N . VAL A 1 352 ? -12.204 -7.314 -12.496 1.00 81.31 352 VAL A N 1
ATOM 2815 C CA . VAL A 1 352 ? -13.630 -7.430 -12.118 1.00 81.31 352 VAL A CA 1
ATOM 2816 C C . VAL A 1 352 ? -13.982 -8.816 -11.568 1.00 81.31 352 VAL A C 1
ATOM 2818 O O . VAL A 1 352 ? -14.839 -8.922 -10.697 1.00 81.31 352 VAL A O 1
ATOM 2821 N N . ASN A 1 353 ? -13.319 -9.866 -12.057 1.00 83.50 353 ASN A N 1
ATOM 2822 C CA . ASN A 1 353 ? -13.526 -11.246 -11.609 1.00 83.50 353 ASN A CA 1
ATOM 2823 C C . ASN A 1 353 ? -12.205 -11.908 -11.188 1.00 83.50 353 ASN A C 1
ATOM 2825 O O . ASN A 1 353 ? -12.038 -13.112 -11.375 1.00 83.50 353 ASN A O 1
ATOM 2829 N N . LEU A 1 354 ? -11.257 -11.119 -10.672 1.00 89.56 354 LEU A N 1
ATOM 2830 C CA . LEU A 1 354 ? -9.998 -11.640 -10.142 1.00 89.56 354 LEU A CA 1
ATOM 2831 C C . LEU A 1 354 ? -10.286 -12.752 -9.123 1.00 89.56 354 LEU A C 1
ATOM 2833 O O . LEU A 1 354 ? -11.180 -12.600 -8.285 1.00 89.56 354 LEU A O 1
ATOM 2837 N N . SER A 1 355 ? -9.563 -13.870 -9.201 1.00 93.81 355 SER A N 1
ATOM 2838 C CA . SER A 1 355 ? -9.747 -14.942 -8.224 1.00 93.81 355 SER A CA 1
ATOM 2839 C C . SER A 1 355 ? -9.327 -14.496 -6.822 1.00 93.81 355 SER A C 1
ATOM 2841 O O . SER A 1 355 ? -8.574 -13.537 -6.644 1.00 93.81 355 SER A O 1
ATOM 2843 N N . GLU A 1 356 ? -9.754 -15.251 -5.813 1.00 93.62 356 GLU A N 1
ATOM 2844 C CA . GLU A 1 356 ? -9.144 -15.159 -4.489 1.00 93.62 356 GLU A CA 1
ATOM 2845 C C . GLU A 1 356 ? -7.654 -15.526 -4.580 1.00 93.62 356 GLU A C 1
ATOM 2847 O O . GLU A 1 356 ? -7.276 -16.421 -5.349 1.00 93.62 356 GLU A O 1
ATOM 2852 N N . LEU A 1 357 ? -6.818 -14.824 -3.816 1.00 94.81 357 LEU A N 1
ATOM 2853 C CA . LEU A 1 357 ? -5.412 -15.169 -3.643 1.00 94.81 357 LEU A CA 1
ATOM 2854 C C . LEU A 1 357 ? -5.338 -16.363 -2.694 1.00 94.81 357 LEU A C 1
ATOM 2856 O O . LEU A 1 357 ? -5.775 -16.260 -1.550 1.00 94.81 357 LEU A O 1
ATOM 2860 N N . GLN A 1 358 ? -4.782 -17.472 -3.162 1.00 95.25 358 GLN A N 1
ATOM 2861 C CA . GLN A 1 358 ? -4.579 -18.685 -2.375 1.00 95.25 358 GLN A CA 1
ATOM 2862 C C . GLN A 1 358 ? -3.100 -18.799 -2.031 1.00 95.25 358 GLN A C 1
ATOM 2864 O O . GLN A 1 358 ? -2.269 -18.681 -2.931 1.00 95.25 358 GLN A O 1
ATOM 2869 N N . ALA A 1 359 ? -2.770 -19.024 -0.764 1.00 93.69 359 ALA A N 1
ATOM 2870 C CA . ALA A 1 359 ? -1.391 -19.133 -0.312 1.00 93.69 359 ALA A CA 1
ATOM 2871 C C . ALA A 1 359 ? -1.153 -20.417 0.485 1.00 93.69 359 ALA A C 1
ATOM 2873 O O . ALA A 1 359 ? -1.885 -20.721 1.426 1.00 93.69 359 ALA A O 1
ATOM 2874 N N . ASP A 1 360 ? -0.103 -21.128 0.094 1.00 93.62 360 ASP A N 1
ATOM 2875 C CA . ASP A 1 360 ? 0.592 -22.169 0.845 1.00 93.62 360 ASP A CA 1
ATOM 2876 C C . ASP A 1 360 ? 1.772 -21.477 1.540 1.00 93.62 360 ASP A C 1
ATOM 2878 O O . ASP A 1 360 ? 2.661 -20.946 0.875 1.00 93.62 360 ASP A O 1
ATOM 2882 N N . PHE A 1 361 ? 1.736 -21.352 2.863 1.00 89.75 361 PHE A N 1
ATOM 2883 C CA . PHE A 1 361 ? 2.715 -20.595 3.637 1.00 89.75 361 PHE A CA 1
ATOM 2884 C C . PHE A 1 361 ? 3.954 -21.427 3.988 1.00 89.75 361 PHE A C 1
ATOM 2886 O O . PHE A 1 361 ? 5.053 -20.850 4.042 1.00 89.75 361 PHE A O 1
ATOM 2893 N N . ASP A 1 362 ? 3.791 -22.727 4.244 1.00 88.50 362 ASP A N 1
ATOM 2894 C CA . ASP A 1 362 ? 4.848 -23.622 4.737 1.00 88.50 362 ASP A CA 1
ATOM 2895 C C . ASP A 1 362 ? 5.402 -24.616 3.698 1.00 88.50 362 ASP A C 1
ATOM 2897 O O . ASP A 1 362 ? 6.389 -25.309 3.977 1.00 88.50 362 ASP A O 1
ATOM 2901 N N . GLY A 1 363 ? 4.856 -24.606 2.483 1.00 90.25 363 GLY A N 1
ATOM 2902 C CA . GLY A 1 363 ? 5.321 -25.385 1.342 1.00 90.25 363 GLY A CA 1
ATOM 2903 C C . GLY A 1 363 ? 4.882 -26.849 1.383 1.00 90.25 363 GLY A C 1
ATOM 2904 O O . GLY A 1 363 ? 5.580 -27.700 0.816 1.00 90.25 363 GLY A O 1
ATOM 2905 N N . ASP A 1 364 ? 3.791 -27.175 2.084 1.00 92.12 364 ASP A N 1
ATOM 2906 C CA . ASP A 1 364 ? 3.261 -28.539 2.202 1.00 92.12 364 ASP A CA 1
ATOM 2907 C C . ASP A 1 364 ? 2.257 -28.932 1.096 1.00 92.12 364 ASP A C 1
ATOM 2909 O O . ASP A 1 364 ? 1.699 -30.036 1.131 1.00 92.12 364 ASP A O 1
ATOM 2913 N N . GLU A 1 365 ? 2.083 -28.070 0.087 1.00 92.56 365 GLU A N 1
ATOM 2914 C CA . GLU A 1 365 ? 1.117 -28.173 -1.015 1.00 92.56 365 GLU A CA 1
ATOM 2915 C C . GLU A 1 365 ? -0.359 -28.037 -0.587 1.00 92.56 365 GLU A C 1
ATOM 2917 O O . GLU A 1 365 ? -1.265 -28.252 -1.405 1.00 92.56 365 GLU A O 1
ATOM 2922 N N . GLN A 1 366 ? -0.644 -27.668 0.665 1.00 91.06 366 GLN A N 1
ATOM 2923 C CA . GLN A 1 366 ? -1.982 -27.312 1.130 1.00 91.06 366 GLN A CA 1
ATOM 2924 C C . GLN A 1 366 ? -2.133 -25.795 1.245 1.00 91.06 366 GLN A C 1
ATOM 2926 O O . GLN A 1 366 ? -1.214 -25.052 1.559 1.00 91.06 366 GLN A O 1
ATOM 2931 N N . ILE A 1 367 ? -3.345 -25.313 0.968 1.00 90.19 367 ILE A N 1
ATOM 2932 C CA . ILE A 1 367 ? -3.650 -23.890 1.101 1.00 90.19 367 ILE A CA 1
ATOM 2933 C C . ILE A 1 367 ? -3.857 -23.562 2.581 1.00 90.19 367 ILE A C 1
ATOM 2935 O O . ILE A 1 367 ? -4.830 -24.017 3.187 1.00 90.19 367 ILE A O 1
ATOM 2939 N N . ASP A 1 368 ? -2.974 -22.731 3.128 1.00 87.44 368 ASP A N 1
ATOM 2940 C CA . ASP A 1 368 ? -3.039 -22.226 4.499 1.00 87.44 368 ASP A CA 1
ATOM 2941 C C . ASP A 1 368 ? -4.043 -21.085 4.650 1.00 87.44 368 ASP A C 1
ATOM 2943 O O . ASP A 1 368 ? -4.737 -20.984 5.666 1.00 87.44 368 ASP A O 1
ATOM 2947 N N . TYR A 1 369 ? -4.122 -20.205 3.648 1.00 88.12 369 TYR A N 1
ATOM 2948 C CA . TYR A 1 369 ? -5.058 -19.089 3.671 1.00 88.12 369 TYR A CA 1
ATOM 2949 C C . TYR A 1 369 ? -5.511 -18.626 2.288 1.00 88.12 369 TYR A C 1
ATOM 2951 O O . TYR A 1 369 ? -4.848 -18.828 1.270 1.00 88.12 369 TYR A O 1
ATOM 2959 N N . VAL A 1 370 ? -6.674 -17.975 2.279 1.00 90.69 370 VAL A N 1
ATOM 2960 C CA . VAL A 1 370 ? -7.311 -17.414 1.090 1.00 90.69 370 VAL A CA 1
ATOM 2961 C C . VAL A 1 370 ? -7.731 -15.978 1.380 1.00 90.69 370 VAL A C 1
ATOM 2963 O O . VAL A 1 370 ? -8.261 -15.698 2.454 1.00 90.69 370 VAL A O 1
ATOM 2966 N N . VAL A 1 371 ? -7.495 -15.069 0.435 1.00 90.56 371 VAL A N 1
ATOM 2967 C CA . VAL A 1 371 ? -7.861 -13.652 0.560 1.00 90.56 371 VAL A CA 1
ATOM 2968 C C . VAL A 1 371 ? -8.650 -13.216 -0.666 1.00 90.56 371 VAL A C 1
ATOM 2970 O O . VAL A 1 371 ? -8.153 -13.269 -1.792 1.00 90.56 371 VAL A O 1
ATOM 2973 N N . ALA A 1 372 ? -9.884 -12.764 -0.453 1.00 90.56 372 ALA A N 1
ATOM 2974 C CA . ALA A 1 372 ? -10.724 -12.250 -1.526 1.00 90.56 372 ALA A CA 1
ATOM 2975 C C . ALA A 1 372 ? -10.270 -10.841 -1.955 1.00 90.56 372 ALA A C 1
ATOM 2977 O O . ALA A 1 372 ? -10.013 -9.996 -1.093 1.00 90.56 372 ALA A O 1
ATOM 2978 N N . PRO A 1 373 ? -10.178 -10.551 -3.265 1.00 90.75 373 PRO A N 1
ATOM 2979 C CA . PRO A 1 373 ? -9.791 -9.230 -3.738 1.00 90.75 373 PRO A CA 1
ATOM 2980 C C . PRO A 1 373 ? -10.852 -8.181 -3.396 1.00 90.75 373 PRO A C 1
ATOM 2982 O O . PRO A 1 373 ? -12.055 -8.423 -3.501 1.00 90.75 373 PRO A O 1
ATOM 2985 N N . VAL A 1 374 ? -10.397 -6.977 -3.046 1.00 89.19 374 VAL A N 1
ATOM 2986 C CA . VAL A 1 374 ? -11.255 -5.806 -2.835 1.00 89.19 374 VAL A CA 1
ATOM 2987 C C . VAL A 1 374 ? -11.028 -4.832 -3.995 1.00 89.19 374 VAL A C 1
ATOM 2989 O O . VAL A 1 374 ? -9.955 -4.222 -4.072 1.00 89.19 374 VAL A O 1
ATOM 2992 N N . PRO A 1 375 ? -11.992 -4.680 -4.925 1.00 86.94 375 PRO A N 1
ATOM 2993 C CA . PRO A 1 375 ? -11.868 -3.727 -6.021 1.00 86.94 375 PRO A CA 1
ATOM 2994 C C . PRO A 1 375 ? -11.704 -2.300 -5.497 1.00 86.94 375 PRO A C 1
ATOM 2996 O O . PRO A 1 375 ? -12.508 -1.821 -4.698 1.00 86.94 375 PRO A O 1
ATOM 2999 N N . ASN A 1 376 ? -10.672 -1.617 -5.982 1.00 86.38 376 ASN A N 1
ATOM 3000 C CA . ASN A 1 376 ? -10.263 -0.268 -5.590 1.00 86.38 376 ASN A CA 1
ATOM 3001 C C . ASN A 1 376 ? -10.010 -0.117 -4.079 1.00 86.38 376 ASN A C 1
ATOM 3003 O O . ASN A 1 376 ? -10.310 0.925 -3.493 1.00 86.38 376 ASN A O 1
ATOM 3007 N N . GLY A 1 377 ? -9.481 -1.164 -3.441 1.00 86.50 377 GLY A N 1
ATOM 3008 C CA . GLY A 1 377 ? -9.218 -1.182 -2.006 1.00 86.50 377 GLY A CA 1
ATOM 3009 C C . GLY A 1 377 ? -8.122 -2.159 -1.590 1.00 86.50 377 GLY A C 1
ATOM 3010 O O . GLY A 1 377 ? -7.395 -2.714 -2.418 1.00 86.50 377 GLY A O 1
ATOM 3011 N N . GLU A 1 378 ? -8.012 -2.333 -0.276 1.00 87.94 378 GLU A N 1
ATOM 3012 C CA . GLU A 1 378 ? -7.060 -3.230 0.371 1.00 87.94 378 GLU A CA 1
ATOM 3013 C C . GLU A 1 378 ? -7.763 -4.509 0.834 1.00 87.94 378 GLU A C 1
ATOM 3015 O O . GLU A 1 378 ? -8.815 -4.458 1.471 1.00 87.94 378 GLU A O 1
ATOM 3020 N N . ALA A 1 379 ? -7.170 -5.652 0.509 1.00 87.38 379 ALA A N 1
ATOM 3021 C CA . ALA A 1 379 ? -7.583 -6.975 0.935 1.00 87.38 379 ALA A CA 1
ATOM 3022 C C . ALA A 1 379 ? -6.596 -7.486 1.993 1.00 87.38 379 ALA A C 1
ATOM 3024 O O . ALA A 1 379 ? -5.392 -7.566 1.742 1.00 87.38 379 ALA A O 1
ATOM 3025 N N . THR A 1 380 ? -7.100 -7.813 3.181 1.00 83.19 380 THR A N 1
ATOM 3026 C CA . THR A 1 380 ? -6.310 -8.286 4.325 1.00 83.19 380 THR A CA 1
ATOM 3027 C C . THR A 1 380 ? -6.683 -9.720 4.678 1.00 83.19 380 THR A C 1
ATOM 3029 O O . THR A 1 380 ? -7.785 -10.185 4.398 1.00 83.19 380 THR A O 1
ATOM 3032 N N . LEU A 1 381 ? -5.766 -10.412 5.353 1.00 78.25 381 LEU A N 1
ATOM 3033 C CA . LEU A 1 381 ? -5.988 -11.758 5.886 1.00 78.25 381 LEU A CA 1
ATOM 3034 C C . LEU A 1 381 ? -7.008 -11.803 7.051 1.00 78.25 381 LEU A C 1
ATOM 3036 O O . LEU A 1 381 ? -7.490 -12.870 7.421 1.00 78.25 381 LEU A O 1
ATOM 3040 N N . ASN A 1 382 ? -7.367 -10.656 7.633 1.00 62.16 382 ASN A N 1
ATOM 3041 C CA . ASN A 1 382 ? -8.154 -10.595 8.863 1.00 62.16 382 ASN A CA 1
ATOM 3042 C C . ASN A 1 382 ? -9.646 -10.396 8.570 1.00 62.16 382 ASN A C 1
ATOM 3044 O O . ASN A 1 382 ? -10.166 -9.290 8.700 1.00 62.16 382 ASN A O 1
ATOM 3048 N N . SER A 1 383 ? -10.348 -11.479 8.240 1.00 54.38 383 SER A N 1
ATOM 3049 C CA . SER A 1 383 ? -11.804 -11.567 8.410 1.00 54.38 383 SER A CA 1
ATOM 3050 C C . SER A 1 383 ? -12.137 -12.194 9.770 1.00 54.38 383 SER A C 1
ATOM 3052 O O . SER A 1 383 ? -12.903 -13.159 9.849 1.00 54.38 383 SER A O 1
ATOM 3054 N N . ASP A 1 384 ? -11.521 -11.715 10.857 1.00 61.34 384 ASP A N 1
ATOM 3055 C CA . ASP A 1 384 ? -12.143 -11.961 12.154 1.00 61.34 384 ASP A CA 1
ATOM 3056 C C . ASP A 1 384 ? -13.448 -11.167 12.145 1.00 61.34 384 ASP A C 1
ATOM 3058 O O . ASP A 1 384 ? -13.437 -9.945 12.232 1.00 61.34 384 ASP A O 1
ATOM 3062 N N . GLU A 1 385 ? -14.554 -11.859 11.890 1.00 71.94 385 GLU A N 1
ATOM 3063 C CA . GLU A 1 385 ? -15.910 -11.300 11.850 1.00 71.94 385 GLU A CA 1
ATOM 3064 C C . GLU A 1 385 ? -16.684 -11.619 13.139 1.00 71.94 385 GLU A C 1
ATOM 3066 O O . GLU A 1 385 ? -17.879 -11.321 13.258 1.00 71.94 385 GLU A O 1
ATOM 3071 N N . ILE A 1 386 ? -16.045 -12.307 14.089 1.00 78.56 386 ILE A N 1
ATOM 3072 C CA . ILE A 1 386 ? -16.698 -12.786 15.299 1.00 78.56 386 ILE A CA 1
ATOM 3073 C C . ILE A 1 386 ? -16.497 -11.740 16.389 1.00 78.56 386 ILE A C 1
ATOM 3075 O O . ILE A 1 386 ? -15.389 -11.443 16.797 1.00 78.56 386 ILE A O 1
ATOM 3079 N N . SER A 1 387 ? -17.600 -11.179 16.880 1.00 87.19 387 SER A N 1
ATOM 3080 C CA . SER A 1 387 ? -17.552 -10.256 18.011 1.00 87.19 387 SER A CA 1
ATOM 3081 C C . SER A 1 387 ? -17.103 -10.941 19.312 1.00 87.19 387 SER A C 1
ATOM 3083 O O . SER A 1 387 ? -17.542 -12.065 19.586 1.00 87.19 387 SER A O 1
ATOM 3085 N N . PRO A 1 388 ? -16.414 -10.210 20.209 1.00 92.12 388 PRO A N 1
ATOM 3086 C CA . PRO A 1 388 ? -15.976 -10.744 21.492 1.00 92.12 388 PRO A CA 1
ATOM 3087 C C . PRO A 1 388 ? -17.150 -11.138 22.399 1.00 92.12 388 PRO A C 1
ATOM 3089 O O . PRO A 1 388 ? -18.207 -10.501 22.437 1.00 92.12 388 PRO A O 1
ATOM 3092 N N . GLU A 1 389 ? -16.958 -12.168 23.217 1.00 95.75 389 GLU A N 1
ATOM 3093 C CA . GLU A 1 389 ? -17.928 -12.616 24.210 1.00 95.75 389 GLU A CA 1
ATOM 3094 C C . GLU A 1 389 ? 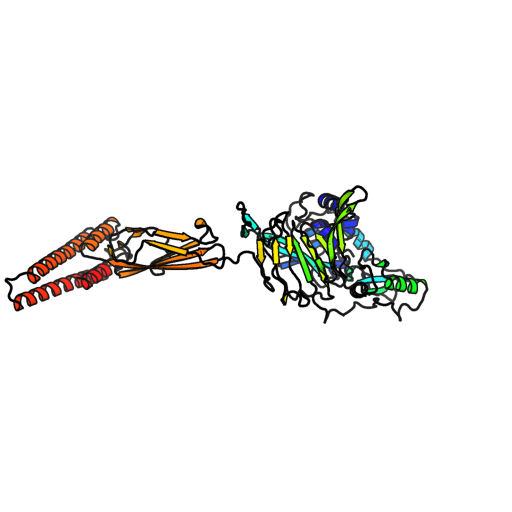-17.708 -11.913 25.558 1.00 95.75 389 GLU A C 1
ATOM 3096 O O . GLU A 1 389 ? -16.620 -11.931 26.134 1.00 95.75 389 GLU A O 1
ATOM 3101 N N . ILE A 1 390 ? -18.776 -11.321 26.106 1.00 97.38 390 ILE A N 1
ATOM 3102 C CA . ILE A 1 390 ? -18.757 -10.622 27.398 1.00 97.38 390 ILE A CA 1
ATOM 3103 C C . ILE A 1 390 ? -19.595 -11.386 28.428 1.00 97.38 390 ILE A C 1
ATOM 3105 O O . ILE A 1 390 ? -20.804 -11.577 28.253 1.00 97.38 390 ILE A O 1
ATOM 3109 N N . THR A 1 391 ? -18.988 -11.715 29.571 1.00 95.75 391 THR A N 1
ATOM 3110 C CA . THR A 1 391 ? -19.681 -12.293 30.733 1.00 95.75 391 THR A CA 1
ATOM 3111 C C . THR A 1 391 ? -19.602 -11.361 31.938 1.00 95.75 391 THR A C 1
ATOM 3113 O O . THR A 1 391 ? -18.521 -11.091 32.453 1.00 95.75 391 THR A O 1
ATOM 3116 N N . ILE A 1 392 ? -20.754 -10.911 32.448 1.00 96.69 392 ILE A N 1
ATOM 3117 C CA . ILE A 1 392 ? -20.842 -10.098 33.672 1.00 96.69 392 ILE A CA 1
ATOM 3118 C C . ILE A 1 392 ? -21.178 -11.009 34.857 1.00 96.69 392 ILE A C 1
ATOM 3120 O O . ILE A 1 392 ? -22.267 -11.575 34.931 1.00 96.69 392 ILE A O 1
ATOM 3124 N N . SER A 1 393 ? -20.242 -11.144 35.797 1.00 96.12 393 SER A N 1
ATOM 3125 C CA . SER A 1 393 ? -20.412 -11.942 37.022 1.00 96.12 393 SER A CA 1
ATOM 3126 C C . SER A 1 393 ? -21.003 -11.130 38.181 1.00 96.12 393 SER A C 1
ATOM 3128 O O . SER A 1 393 ? -21.715 -11.677 39.028 1.00 96.12 393 SER A O 1
ATOM 3130 N N . SER A 1 394 ? -20.718 -9.826 38.229 1.00 95.38 394 SER A N 1
ATOM 3131 C CA . SER A 1 394 ? -21.283 -8.885 39.198 1.00 95.38 394 SER A CA 1
ATOM 3132 C C . SER A 1 394 ? -21.389 -7.487 38.575 1.00 95.38 394 SER A C 1
ATOM 3134 O O . SER A 1 394 ? -20.396 -7.026 38.004 1.00 95.38 394 SER A O 1
ATOM 3136 N N . PRO A 1 395 ? -22.540 -6.792 38.688 1.00 96.06 395 PRO A N 1
ATOM 3137 C CA . PRO A 1 395 ? -23.752 -7.182 39.409 1.00 96.06 395 PRO A CA 1
ATOM 3138 C C . PRO A 1 395 ? -24.530 -8.337 38.775 1.00 96.06 395 PRO A C 1
ATOM 3140 O O . PRO A 1 395 ? -24.387 -8.656 37.603 1.00 96.06 395 PRO A O 1
ATOM 3143 N N . GLN A 1 396 ? -25.403 -8.934 39.582 1.00 96.06 396 GLN A N 1
ATOM 3144 C CA . GLN A 1 396 ? -26.456 -9.848 39.151 1.00 96.06 396 GLN A CA 1
ATOM 3145 C C . GLN A 1 396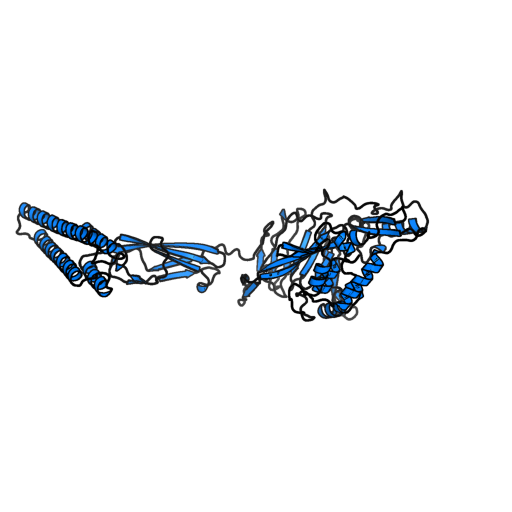 ? -27.802 -9.118 39.176 1.00 96.06 396 GLN A C 1
ATOM 3147 O O . GLN A 1 396 ? -27.974 -8.167 39.941 1.00 96.06 396 GLN A O 1
ATOM 3152 N N . ASN A 1 397 ? -28.787 -9.618 38.429 1.00 96.94 397 ASN A N 1
ATOM 3153 C CA . ASN A 1 397 ? -30.144 -9.071 38.444 1.00 96.94 397 ASN A CA 1
ATOM 3154 C C . ASN A 1 397 ? -30.887 -9.383 39.752 1.00 96.94 397 ASN A C 1
ATOM 3156 O O . ASN A 1 397 ? -31.652 -10.343 39.855 1.00 96.94 397 ASN A O 1
ATOM 3160 N N . LYS A 1 398 ? -30.600 -8.580 40.780 1.00 95.94 398 LYS A N 1
ATOM 3161 C CA . LYS A 1 398 ? -31.223 -8.613 42.104 1.00 95.94 398 LYS A CA 1
ATOM 3162 C C . LYS A 1 398 ? -31.156 -7.244 42.778 1.00 95.94 398 LYS A C 1
ATOM 3164 O O . LYS A 1 398 ? -30.497 -6.318 42.306 1.00 95.94 398 LYS A O 1
ATOM 3169 N N . THR A 1 399 ? -31.828 -7.133 43.919 1.00 96.25 399 THR A N 1
ATOM 3170 C CA . THR A 1 399 ? -31.764 -5.945 44.770 1.00 96.25 399 THR A CA 1
ATOM 3171 C C . THR A 1 399 ? -30.577 -6.027 45.727 1.00 96.25 399 THR A C 1
ATOM 3173 O O . THR A 1 399 ? -30.439 -6.996 46.475 1.00 96.25 399 THR A O 1
ATOM 3176 N N . TYR A 1 400 ? -29.743 -4.992 45.726 1.00 97.19 400 TYR A N 1
ATOM 3177 C CA . TYR A 1 400 ? -28.618 -4.804 46.633 1.00 97.19 400 TYR A CA 1
ATOM 3178 C C . TYR A 1 400 ? -28.942 -3.737 47.692 1.00 97.19 400 TYR A C 1
ATOM 3180 O O . TYR A 1 400 ? -29.672 -2.788 47.394 1.00 97.19 400 TYR A O 1
ATOM 3188 N N . PRO A 1 401 ? -28.407 -3.854 48.921 1.00 96.44 401 PRO A N 1
ATOM 3189 C CA . PRO A 1 401 ? -28.533 -2.811 49.937 1.00 96.44 401 PRO A CA 1
ATOM 3190 C C . PRO A 1 401 ? -27.836 -1.514 49.504 1.00 96.44 401 PRO A C 1
ATOM 3192 O O . PRO A 1 401 ? -26.668 -1.543 49.119 1.00 96.44 401 PRO A O 1
ATOM 3195 N N . GLY A 1 402 ? -28.521 -0.375 49.611 1.00 95.25 402 GLY A N 1
ATOM 3196 C CA . GLY A 1 402 ? -27.983 0.941 49.238 1.00 95.25 402 GLY A CA 1
ATOM 3197 C C . GLY A 1 402 ? -26.859 1.489 50.123 1.00 95.25 402 GLY A C 1
ATOM 3198 O O . GLY A 1 402 ? -26.444 2.625 49.935 1.00 95.25 402 GLY A O 1
ATOM 3199 N N . ASP A 1 403 ? -26.353 0.729 51.092 1.00 94.56 403 ASP A N 1
ATOM 3200 C CA . ASP A 1 403 ? -25.147 1.046 51.869 1.00 94.56 403 ASP A CA 1
ATOM 3201 C C . ASP A 1 403 ? -23.939 0.159 51.507 1.00 94.56 403 ASP A C 1
ATOM 3203 O O . ASP A 1 403 ? -22.841 0.359 52.039 1.00 94.56 403 ASP A O 1
ATOM 3207 N N . ALA A 1 404 ? -24.107 -0.794 50.584 1.00 94.88 404 ALA A N 1
ATOM 3208 C CA . ALA A 1 404 ? -23.055 -1.716 50.176 1.00 94.88 404 ALA A CA 1
ATOM 3209 C C . ALA A 1 404 ? -22.064 -1.096 49.173 1.00 94.88 404 ALA A C 1
ATOM 3211 O O . ALA A 1 404 ? -22.379 -0.172 48.423 1.00 94.88 404 ALA A O 1
ATOM 3212 N N . ASN A 1 405 ? -20.858 -1.664 49.131 1.00 95.06 405 ASN A N 1
ATOM 3213 C CA . ASN A 1 405 ? -19.914 -1.464 48.037 1.00 95.06 405 ASN A CA 1
ATOM 3214 C C . ASN A 1 405 ? -20.010 -2.682 47.113 1.00 95.06 405 ASN A C 1
ATOM 3216 O O . ASN A 1 405 ? -19.760 -3.806 47.551 1.00 95.06 405 ASN A O 1
ATOM 3220 N N . LEU A 1 406 ? -20.398 -2.464 45.863 1.00 95.62 406 LEU A N 1
ATOM 3221 C CA . LEU A 1 406 ? -20.607 -3.509 44.872 1.00 95.62 406 LEU A CA 1
ATOM 3222 C C . LEU A 1 406 ? -19.412 -3.566 43.921 1.00 95.62 406 LEU A C 1
ATOM 3224 O O . LEU A 1 406 ? -19.169 -2.631 43.164 1.00 95.62 406 LEU A O 1
ATOM 3228 N N . GLU A 1 407 ? -18.668 -4.664 43.959 1.00 96.62 407 GLU A N 1
ATOM 3229 C CA . GLU A 1 407 ? -17.578 -4.910 43.017 1.00 96.62 407 GLU A CA 1
ATOM 3230 C C . GLU A 1 407 ? -18.133 -5.263 41.632 1.00 96.62 407 GLU A C 1
ATOM 3232 O O . GLU A 1 407 ? -19.065 -6.066 41.510 1.00 96.62 407 GLU A O 1
ATOM 3237 N N . ILE A 1 408 ? -17.570 -4.637 40.598 1.00 96.75 408 ILE A N 1
ATOM 3238 C CA . ILE A 1 408 ? -17.857 -4.943 39.200 1.00 96.75 408 ILE A CA 1
ATOM 3239 C C . ILE A 1 408 ? -16.876 -6.023 38.759 1.00 96.75 408 ILE A C 1
ATOM 3241 O O . ILE A 1 408 ? -15.660 -5.830 38.800 1.00 96.75 408 ILE A O 1
ATOM 3245 N N . THR A 1 409 ? -17.409 -7.156 38.316 1.00 96.44 409 THR A N 1
ATOM 3246 C CA . THR A 1 409 ? -16.605 -8.289 37.853 1.00 96.44 409 THR A CA 1
ATOM 3247 C C . THR A 1 409 ? -17.169 -8.786 36.537 1.00 96.44 409 THR A C 1
ATOM 3249 O O . THR A 1 409 ? -18.331 -9.194 36.469 1.00 96.44 409 THR A O 1
ATOM 3252 N N . PHE A 1 410 ? -16.340 -8.774 35.501 1.00 95.88 410 PHE A N 1
ATOM 3253 C CA . PHE A 1 410 ? -16.668 -9.281 34.177 1.00 95.88 410 PHE A CA 1
ATOM 3254 C C . PHE A 1 410 ? -15.431 -9.920 33.544 1.00 95.88 410 PHE A C 1
ATOM 3256 O O . PHE A 1 410 ? -14.306 -9.666 33.979 1.00 95.88 410 PHE A O 1
ATOM 3263 N N . SER A 1 411 ? -15.653 -10.747 32.532 1.00 94.50 411 SER A N 1
ATOM 3264 C CA . SER A 1 411 ? -14.616 -11.290 31.663 1.00 94.50 411 SER A CA 1
ATOM 3265 C C . SER A 1 411 ? -14.986 -11.031 30.211 1.00 94.50 411 SER A C 1
ATOM 3267 O O . SER A 1 411 ? -16.170 -11.020 29.861 1.00 94.50 411 SER A O 1
ATOM 3269 N N . VAL A 1 412 ? -13.960 -10.834 29.392 1.00 94.88 412 VAL A N 1
ATOM 3270 C CA . VAL A 1 412 ? -14.058 -10.761 27.937 1.00 94.88 412 VAL A CA 1
ATOM 3271 C C . VAL A 1 412 ? -13.169 -11.843 27.344 1.00 94.88 412 VAL A C 1
ATOM 3273 O O . VAL A 1 412 ? -12.093 -12.119 27.881 1.00 94.88 412 VAL A O 1
ATOM 3276 N N . SER A 1 413 ? -13.646 -12.487 26.292 1.00 92.06 413 SER A N 1
ATOM 3277 C CA . SER A 1 413 ? -12.906 -13.503 25.548 1.00 92.06 413 SER A CA 1
ATOM 3278 C C . SER A 1 413 ? -13.285 -13.433 24.084 1.00 92.06 413 SER A C 1
ATOM 3280 O O . SER A 1 413 ? -14.404 -13.049 23.764 1.00 92.06 413 SER A O 1
ATOM 3282 N N . ASP A 1 414 ? -12.376 -13.854 23.223 1.00 90.19 414 ASP A N 1
ATOM 3283 C CA . ASP A 1 414 ? -12.557 -13.845 21.781 1.00 90.19 414 ASP A CA 1
ATOM 3284 C C . ASP A 1 414 ? -11.916 -15.102 21.162 1.00 90.19 414 ASP A C 1
ATOM 3286 O O . ASP A 1 414 ? -11.141 -15.800 21.829 1.00 90.19 414 ASP A O 1
ATOM 3290 N N . ASN A 1 415 ? -12.277 -15.446 19.925 1.00 79.81 415 ASN A N 1
ATOM 3291 C CA . ASN A 1 415 ? -11.690 -16.569 19.184 1.00 79.81 415 ASN A CA 1
ATOM 3292 C C . ASN A 1 415 ? -10.249 -16.296 18.741 1.00 79.81 415 ASN A C 1
ATOM 3294 O O . ASN A 1 415 ? -9.473 -17.253 18.646 1.00 79.81 415 ASN A O 1
ATOM 3298 N N . ILE A 1 416 ? -9.903 -15.037 18.458 1.00 75.62 416 ILE A N 1
ATOM 3299 C CA . ILE A 1 416 ? -8.592 -14.633 17.935 1.00 75.62 416 ILE A CA 1
ATOM 3300 C C . ILE A 1 416 ? -7.913 -13.642 18.883 1.00 75.62 416 ILE A C 1
ATOM 3302 O O . ILE A 1 416 ? -6.754 -13.858 19.255 1.00 75.62 416 ILE A O 1
ATOM 3306 N N . SER A 1 417 ? -8.621 -12.595 19.309 1.00 76.00 417 SER A N 1
ATOM 3307 C CA . SER A 1 417 ? -8.034 -11.515 20.111 1.00 76.00 417 SER A CA 1
ATOM 3308 C C . SER A 1 417 ? -7.730 -11.957 21.550 1.00 76.00 417 SER A C 1
ATOM 3310 O O . SER A 1 417 ? -8.563 -12.548 22.243 1.00 76.00 417 SER A O 1
ATOM 3312 N N . GLN A 1 418 ? -6.528 -11.647 22.047 1.00 80.94 418 GLN A N 1
ATOM 3313 C CA . GLN A 1 418 ? -6.178 -11.928 23.447 1.00 80.94 418 GLN A CA 1
ATOM 3314 C C . GLN A 1 418 ? -6.923 -10.966 24.396 1.00 80.94 418 GLN A C 1
ATOM 3316 O O . GLN A 1 418 ? -7.083 -9.791 24.059 1.00 80.94 418 GLN A O 1
ATOM 3321 N N . PRO A 1 419 ? -7.348 -11.395 25.605 1.00 81.50 419 PRO A N 1
ATOM 3322 C CA . PRO A 1 419 ? -8.148 -10.564 26.515 1.00 81.50 419 PRO A CA 1
ATOM 3323 C C . PRO A 1 419 ? -7.535 -9.203 26.875 1.00 81.50 419 PRO A C 1
ATOM 3325 O O . PRO A 1 419 ? -8.264 -8.238 27.097 1.00 81.50 419 PRO A O 1
ATOM 3328 N N . GLU A 1 420 ? -6.209 -9.115 26.953 1.00 83.00 420 GLU A N 1
ATOM 3329 C CA . GLU A 1 420 ? -5.456 -7.884 27.213 1.00 83.00 420 GLU A CA 1
ATOM 3330 C C . GLU A 1 420 ? -5.512 -6.854 26.075 1.00 83.00 420 GLU A C 1
ATOM 3332 O O . GLU A 1 420 ? -5.351 -5.662 26.346 1.00 83.00 420 GLU A O 1
ATOM 3337 N N . ASN A 1 421 ? -5.768 -7.296 24.843 1.00 79.12 421 ASN A N 1
ATOM 3338 C CA . ASN A 1 421 ? -5.847 -6.443 23.657 1.00 79.12 421 ASN A CA 1
ATOM 3339 C C . ASN A 1 421 ? -7.281 -5.974 23.365 1.00 79.12 421 ASN A C 1
ATOM 3341 O O . ASN A 1 421 ? -7.481 -5.055 22.575 1.00 79.12 421 ASN A O 1
ATOM 3345 N N . ILE A 1 422 ? -8.284 -6.553 24.034 1.00 85.31 422 ILE A N 1
ATOM 3346 C CA . ILE A 1 422 ? -9.686 -6.154 23.885 1.00 85.31 422 ILE A CA 1
ATOM 3347 C C . ILE A 1 422 ? -9.926 -4.841 24.640 1.00 85.31 422 ILE A C 1
ATOM 3349 O O . ILE A 1 422 ? -9.834 -4.760 25.872 1.00 85.31 422 ILE A O 1
ATOM 3353 N N . LEU A 1 423 ? -10.302 -3.797 23.904 1.00 89.00 423 LEU A N 1
ATOM 3354 C CA . LEU A 1 423 ? -10.649 -2.500 24.476 1.00 89.00 423 LEU A CA 1
ATOM 3355 C C . LEU A 1 423 ? -12.017 -2.589 25.150 1.00 89.00 423 LEU A C 1
ATOM 3357 O O . LEU A 1 423 ? -13.015 -2.913 24.510 1.00 89.00 423 LEU A O 1
ATOM 3361 N N . THR A 1 424 ? -12.080 -2.275 26.448 1.00 93.12 424 THR A N 1
ATOM 3362 C CA . THR A 1 424 ? -13.320 -2.367 27.233 1.00 93.12 424 THR A CA 1
ATOM 3363 C C . THR A 1 424 ? -13.730 -1.036 27.842 1.00 93.12 424 THR A C 1
ATOM 3365 O O . THR A 1 424 ? -12.923 -0.285 28.395 1.00 93.12 424 THR A O 1
ATOM 3368 N N . GLU A 1 425 ? -15.028 -0.754 27.780 1.00 95.19 425 GLU A N 1
ATOM 3369 C CA . GLU A 1 425 ? -15.633 0.433 28.368 1.00 95.19 425 GLU A CA 1
ATOM 3370 C C . GLU A 1 425 ? -16.829 0.053 29.243 1.00 95.19 425 GLU A C 1
ATOM 3372 O O . GLU A 1 425 ? -17.657 -0.782 28.877 1.00 95.19 425 GLU A O 1
ATOM 3377 N N . ILE A 1 426 ? -16.923 0.683 30.415 1.00 96.06 426 ILE A N 1
ATOM 3378 C CA . ILE A 1 426 ? -17.956 0.409 31.417 1.00 96.06 426 ILE A CA 1
ATOM 3379 C C . ILE A 1 426 ? -18.862 1.627 31.521 1.00 96.06 426 ILE A C 1
ATOM 3381 O O . ILE A 1 426 ? -18.386 2.749 31.716 1.00 96.06 426 ILE A O 1
ATOM 3385 N N . TYR A 1 427 ? -20.166 1.395 31.462 1.00 96.75 427 TYR A N 1
ATOM 3386 C CA . TYR A 1 427 ? -21.184 2.420 31.619 1.00 96.75 427 TYR A CA 1
ATOM 3387 C C . TYR A 1 427 ? -22.144 2.051 32.749 1.00 96.75 427 TYR A C 1
ATOM 3389 O O . TYR A 1 427 ? -22.570 0.901 32.864 1.00 96.75 427 TYR A O 1
ATOM 3397 N N . LEU A 1 428 ? -22.510 3.038 33.563 1.00 96.81 428 LEU A N 1
ATOM 3398 C CA . LEU A 1 428 ? -23.582 2.955 34.549 1.00 96.81 428 LEU A CA 1
ATOM 3399 C C . LEU A 1 428 ? -24.656 3.974 34.168 1.00 96.81 428 LEU A C 1
ATOM 3401 O O . LEU A 1 428 ? -24.364 5.162 34.079 1.00 96.81 428 LEU A O 1
ATOM 3405 N N . ASP A 1 429 ? -25.878 3.510 33.910 1.00 95.44 429 ASP A N 1
ATOM 3406 C CA . ASP A 1 429 ? -27.010 4.349 33.482 1.00 95.44 429 ASP A CA 1
ATOM 3407 C C . ASP A 1 429 ? -26.678 5.272 32.291 1.00 95.44 429 ASP A C 1
ATOM 3409 O O . ASP A 1 429 ? -27.077 6.434 32.242 1.00 95.44 429 ASP A O 1
ATOM 3413 N N . ASN A 1 430 ? -25.949 4.726 31.310 1.00 93.56 430 ASN A N 1
ATOM 3414 C CA . ASN A 1 430 ? -25.420 5.410 30.119 1.00 93.56 430 ASN A CA 1
ATOM 3415 C C . ASN A 1 430 ? -24.289 6.424 30.368 1.00 93.56 430 ASN A C 1
ATOM 3417 O O . ASN A 1 430 ? -23.836 7.062 29.418 1.00 93.56 430 ASN A O 1
ATOM 3421 N N . GLU A 1 431 ? -23.772 6.549 31.591 1.00 94.06 431 GLU A N 1
ATOM 3422 C CA . GLU A 1 431 ? -22.583 7.356 31.881 1.00 94.06 431 GLU A CA 1
ATOM 3423 C C . GLU A 1 431 ? -21.329 6.482 31.990 1.00 94.06 431 GLU A C 1
ATOM 3425 O O . GLU A 1 431 ? -21.311 5.479 32.704 1.00 94.06 431 GLU A O 1
ATOM 3430 N N . LYS A 1 432 ? -20.257 6.865 31.285 1.00 94.12 432 LYS A N 1
ATOM 3431 C CA . LYS A 1 432 ? -18.978 6.142 31.302 1.00 94.12 432 LYS A CA 1
ATOM 3432 C C . LYS A 1 432 ? -18.304 6.267 32.670 1.00 94.12 432 LYS A C 1
ATOM 3434 O O . LYS A 1 432 ? -18.141 7.372 33.189 1.00 94.12 432 LYS A O 1
ATOM 3439 N N . ILE A 1 433 ? -17.852 5.144 33.225 1.00 94.88 433 ILE A N 1
ATOM 3440 C CA . ILE A 1 433 ? -17.176 5.076 34.526 1.00 94.88 433 ILE A CA 1
ATOM 3441 C C . ILE A 1 433 ? -15.834 4.341 34.435 1.00 94.88 433 ILE A C 1
ATOM 3443 O O . ILE A 1 433 ? -15.623 3.489 33.578 1.00 94.88 433 ILE A O 1
ATOM 3447 N N . SER A 1 434 ? -14.923 4.644 35.363 1.00 91.31 434 SER A N 1
ATOM 3448 C CA . SER A 1 434 ? -13.641 3.928 35.527 1.00 91.31 434 SER A CA 1
ATOM 3449 C C . SER A 1 434 ? -13.535 3.193 36.869 1.00 91.31 434 SER A C 1
ATOM 3451 O O . SER A 1 434 ? -12.504 2.604 37.190 1.00 91.31 434 SER A O 1
ATOM 3453 N N . ALA A 1 435 ? -14.583 3.259 37.695 1.00 87.25 435 ALA A N 1
ATOM 3454 C CA . ALA A 1 435 ? -14.596 2.638 39.010 1.00 87.25 435 ALA A CA 1
ATOM 3455 C C . ALA A 1 435 ? -14.813 1.123 38.889 1.00 87.25 435 ALA A C 1
ATOM 3457 O O . ALA A 1 435 ? -15.758 0.685 38.245 1.00 87.25 435 ALA A O 1
ATOM 3458 N N . LYS A 1 436 ? -13.974 0.328 39.567 1.00 91.31 436 LYS A N 1
ATOM 3459 C CA . LYS A 1 436 ? -14.163 -1.131 39.703 1.00 91.31 436 LYS A CA 1
ATOM 3460 C C . LYS A 1 436 ? -15.105 -1.515 40.848 1.00 91.31 436 LYS A C 1
ATOM 3462 O O . LYS A 1 436 ? -15.541 -2.654 40.943 1.00 91.31 436 LYS A O 1
ATOM 3467 N N . VAL A 1 437 ? -15.407 -0.565 41.731 1.00 95.44 437 VAL A N 1
ATOM 3468 C CA . VAL A 1 437 ? -16.295 -0.753 42.881 1.00 95.44 437 VAL A CA 1
ATOM 3469 C C . VAL A 1 437 ? -17.289 0.401 42.919 1.00 95.44 437 VAL A C 1
ATOM 3471 O O . VAL A 1 437 ? -16.889 1.565 42.969 1.00 95.44 437 VAL A O 1
ATOM 3474 N N . LEU A 1 438 ? -18.579 0.074 42.910 1.00 95.12 438 LEU A N 1
ATOM 3475 C CA . LEU A 1 438 ? -19.681 1.018 43.035 1.00 95.12 438 LEU A CA 1
ATOM 3476 C C . LEU A 1 438 ? -20.040 1.207 44.509 1.00 95.12 438 LEU A C 1
ATOM 3478 O O . LEU A 1 438 ? -20.443 0.265 45.189 1.00 95.12 438 LEU A O 1
ATOM 3482 N N . ASP A 1 439 ? -19.928 2.434 45.007 1.00 94.56 439 ASP A N 1
ATOM 3483 C CA . ASP A 1 439 ? -20.506 2.813 46.296 1.00 94.56 439 ASP A CA 1
ATOM 3484 C C . ASP A 1 439 ? -22.014 3.028 46.107 1.00 94.56 439 ASP A C 1
ATOM 3486 O O . ASP A 1 439 ? -22.426 4.079 45.611 1.00 94.56 439 ASP A O 1
ATOM 3490 N N . LEU A 1 440 ? -22.841 2.051 46.496 1.00 95.69 440 LEU A N 1
ATOM 3491 C CA . LEU A 1 440 ? -24.289 2.109 46.260 1.00 95.69 440 LEU A CA 1
ATOM 3492 C C . LEU A 1 440 ? -24.980 3.229 47.048 1.00 95.69 440 LEU A C 1
ATOM 3494 O O . LEU A 1 440 ? -26.049 3.672 46.644 1.00 95.69 440 LEU A O 1
ATOM 3498 N N . SER A 1 441 ? -24.331 3.782 48.081 1.00 94.88 441 SER A N 1
ATOM 3499 C CA . SER A 1 441 ? -24.817 4.993 48.764 1.00 94.88 441 SER A CA 1
ATOM 3500 C C . SER A 1 441 ? -24.700 6.252 47.893 1.00 94.88 441 SER A C 1
ATOM 3502 O O . SER A 1 441 ? -25.126 7.340 48.263 1.00 94.88 441 SER A O 1
ATOM 3504 N N . ARG A 1 442 ? -24.076 6.159 46.718 1.00 93.38 442 ARG A N 1
ATOM 3505 C CA . ARG A 1 442 ? -23.979 7.264 45.756 1.00 93.38 442 ARG A CA 1
ATOM 3506 C C . ARG A 1 442 ? -24.986 7.169 44.628 1.00 93.38 442 ARG A C 1
ATOM 3508 O O . ARG A 1 442 ? -25.005 8.065 43.788 1.00 93.38 442 ARG A O 1
ATOM 3515 N N . LEU A 1 443 ? -25.813 6.133 44.625 1.00 95.06 443 LEU A N 1
ATOM 3516 C CA . LEU A 1 443 ? -26.855 5.936 43.636 1.00 95.06 443 LEU A CA 1
ATOM 3517 C C . LEU A 1 443 ? -28.212 6.259 44.253 1.00 95.06 443 LEU A C 1
ATOM 3519 O O . LEU A 1 443 ? -28.434 6.066 45.446 1.00 95.06 443 LEU A O 1
ATOM 3523 N N . ILE A 1 444 ? -29.115 6.789 43.432 1.00 94.94 444 ILE A N 1
ATOM 3524 C CA . ILE A 1 444 ? -30.524 6.887 43.813 1.00 94.94 444 ILE A CA 1
ATOM 3525 C C . ILE A 1 444 ? -31.097 5.471 43.957 1.00 94.94 444 ILE A C 1
ATOM 3527 O O . ILE A 1 444 ? -30.671 4.577 43.243 1.00 94.94 444 ILE A O 1
ATOM 3531 N N . PRO A 1 445 ? -32.059 5.217 44.845 1.00 95.88 445 PRO A N 1
ATOM 3532 C CA . PRO A 1 445 ? -32.662 3.896 44.945 1.00 95.88 445 PRO A CA 1
ATOM 3533 C C . PRO A 1 445 ? -33.575 3.617 43.744 1.00 95.88 445 PRO A C 1
ATOM 3535 O O . PRO A 1 445 ? -34.276 4.505 43.256 1.00 95.88 445 PRO A O 1
ATOM 3538 N N . GLY A 1 446 ? -33.617 2.364 43.293 1.00 95.19 446 GLY A N 1
ATOM 3539 C CA . GLY A 1 446 ? -34.343 1.977 42.082 1.00 95.19 446 GLY A CA 1
ATOM 3540 C C . GLY A 1 446 ? -33.534 1.064 41.170 1.00 95.19 446 GLY A C 1
ATOM 3541 O O . GLY A 1 446 ? -32.595 0.412 41.619 1.00 95.19 446 GLY A O 1
ATOM 3542 N N . LYS A 1 447 ? -33.948 0.974 39.904 1.00 96.81 447 LYS A N 1
ATOM 3543 C CA . LYS A 1 447 ? -33.263 0.183 38.877 1.00 96.81 447 LYS A CA 1
ATOM 3544 C C . LYS A 1 447 ? -32.069 0.946 38.309 1.00 96.81 447 LYS A C 1
ATOM 3546 O O . LYS A 1 447 ? -32.201 2.130 38.018 1.00 96.81 447 LYS A O 1
ATOM 3551 N N . HIS A 1 448 ? -30.978 0.225 38.084 1.00 97.12 448 HIS A N 1
ATOM 3552 C CA . HIS A 1 448 ? -29.775 0.693 37.407 1.00 97.12 448 HIS A CA 1
ATOM 3553 C C . HIS A 1 448 ? -29.348 -0.312 36.350 1.00 97.12 448 HIS A C 1
ATOM 3555 O O . HIS A 1 448 ? -29.582 -1.515 36.509 1.00 97.12 448 HIS A O 1
ATOM 3561 N N . THR A 1 449 ? -28.683 0.175 35.310 1.00 97.75 449 THR A N 1
ATOM 3562 C CA . THR A 1 449 ? -28.136 -0.666 34.240 1.00 97.75 449 THR A CA 1
ATOM 3563 C C . THR A 1 449 ? -26.626 -0.521 34.200 1.00 97.75 449 THR A C 1
ATOM 3565 O O . THR A 1 449 ? -26.113 0.585 34.027 1.00 97.75 449 THR A O 1
ATOM 3568 N N . LEU A 1 450 ? -25.912 -1.639 34.353 1.00 97.69 450 LEU A N 1
ATOM 3569 C CA . LEU A 1 450 ? -24.488 -1.708 34.040 1.00 97.69 450 LEU A CA 1
ATOM 3570 C C . LEU A 1 450 ? -24.331 -2.263 32.625 1.00 97.69 450 LEU A C 1
ATOM 3572 O O . LEU A 1 450 ? -24.805 -3.366 32.350 1.00 97.69 450 LEU A O 1
ATOM 3576 N N . LYS A 1 451 ? -23.633 -1.525 31.764 1.00 97.81 451 LYS A N 1
ATOM 3577 C CA . LYS A 1 451 ? -23.281 -1.942 30.407 1.00 97.81 451 LYS A CA 1
ATOM 3578 C C . LYS A 1 451 ? -21.772 -2.064 30.261 1.00 97.81 451 LYS A C 1
ATOM 3580 O O . LYS A 1 451 ? -21.038 -1.168 30.673 1.00 97.81 451 LYS A O 1
ATOM 3585 N N . ILE A 1 452 ? -21.328 -3.151 29.647 1.00 97.44 452 ILE A N 1
ATOM 3586 C CA . ILE A 1 452 ? -19.951 -3.350 29.205 1.00 97.44 452 ILE A CA 1
ATOM 3587 C C . ILE A 1 452 ? -19.958 -3.350 27.679 1.00 97.44 452 ILE A C 1
ATOM 3589 O O . ILE A 1 452 ? -20.757 -4.064 27.073 1.00 97.44 452 ILE A O 1
ATOM 3593 N N . SER A 1 453 ? -19.086 -2.547 27.080 1.00 95.44 453 SER A N 1
ATOM 3594 C CA . SER A 1 453 ? -18.795 -2.547 25.647 1.00 95.44 453 SER A CA 1
ATOM 3595 C C . SER A 1 453 ? -17.376 -3.070 25.445 1.00 95.44 453 SER A C 1
ATOM 3597 O O . SER A 1 453 ? -16.481 -2.693 26.206 1.00 95.44 453 SER A O 1
ATOM 3599 N N . ALA A 1 454 ? -17.189 -3.958 24.475 1.00 93.69 454 ALA A N 1
ATOM 3600 C CA . ALA A 1 454 ? -15.899 -4.533 24.119 1.00 93.69 454 ALA A CA 1
ATOM 3601 C C . ALA A 1 454 ? -15.668 -4.409 22.609 1.00 93.69 454 ALA A C 1
ATOM 3603 O O . ALA A 1 454 ? -16.601 -4.609 21.824 1.00 93.69 454 ALA A O 1
ATOM 3604 N N . VAL A 1 455 ? -14.434 -4.078 22.232 1.00 87.06 455 VAL A N 1
ATOM 3605 C CA . VAL A 1 455 ? -13.969 -3.994 20.843 1.00 87.06 455 VAL A CA 1
ATOM 3606 C C . VAL A 1 455 ? -12.676 -4.793 20.726 1.00 87.06 455 VAL A C 1
ATOM 3608 O O . VAL A 1 455 ? -11.753 -4.571 21.514 1.00 87.06 455 VAL A O 1
ATOM 3611 N N . ASP A 1 456 ? -12.645 -5.740 19.796 1.00 83.12 456 ASP A N 1
ATOM 3612 C CA . ASP A 1 456 ? -11.479 -6.583 19.521 1.00 83.12 456 ASP A CA 1
ATOM 3613 C C . ASP A 1 456 ? -10.461 -5.892 18.583 1.00 83.12 456 ASP A C 1
ATOM 3615 O O . ASP A 1 456 ? -10.634 -4.727 18.207 1.00 83.12 456 ASP A O 1
ATOM 3619 N N . GLU A 1 457 ? -9.378 -6.590 18.220 1.00 80.25 457 GLU A N 1
ATOM 3620 C CA . GLU A 1 457 ? -8.321 -6.052 17.343 1.00 80.25 457 GLU A CA 1
ATOM 3621 C C . GLU A 1 457 ? -8.771 -5.899 15.876 1.00 80.25 457 GLU A C 1
ATOM 3623 O O . GLU A 1 457 ? -8.206 -5.088 15.141 1.00 80.25 457 GLU A O 1
ATOM 3628 N N . ALA A 1 458 ? -9.816 -6.624 15.463 1.00 68.12 458 ALA A N 1
ATOM 3629 C CA . ALA A 1 458 ? -10.429 -6.551 14.137 1.00 68.12 458 ALA A CA 1
ATOM 3630 C C . ALA A 1 458 ? -11.607 -5.559 14.062 1.00 68.12 458 ALA A C 1
ATOM 3632 O O . ALA A 1 458 ? -12.234 -5.402 13.013 1.00 68.12 458 ALA A O 1
ATOM 3633 N N . ASN A 1 459 ? -11.865 -4.821 15.149 1.00 71.94 459 ASN A N 1
ATOM 3634 C CA . ASN A 1 459 ? -12.922 -3.823 15.296 1.00 71.94 459 ASN A CA 1
ATOM 3635 C C . ASN A 1 459 ? -14.357 -4.396 15.297 1.00 71.94 459 ASN A C 1
ATOM 3637 O O . ASN A 1 459 ? -15.319 -3.628 15.122 1.00 71.94 459 ASN A O 1
ATOM 3641 N N . ASN A 1 460 ? -14.540 -5.696 15.564 1.00 79.75 460 ASN A N 1
ATOM 3642 C CA . ASN A 1 460 ? -15.859 -6.227 15.899 1.00 79.75 460 ASN A CA 1
ATOM 3643 C C . ASN A 1 460 ? -16.245 -5.802 17.313 1.00 79.75 460 ASN A C 1
ATOM 3645 O O . ASN A 1 460 ? -15.420 -5.576 18.202 1.00 79.75 460 ASN A O 1
ATOM 3649 N N . LYS A 1 461 ? -17.551 -5.640 17.517 1.00 91.38 461 LYS A N 1
ATOM 3650 C CA . LYS A 1 461 ? -18.095 -5.003 18.718 1.00 91.38 461 LYS A CA 1
ATOM 3651 C C . LYS A 1 461 ? -19.089 -5.910 19.402 1.00 91.38 461 LYS A C 1
ATOM 3653 O O . LYS A 1 461 ? -19.945 -6.510 18.749 1.00 91.38 461 LYS A O 1
ATOM 3658 N N . ALA A 1 462 ? -19.031 -5.924 20.724 1.00 95.62 462 ALA A N 1
ATOM 3659 C CA . ALA A 1 462 ? -20.037 -6.544 21.564 1.00 95.62 462 ALA A CA 1
ATOM 3660 C C . ALA A 1 462 ? -20.459 -5.603 22.687 1.00 95.62 462 ALA A C 1
ATOM 3662 O O . ALA A 1 462 ? -19.659 -4.847 23.238 1.00 95.62 462 ALA A O 1
ATOM 3663 N N . GLU A 1 463 ? -21.732 -5.683 23.060 1.00 96.56 463 GLU A N 1
ATOM 3664 C CA . GLU A 1 463 ? -22.249 -5.032 24.255 1.00 96.56 463 GLU A CA 1
ATOM 3665 C C . GLU A 1 463 ? -23.025 -6.040 25.098 1.00 96.56 463 GLU A C 1
ATOM 3667 O O . GLU A 1 463 ? -23.760 -6.891 24.585 1.00 96.56 463 GLU A O 1
ATOM 3672 N N . LYS A 1 464 ? -22.877 -5.937 26.418 1.00 97.44 464 LYS A N 1
ATOM 3673 C CA . LYS A 1 464 ? -23.647 -6.727 27.375 1.00 97.44 464 LYS A CA 1
ATOM 3674 C C . LYS A 1 464 ? -24.120 -5.855 28.516 1.00 97.44 464 LYS A C 1
ATOM 3676 O O . LYS A 1 464 ? -23.357 -5.066 29.067 1.00 97.44 464 LYS A O 1
ATOM 3681 N N . GLU A 1 465 ? -25.374 -6.049 28.897 1.00 97.31 465 GLU A N 1
ATOM 3682 C CA . GLU A 1 465 ? -26.016 -5.295 29.963 1.00 97.31 465 GLU A CA 1
ATOM 3683 C C . GLU A 1 465 ? -26.545 -6.215 31.059 1.00 97.31 465 GLU A C 1
ATOM 3685 O O . GLU A 1 465 ? -27.005 -7.333 30.801 1.00 97.31 465 GLU A O 1
ATOM 3690 N N . VAL A 1 466 ? -26.509 -5.719 32.294 1.00 97.62 466 VAL A N 1
ATOM 3691 C CA . VAL A 1 466 ? -27.217 -6.301 33.431 1.00 97.62 466 VAL A CA 1
ATOM 3692 C C . VAL A 1 466 ? -27.964 -5.202 34.183 1.00 97.62 466 VAL A C 1
ATOM 3694 O O . VAL A 1 466 ? -27.388 -4.193 34.595 1.00 97.62 466 VAL A O 1
ATOM 3697 N N . GLU A 1 467 ? -29.265 -5.406 34.382 1.00 97.75 467 GLU A N 1
ATOM 3698 C CA . GLU A 1 467 ? -30.047 -4.589 35.307 1.00 97.75 467 GLU A CA 1
ATOM 3699 C C . GLU A 1 467 ? -29.820 -5.083 36.738 1.00 97.75 467 GLU A C 1
ATOM 3701 O O . GLU A 1 467 ? -29.842 -6.286 36.990 1.00 97.75 467 GLU A O 1
ATOM 3706 N N . PHE A 1 468 ? -29.672 -4.170 37.692 1.00 97.75 468 PHE A N 1
ATOM 3707 C CA . PHE A 1 468 ? -29.751 -4.462 39.124 1.00 97.75 468 PHE A CA 1
ATOM 3708 C C . PHE A 1 468 ? -30.593 -3.395 39.821 1.00 97.75 468 PHE A C 1
ATOM 3710 O O . PHE A 1 468 ? -30.996 -2.403 39.216 1.00 97.75 468 PHE A O 1
ATOM 3717 N N . SER A 1 469 ? -30.932 -3.598 41.093 1.00 96.88 469 SER A N 1
ATOM 3718 C CA . SER A 1 469 ? -31.674 -2.590 41.856 1.00 96.88 469 SER A CA 1
ATOM 3719 C C . SER A 1 469 ? -30.985 -2.229 43.158 1.00 96.88 469 SER A C 1
ATOM 3721 O O . SER A 1 469 ? -30.416 -3.092 43.820 1.00 96.88 469 SER A O 1
ATOM 3723 N N . VAL A 1 470 ? -31.090 -0.968 43.558 1.00 97.50 470 VAL A N 1
ATOM 3724 C CA . VAL A 1 470 ? -30.657 -0.476 44.865 1.00 97.50 470 VAL A CA 1
ATOM 3725 C C . VAL A 1 470 ? -31.885 -0.324 45.757 1.00 97.50 470 VAL A C 1
ATOM 3727 O O . VAL A 1 470 ? -32.815 0.419 45.439 1.00 97.50 470 VAL A O 1
ATOM 3730 N N . GLY A 1 471 ? -31.908 -1.079 46.853 1.00 95.44 471 GLY A N 1
ATOM 3731 C CA . GLY A 1 471 ? -32.980 -1.068 47.842 1.00 95.44 471 GLY A CA 1
ATOM 3732 C C . GLY A 1 471 ? -32.579 -0.308 49.100 1.00 95.44 471 GLY A C 1
ATOM 3733 O O . GLY A 1 471 ? -31.447 -0.425 49.576 1.00 95.44 471 GLY A O 1
ATOM 3734 N N . MET A 1 472 ? -33.530 0.428 49.669 1.00 96.00 472 MET A N 1
ATOM 3735 C CA . MET A 1 472 ? -33.332 1.192 50.899 1.00 96.00 472 MET A CA 1
ATOM 3736 C C . MET A 1 472 ? -34.198 0.650 52.038 1.00 96.00 472 MET A C 1
ATOM 3738 O O . MET A 1 472 ? -35.104 -0.149 51.858 1.00 96.00 472 MET A O 1
ATOM 3742 N N . ASN A 1 473 ? -33.892 1.041 53.264 1.00 95.31 473 ASN A N 1
ATOM 3743 C CA . ASN A 1 473 ? -34.794 0.960 54.410 1.00 95.31 473 ASN A CA 1
ATOM 3744 C C . ASN A 1 473 ? -34.282 1.949 55.463 1.00 95.31 473 ASN A C 1
ATOM 3746 O O . ASN A 1 473 ? -33.224 2.558 55.285 1.00 95.31 473 ASN A O 1
ATOM 3750 N N . LEU A 1 474 ? -35.012 2.117 56.566 1.00 95.31 474 LEU A N 1
ATOM 3751 C CA . LEU A 1 474 ? -34.620 3.068 57.610 1.00 95.31 474 LEU A CA 1
ATOM 3752 C C . LEU A 1 474 ? -33.227 2.785 58.195 1.00 95.31 474 LEU A C 1
ATOM 3754 O O . LEU A 1 474 ? -32.484 3.733 58.431 1.00 95.31 474 LEU A O 1
ATOM 3758 N N . ASN A 1 475 ? -32.841 1.517 58.370 1.00 95.19 475 ASN A N 1
ATOM 3759 C CA . ASN A 1 475 ? -31.523 1.166 58.909 1.00 95.19 475 ASN A CA 1
ATOM 3760 C C . ASN A 1 475 ? -30.403 1.518 57.914 1.00 95.19 475 ASN A C 1
ATOM 3762 O O . ASN A 1 475 ? -29.419 2.146 58.295 1.00 95.19 475 ASN A O 1
ATOM 3766 N N . ILE A 1 476 ? -30.575 1.167 56.633 1.00 96.75 476 ILE A N 1
ATOM 3767 C CA . ILE A 1 476 ? -29.629 1.500 55.553 1.00 96.75 476 ILE A CA 1
ATOM 3768 C C . ILE A 1 476 ? -29.481 3.023 55.439 1.00 96.75 476 ILE A C 1
ATOM 3770 O O . ILE A 1 476 ? -28.371 3.545 55.373 1.00 96.75 476 ILE A O 1
ATOM 3774 N N . PHE A 1 477 ? -30.591 3.764 55.495 1.00 97.19 477 PHE A N 1
ATOM 3775 C CA . PHE A 1 477 ? -30.557 5.224 55.469 1.00 97.19 477 PHE A CA 1
ATOM 3776 C C . PHE A 1 477 ? -29.789 5.809 56.659 1.00 97.19 477 PHE A C 1
ATOM 3778 O O . PHE A 1 477 ? -28.974 6.711 56.481 1.00 97.19 477 PHE A O 1
ATOM 3785 N N . GLN A 1 478 ? -30.002 5.292 57.871 1.00 96.62 478 GLN A N 1
ATOM 3786 C CA . GLN A 1 478 ? -29.260 5.721 59.059 1.00 96.62 478 GLN A CA 1
ATOM 3787 C C . GLN A 1 478 ? -27.752 5.447 58.926 1.00 96.62 478 GLN A C 1
ATOM 3789 O O . GLN A 1 478 ? -26.948 6.330 59.243 1.00 96.62 478 GLN A O 1
ATOM 3794 N N . ASN A 1 479 ? -27.364 4.281 58.396 1.00 96.56 479 ASN A N 1
ATOM 3795 C CA . ASN A 1 479 ? -25.967 3.953 58.092 1.00 96.56 479 ASN A CA 1
ATOM 3796 C C . ASN A 1 479 ? -25.367 4.947 57.086 1.00 96.56 479 ASN A C 1
ATOM 3798 O O . ASN A 1 479 ? -24.287 5.500 57.315 1.00 96.56 479 ASN A O 1
ATOM 3802 N N . ASN A 1 480 ? -26.099 5.234 56.007 1.00 97.06 480 ASN A N 1
ATOM 3803 C CA . ASN A 1 480 ? -25.693 6.191 54.982 1.00 97.06 480 ASN A CA 1
ATOM 3804 C C . ASN A 1 480 ? -25.561 7.615 55.543 1.00 97.06 480 ASN A C 1
ATOM 3806 O O . ASN A 1 480 ? -24.582 8.294 55.244 1.00 97.06 480 ASN A O 1
ATOM 3810 N N . VAL A 1 481 ? -26.459 8.062 56.428 1.00 97.31 481 VAL A N 1
ATOM 3811 C CA . VAL A 1 481 ? -26.351 9.366 57.113 1.00 97.31 481 VAL A CA 1
ATOM 3812 C C . VAL A 1 481 ? -25.048 9.481 57.910 1.00 97.31 481 VAL A C 1
ATOM 3814 O O . VAL A 1 481 ? -24.377 10.516 57.843 1.00 97.31 481 VAL A O 1
ATOM 3817 N N . GLU A 1 482 ? -24.652 8.434 58.638 1.00 96.44 482 GLU A N 1
ATOM 3818 C CA . GLU A 1 482 ? -23.357 8.414 59.327 1.00 96.44 482 GLU A CA 1
ATOM 3819 C C . GLU A 1 482 ? -22.194 8.452 58.324 1.00 96.44 482 GLU A C 1
ATOM 3821 O O . GLU A 1 482 ? -21.303 9.296 58.460 1.00 96.44 482 GLU A O 1
ATOM 3826 N N . LYS A 1 483 ? -22.232 7.628 57.265 1.00 95.31 483 LYS A N 1
ATOM 3827 C CA . LYS A 1 483 ? -21.214 7.604 56.194 1.00 95.31 483 LYS A CA 1
ATOM 3828 C C . LYS A 1 483 ? -21.042 8.980 55.541 1.00 95.31 483 LYS A C 1
ATOM 3830 O O . LYS A 1 483 ? -19.921 9.479 55.417 1.00 95.31 483 LYS A O 1
ATOM 3835 N N . TYR A 1 484 ? -22.141 9.643 55.187 1.00 97.00 484 TYR A N 1
ATOM 3836 C CA . TYR A 1 484 ? -22.129 10.974 54.584 1.00 97.00 484 TYR A CA 1
ATOM 3837 C C . TYR A 1 484 ? -21.589 12.044 55.530 1.00 97.00 484 TYR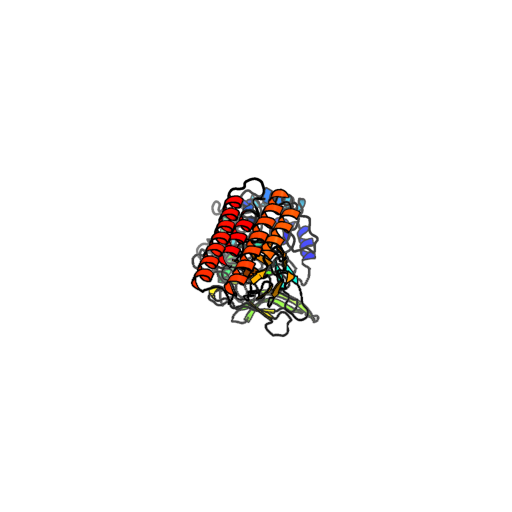 A C 1
ATOM 3839 O O . TYR A 1 484 ? -20.918 12.973 55.077 1.00 97.00 484 TYR A O 1
ATOM 3847 N N . TYR A 1 485 ? -21.860 11.943 56.832 1.00 96.94 485 TYR A N 1
ATOM 3848 C CA . TYR A 1 485 ? -21.295 12.869 57.810 1.00 96.94 485 TYR A CA 1
ATOM 3849 C C . TYR A 1 485 ? -19.783 12.684 57.965 1.00 96.94 485 TYR A C 1
ATOM 3851 O O . TYR A 1 485 ? -19.048 13.673 57.926 1.00 96.94 485 TYR A O 1
ATOM 3859 N N . GLN A 1 486 ? -19.300 11.440 58.063 1.00 95.75 486 GLN A N 1
ATOM 3860 C CA . GLN A 1 486 ? -17.859 11.158 58.127 1.00 95.75 486 GLN A CA 1
ATOM 3861 C C . GLN A 1 486 ? -17.126 11.667 56.878 1.00 95.75 486 GLN A C 1
ATOM 3863 O O . GLN A 1 486 ? -16.052 12.260 56.981 1.00 95.75 486 GLN A O 1
ATOM 3868 N N . ALA A 1 487 ? -17.754 11.544 55.706 1.00 94.56 487 ALA A N 1
ATOM 3869 C CA . ALA A 1 487 ? -17.256 12.088 54.443 1.00 94.56 487 ALA A CA 1
ATOM 3870 C C . ALA A 1 487 ? -17.467 13.612 54.274 1.00 94.56 487 ALA A C 1
ATOM 3872 O O . ALA A 1 487 ? -17.160 14.157 53.215 1.00 94.56 487 ALA A O 1
ATOM 3873 N N . ARG A 1 488 ? -17.981 14.320 55.295 1.00 95.06 488 ARG A N 1
ATOM 3874 C CA . ARG A 1 488 ? -18.280 15.772 55.302 1.00 95.06 488 ARG A CA 1
ATOM 3875 C C . ARG A 1 488 ? -19.296 16.236 54.251 1.00 95.06 488 ARG A C 1
ATOM 3877 O O . ARG A 1 488 ? -19.347 17.415 53.900 1.00 95.06 488 ARG A O 1
ATOM 3884 N N . LEU A 1 489 ? -20.130 15.327 53.764 1.00 95.06 489 LEU A N 1
ATOM 3885 C CA . LEU A 1 489 ? -21.184 15.613 52.791 1.00 95.06 489 LEU A CA 1
ATOM 3886 C C . LEU A 1 489 ? -22.463 16.079 53.479 1.00 95.06 489 LEU A C 1
ATOM 3888 O O . LEU A 1 489 ? -23.157 16.950 52.958 1.00 95.06 489 LEU A O 1
ATOM 3892 N N . ILE A 1 490 ? -22.726 15.564 54.680 1.00 96.75 490 ILE A N 1
ATOM 3893 C CA . ILE A 1 490 ? -23.560 16.241 55.673 1.00 96.75 490 ILE A CA 1
ATOM 3894 C C . ILE A 1 490 ? -22.617 17.105 56.509 1.00 96.75 490 ILE A C 1
ATOM 3896 O O . ILE A 1 490 ? -21.725 16.601 57.189 1.00 96.75 490 ILE A O 1
ATOM 3900 N N . LYS A 1 491 ? -22.776 18.426 56.429 1.00 94.12 491 LYS A N 1
ATOM 3901 C CA . LYS A 1 491 ? -21.757 19.379 56.896 1.00 94.12 491 LYS A CA 1
ATOM 3902 C C . LYS A 1 491 ? -21.772 19.611 58.401 1.00 94.12 491 LYS A C 1
ATOM 3904 O O . LYS A 1 491 ? -20.770 20.053 58.958 1.00 94.12 491 LYS A O 1
ATOM 3909 N N . THR A 1 492 ? -22.897 19.363 59.071 1.00 95.44 492 THR A N 1
ATOM 3910 C CA . THR A 1 492 ? -23.055 19.680 60.494 1.00 95.44 492 THR A CA 1
ATOM 3911 C C . THR A 1 492 ? -23.485 18.461 61.301 1.00 95.44 492 THR A C 1
ATOM 3913 O O . THR A 1 492 ? -24.354 17.687 60.901 1.00 95.44 492 THR A O 1
ATOM 3916 N N . LYS A 1 493 ? -22.896 18.314 62.497 1.00 95.94 493 LYS A N 1
ATOM 3917 C CA . LYS A 1 493 ? -23.277 17.269 63.462 1.00 95.94 493 LYS A CA 1
ATOM 3918 C C . LYS A 1 493 ? -24.738 17.409 63.896 1.00 95.94 493 LYS A C 1
ATOM 3920 O O . LYS A 1 493 ? -25.404 16.409 64.142 1.00 95.94 493 LYS A O 1
ATOM 3925 N N . ALA A 1 494 ? -25.217 18.652 63.988 1.00 95.94 494 ALA A N 1
ATOM 3926 C CA . ALA A 1 494 ? -26.599 18.965 64.325 1.00 95.94 494 ALA A CA 1
ATOM 3927 C C . ALA A 1 494 ? -27.573 18.386 63.291 1.00 95.94 494 ALA A C 1
ATOM 3929 O O . ALA A 1 494 ? -28.528 17.722 63.682 1.00 95.94 494 ALA A O 1
ATOM 3930 N N . GLU A 1 495 ? -27.298 18.566 61.994 1.00 96.38 495 GLU A N 1
ATOM 3931 C CA . GLU A 1 495 ? -28.156 18.018 60.942 1.00 96.38 495 GLU A CA 1
ATOM 3932 C C . GLU A 1 495 ? -28.127 16.489 60.920 1.00 96.38 495 GLU A C 1
ATOM 3934 O O . GLU A 1 495 ? -29.176 15.851 60.892 1.00 96.38 495 GLU A O 1
ATOM 3939 N N . LYS A 1 496 ? -26.939 15.888 61.036 1.00 97.00 496 LYS A N 1
ATOM 3940 C CA . LYS A 1 496 ? -26.804 14.432 61.152 1.00 97.00 496 LYS A CA 1
ATOM 3941 C C . LYS A 1 496 ? -27.640 13.869 62.308 1.00 97.00 496 LYS A C 1
ATOM 3943 O O . LYS A 1 496 ? -28.448 12.968 62.113 1.00 97.00 496 LYS A O 1
ATOM 3948 N N . ASN A 1 497 ? -27.469 14.413 63.515 1.00 97.06 497 ASN A N 1
ATOM 3949 C CA . ASN A 1 497 ? -28.212 13.967 64.696 1.00 97.06 497 ASN A CA 1
ATOM 3950 C C . ASN A 1 497 ? -29.725 14.150 64.527 1.00 97.06 497 ASN A C 1
ATOM 3952 O O . ASN A 1 497 ? -30.492 13.328 65.019 1.00 97.06 497 ASN A O 1
ATOM 3956 N N . LYS A 1 498 ? -30.149 15.212 63.835 1.00 96.50 498 LYS A N 1
ATOM 3957 C CA . LYS A 1 498 ? -31.556 15.470 63.546 1.00 96.50 498 LYS A CA 1
ATOM 3958 C C . LYS A 1 498 ? -32.153 14.397 62.634 1.00 96.50 498 LYS A C 1
ATOM 3960 O O . LYS A 1 498 ? -33.175 13.832 62.999 1.00 96.50 498 LYS A O 1
ATOM 3965 N N . LEU A 1 499 ? -31.493 14.060 61.525 1.00 96.88 499 LEU A N 1
ATOM 3966 C CA . LEU A 1 499 ? -31.943 12.992 60.621 1.00 96.88 499 LEU A CA 1
ATOM 3967 C C . LEU A 1 499 ? -32.036 11.636 61.332 1.00 96.88 499 LEU A C 1
ATOM 3969 O O . LEU A 1 499 ? -33.005 10.899 61.151 1.00 96.88 499 LEU A O 1
ATOM 3973 N N . LEU A 1 500 ? -31.057 11.314 62.180 1.00 97.38 500 LEU A N 1
ATOM 3974 C CA . LEU A 1 500 ? -31.083 10.082 62.972 1.00 97.38 500 LEU A CA 1
ATOM 3975 C C . LEU A 1 500 ? -32.220 10.086 64.002 1.00 97.38 500 LEU A C 1
ATOM 3977 O O . LEU A 1 500 ? -32.853 9.058 64.216 1.00 97.38 500 LEU A O 1
ATOM 3981 N N . ALA A 1 501 ? -32.509 11.220 64.643 1.00 96.69 501 ALA A N 1
ATOM 3982 C CA . ALA A 1 501 ? -33.622 11.328 65.585 1.00 96.69 501 ALA A CA 1
ATOM 3983 C C . ALA A 1 501 ? -34.986 11.203 64.883 1.00 96.69 501 ALA A C 1
ATOM 3985 O O . ALA A 1 501 ? -35.836 10.449 65.352 1.00 96.69 501 ALA A O 1
ATOM 3986 N N . GLU A 1 502 ? -35.170 11.894 63.752 1.00 96.62 502 GLU A N 1
ATOM 3987 C CA . GLU A 1 502 ? -36.392 11.841 62.935 1.00 96.62 502 GLU A CA 1
ATOM 3988 C C . GLU A 1 502 ? -36.653 10.406 62.437 1.00 96.62 502 GLU A C 1
ATOM 3990 O O . GLU A 1 502 ? -37.746 9.875 62.607 1.00 96.62 502 GLU A O 1
ATOM 3995 N N . THR A 1 503 ? -35.631 9.711 61.932 1.00 95.75 503 THR A N 1
ATOM 3996 C CA . THR A 1 503 ? -35.779 8.317 61.464 1.00 95.75 503 THR A CA 1
ATOM 3997 C C . THR A 1 503 ? -35.994 7.306 62.589 1.00 95.75 503 THR A C 1
ATOM 3999 O O . THR A 1 503 ? -36.757 6.358 62.413 1.00 95.75 503 THR A O 1
ATOM 4002 N N . ASN A 1 504 ? -35.379 7.501 63.760 1.00 95.75 504 ASN A N 1
ATOM 4003 C CA . ASN A 1 504 ? -35.640 6.661 64.934 1.00 95.75 504 ASN A CA 1
ATOM 4004 C C . ASN A 1 504 ? -37.079 6.814 65.448 1.00 95.75 504 ASN A C 1
ATOM 4006 O O . ASN A 1 504 ? -37.666 5.838 65.917 1.00 95.75 504 ASN A O 1
ATOM 4010 N N . LEU A 1 505 ? -37.652 8.020 65.365 1.00 96.00 505 LEU A N 1
ATOM 4011 C CA . LEU A 1 505 ? -39.057 8.250 65.702 1.00 96.00 505 LEU A CA 1
ATOM 4012 C C . LEU A 1 505 ? -39.971 7.450 64.767 1.00 96.00 505 LEU A C 1
ATOM 4014 O O . LEU A 1 505 ? -40.756 6.640 65.258 1.00 96.00 505 LEU A O 1
ATOM 4018 N N . ILE A 1 506 ? -39.773 7.579 63.452 1.00 96.38 506 ILE A N 1
ATOM 4019 C CA . ILE A 1 506 ? -40.517 6.812 62.440 1.00 96.38 506 ILE A CA 1
ATOM 4020 C C . ILE A 1 506 ? -40.385 5.303 62.696 1.00 96.38 506 ILE A C 1
ATOM 4022 O O . ILE A 1 506 ? -41.368 4.566 62.661 1.00 96.38 506 ILE A O 1
ATOM 4026 N N . GLN A 1 507 ? -39.183 4.817 63.019 1.00 94.88 507 GLN A N 1
ATOM 4027 C CA . GLN A 1 507 ? -38.966 3.398 63.303 1.00 94.88 507 GLN A CA 1
ATOM 4028 C C . GLN A 1 507 ? -39.743 2.912 64.539 1.00 94.88 507 GLN A C 1
ATOM 4030 O O . GLN A 1 507 ? -40.254 1.790 64.552 1.00 94.88 507 GLN A O 1
ATOM 4035 N N . ASN A 1 508 ? -39.862 3.742 65.577 1.00 94.81 508 ASN A N 1
ATOM 4036 C CA . ASN A 1 508 ? -40.678 3.425 66.750 1.00 94.81 508 ASN A CA 1
ATOM 4037 C C . ASN A 1 508 ? -42.179 3.450 66.432 1.00 94.81 508 ASN A C 1
ATOM 4039 O O . ASN A 1 508 ? -42.917 2.598 66.931 1.00 94.81 508 ASN A O 1
ATOM 4043 N N . GLU A 1 509 ? -42.629 4.375 65.585 1.00 95.56 509 GLU A N 1
ATOM 4044 C CA . GLU A 1 509 ? -44.016 4.439 65.116 1.00 95.56 509 GLU A CA 1
ATOM 4045 C C . GLU A 1 509 ? -44.389 3.218 64.268 1.00 95.56 509 GLU A C 1
ATOM 4047 O O . GLU A 1 509 ? -45.464 2.653 64.460 1.00 95.56 509 GLU A O 1
ATOM 4052 N N . LEU A 1 510 ? -43.481 2.733 63.417 1.00 94.69 510 LEU A N 1
ATOM 4053 C CA . LEU A 1 510 ? -43.664 1.490 62.660 1.00 94.69 510 LEU A CA 1
ATOM 4054 C C . LEU A 1 510 ? -43.770 0.262 63.574 1.00 94.69 510 LEU A C 1
ATOM 4056 O O . LEU A 1 510 ? -44.649 -0.577 63.378 1.00 94.69 510 LEU A O 1
ATOM 4060 N N . ARG A 1 511 ? -42.945 0.175 64.628 1.00 94.06 511 ARG A N 1
ATOM 4061 C CA . ARG A 1 511 ? -43.077 -0.891 65.643 1.00 94.06 511 ARG A CA 1
ATOM 4062 C C . ARG A 1 511 ? -44.425 -0.821 66.359 1.00 94.06 511 ARG A C 1
ATOM 4064 O O . ARG A 1 511 ? -45.077 -1.845 66.555 1.00 94.06 511 ARG A O 1
ATOM 4071 N N . LEU A 1 512 ? -44.868 0.380 66.734 1.00 94.19 512 LEU A N 1
ATOM 4072 C CA . LEU A 1 512 ? -46.182 0.581 67.345 1.00 94.19 512 LEU A CA 1
ATOM 4073 C C . LEU A 1 512 ? -47.314 0.182 66.385 1.00 94.19 512 LEU A C 1
ATOM 4075 O O . LEU A 1 512 ? -48.282 -0.456 66.806 1.00 94.19 512 LEU A O 1
ATOM 4079 N N . LEU A 1 513 ? -47.185 0.517 65.100 1.00 94.44 513 LEU A N 1
ATOM 4080 C CA . LEU A 1 513 ? -48.132 0.144 64.054 1.00 94.44 513 LEU A CA 1
ATOM 4081 C C . LEU A 1 513 ? -48.264 -1.379 63.943 1.00 94.44 513 LEU A C 1
ATOM 4083 O O . LEU A 1 513 ? -49.383 -1.893 63.907 1.00 94.44 513 LEU A O 1
ATOM 4087 N N . GLU A 1 514 ? -47.147 -2.104 63.955 1.00 94.19 514 GLU A N 1
ATOM 4088 C CA . GLU A 1 514 ? -47.127 -3.569 63.942 1.00 94.19 514 GLU A CA 1
ATOM 4089 C C . GLU A 1 514 ? -47.784 -4.163 65.198 1.00 94.19 514 GLU A C 1
ATOM 4091 O O . GLU A 1 514 ? -48.641 -5.048 65.099 1.00 94.19 514 GLU A O 1
ATOM 4096 N N . MET A 1 515 ? -47.478 -3.617 66.382 1.00 94.19 515 MET A N 1
ATOM 4097 C CA . MET A 1 515 ? -48.131 -4.014 67.635 1.00 94.19 515 MET A CA 1
ATOM 4098 C C . MET A 1 515 ? -49.651 -3.823 67.572 1.00 94.19 515 MET A C 1
ATOM 4100 O O . MET A 1 515 ? -50.396 -4.684 68.033 1.00 94.19 515 MET A O 1
ATOM 4104 N N . ILE A 1 516 ? -50.134 -2.721 66.988 1.00 93.94 516 ILE A N 1
ATOM 4105 C CA . ILE A 1 516 ? -51.571 -2.442 66.834 1.00 93.94 516 ILE A CA 1
ATOM 4106 C C . ILE A 1 516 ? -52.213 -3.377 65.805 1.00 93.94 516 ILE A C 1
ATOM 4108 O O . ILE A 1 516 ? -53.300 -3.905 66.070 1.00 93.94 516 ILE A O 1
ATOM 4112 N N . LYS A 1 517 ? -51.554 -3.608 64.658 1.00 93.00 517 LYS A N 1
ATOM 4113 C CA . LYS A 1 517 ? -52.009 -4.532 63.601 1.00 93.00 517 LYS A CA 1
ATOM 4114 C C . LYS A 1 517 ? -52.231 -5.938 64.170 1.00 93.00 517 LYS A C 1
ATOM 4116 O O . LYS A 1 517 ? -53.271 -6.540 63.901 1.00 93.00 517 LYS A O 1
ATOM 4121 N N . ASN A 1 518 ? -51.333 -6.387 65.046 1.00 92.81 518 ASN A N 1
ATOM 4122 C CA . ASN A 1 518 ? -51.343 -7.731 65.626 1.00 92.81 518 ASN A CA 1
ATOM 4123 C C . ASN A 1 518 ? -52.079 -7.851 66.975 1.00 92.81 518 ASN A C 1
ATOM 4125 O O . ASN A 1 518 ? -52.148 -8.944 67.532 1.00 92.81 518 ASN A O 1
ATOM 4129 N N . ASN A 1 519 ? -52.657 -6.774 67.523 1.00 91.88 519 ASN A N 1
ATOM 4130 C CA . ASN A 1 519 ? -53.302 -6.817 68.841 1.00 91.88 519 ASN A CA 1
ATOM 4131 C C . ASN A 1 519 ? -54.721 -7.434 68.777 1.00 91.88 519 ASN A C 1
ATOM 4133 O O . ASN A 1 519 ? -55.640 -6.802 68.229 1.00 91.88 519 ASN A O 1
ATOM 4137 N N . PRO A 1 520 ? -54.960 -8.613 69.390 1.00 87.75 520 PRO A N 1
ATOM 4138 C CA . PRO A 1 520 ? -56.254 -9.294 69.334 1.00 87.75 520 PRO A CA 1
ATOM 4139 C C . PRO A 1 520 ? -57.328 -8.635 70.214 1.00 87.75 520 PRO A C 1
ATOM 4141 O O . PRO A 1 520 ? -58.516 -8.844 69.980 1.00 87.75 520 PRO A O 1
ATOM 4144 N N . PHE A 1 521 ? -56.936 -7.806 71.185 1.00 91.12 521 PHE A N 1
ATOM 4145 C CA . PHE A 1 521 ? -57.832 -7.180 72.162 1.00 91.12 521 PHE A CA 1
ATOM 4146 C C . PHE A 1 521 ? -58.435 -5.850 71.682 1.00 91.12 521 PHE A C 1
ATOM 4148 O O . PHE A 1 521 ? -59.354 -5.323 72.307 1.00 91.12 521 PHE A O 1
ATOM 4155 N N . LEU A 1 522 ? -57.952 -5.293 70.565 1.00 90.88 522 LEU A N 1
ATOM 4156 C CA . LEU A 1 522 ? -58.505 -4.070 69.978 1.00 90.88 522 LEU A CA 1
ATOM 4157 C C . LEU A 1 522 ? -59.720 -4.365 69.092 1.00 90.88 522 LEU A C 1
ATOM 4159 O O . LEU A 1 522 ? -59.648 -5.137 68.135 1.00 90.88 522 LEU A O 1
ATOM 4163 N N . HIS A 1 523 ? -60.828 -3.666 69.345 1.00 93.19 523 HIS A N 1
ATOM 4164 C CA . HIS A 1 523 ? -61.997 -3.712 68.469 1.00 93.19 523 HIS A CA 1
ATOM 4165 C C . HIS A 1 523 ? -61.640 -3.219 67.052 1.00 93.19 523 HIS A C 1
ATOM 4167 O O . HIS A 1 523 ? -60.968 -2.197 66.895 1.00 93.19 523 HIS A O 1
ATOM 4173 N N . LYS A 1 524 ? -62.134 -3.902 66.007 1.00 92.56 524 LYS A N 1
ATOM 4174 C CA . LYS A 1 524 ? -61.758 -3.677 64.592 1.00 92.56 524 LYS A CA 1
ATOM 4175 C C . LYS A 1 524 ? -61.825 -2.206 64.155 1.00 92.56 524 LYS A C 1
ATOM 4177 O O . LYS A 1 524 ? -60.912 -1.723 63.494 1.00 92.56 524 LYS A O 1
ATOM 4182 N N . LYS A 1 525 ? -62.881 -1.477 64.548 1.00 92.06 525 LYS A N 1
ATOM 4183 C CA . LYS A 1 525 ? -63.027 -0.040 64.228 1.00 92.06 525 LYS A CA 1
ATOM 4184 C C . LYS A 1 525 ? -61.916 0.813 64.852 1.00 92.06 525 LYS A C 1
ATOM 4186 O O . LYS A 1 525 ? -61.361 1.668 64.172 1.00 92.06 525 LYS A O 1
ATOM 4191 N N . THR A 1 526 ? -61.581 0.556 66.115 1.00 92.38 526 THR A N 1
ATOM 4192 C CA . THR A 1 526 ? -60.522 1.267 66.845 1.00 92.38 526 THR A CA 1
ATOM 4193 C C . THR A 1 526 ? -59.152 0.938 66.266 1.00 92.38 526 THR A C 1
ATOM 4195 O O . THR A 1 526 ? -58.365 1.847 66.028 1.00 92.38 526 THR A O 1
ATOM 4198 N N . ARG A 1 527 ? -58.895 -0.341 65.957 1.00 94.38 527 ARG A N 1
ATOM 4199 C CA . ARG A 1 527 ? -57.655 -0.789 65.307 1.00 94.38 527 ARG A CA 1
ATOM 4200 C C . ARG A 1 527 ? -57.428 -0.062 63.979 1.00 94.38 527 ARG A C 1
ATOM 4202 O O . ARG A 1 527 ? -56.377 0.534 63.790 1.00 94.38 527 ARG A O 1
ATOM 4209 N N . ASN A 1 528 ? -58.432 -0.045 63.101 1.00 94.00 528 ASN A N 1
ATOM 4210 C CA . ASN A 1 528 ? -58.325 0.609 61.794 1.00 94.00 528 ASN A CA 1
ATOM 4211 C C . ASN A 1 528 ? -58.146 2.132 61.905 1.00 94.00 528 ASN A C 1
ATOM 4213 O O . ASN A 1 528 ? -57.412 2.714 61.113 1.00 94.00 528 ASN A O 1
ATOM 4217 N N . LEU A 1 529 ? -58.799 2.780 62.879 1.00 94.38 529 LEU A N 1
ATOM 4218 C CA . LEU A 1 529 ? -58.617 4.212 63.126 1.00 94.38 529 LEU A CA 1
ATOM 4219 C C . LEU A 1 529 ? -57.183 4.524 63.578 1.00 94.38 529 LEU A C 1
ATOM 4221 O O . LEU A 1 529 ? -56.578 5.447 63.045 1.00 94.38 529 LEU A O 1
ATOM 4225 N N . LEU A 1 530 ? -56.641 3.750 64.524 1.00 94.06 530 LEU A N 1
ATOM 4226 C CA . LEU A 1 530 ? -55.275 3.930 65.022 1.00 94.06 530 LEU A CA 1
ATOM 4227 C C . LEU A 1 530 ? -54.225 3.667 63.936 1.00 94.06 530 LEU A C 1
ATOM 4229 O O . LEU A 1 530 ? -53.315 4.474 63.791 1.00 94.06 530 LEU A O 1
ATOM 4233 N N . ILE A 1 531 ? -54.394 2.600 63.144 1.00 94.94 531 ILE A N 1
ATOM 4234 C CA . ILE A 1 531 ? -53.545 2.303 61.977 1.00 94.94 531 ILE A CA 1
ATOM 4235 C C . ILE A 1 531 ? -53.506 3.512 61.041 1.00 94.94 531 ILE A C 1
ATOM 4237 O O . ILE A 1 531 ? -52.436 4.048 60.783 1.00 94.94 531 ILE A O 1
ATOM 4241 N N . LYS A 1 532 ? -54.679 4.013 60.633 1.00 95.88 532 LYS A N 1
ATOM 4242 C CA . LYS A 1 532 ? -54.776 5.164 59.732 1.00 95.88 532 LYS A CA 1
ATOM 4243 C C . LYS A 1 532 ? -54.148 6.430 60.325 1.00 95.88 532 LYS A C 1
ATOM 4245 O O . LYS A 1 532 ? -53.570 7.219 59.586 1.00 95.88 532 LYS A O 1
ATOM 4250 N N . LEU A 1 533 ? -54.303 6.683 61.625 1.00 95.69 533 LEU A N 1
ATOM 4251 C CA . LEU A 1 533 ? -53.710 7.861 62.269 1.00 95.69 533 LEU A CA 1
ATOM 4252 C C . LEU A 1 533 ? -52.180 7.797 62.271 1.00 95.69 533 LEU A C 1
ATOM 4254 O O . LEU A 1 533 ? -51.553 8.802 61.957 1.00 95.69 533 LEU A O 1
ATOM 4258 N N . ILE A 1 534 ? -51.608 6.632 62.580 1.00 94.62 534 ILE A N 1
ATOM 4259 C CA . ILE A 1 534 ? -50.155 6.431 62.611 1.00 94.62 534 ILE A CA 1
ATOM 4260 C C . ILE A 1 534 ? -49.573 6.450 61.195 1.00 94.62 534 ILE A C 1
ATOM 4262 O O . ILE A 1 534 ? -48.590 7.140 60.971 1.00 94.62 534 ILE A O 1
ATOM 4266 N N . GLU A 1 535 ? -50.204 5.780 60.226 1.00 94.88 535 GLU A N 1
ATOM 4267 C CA . GLU A 1 535 ? -49.770 5.813 58.818 1.00 94.88 535 GLU A CA 1
ATOM 4268 C C . GLU A 1 535 ? -49.752 7.253 58.272 1.00 94.88 535 GLU A C 1
ATOM 4270 O O . GLU A 1 535 ? -48.756 7.680 57.698 1.00 94.88 535 GLU A O 1
ATOM 4275 N N . ASN A 1 536 ? -50.791 8.055 58.554 1.00 95.44 536 ASN A N 1
ATOM 4276 C CA . ASN A 1 536 ? -50.809 9.473 58.167 1.00 95.44 536 ASN A CA 1
ATOM 4277 C C . ASN A 1 536 ? -49.730 10.312 58.868 1.00 95.44 536 ASN A C 1
ATOM 4279 O O . ASN A 1 536 ? -49.277 11.308 58.306 1.00 95.44 536 ASN A O 1
ATOM 4283 N N . GLU A 1 537 ? -49.383 9.986 60.114 1.00 95.50 537 GLU A N 1
ATOM 4284 C CA . GLU A 1 537 ? -48.340 10.702 60.849 1.00 95.50 537 GLU A CA 1
ATOM 4285 C C . GLU A 1 537 ? -46.955 10.377 60.282 1.00 95.50 537 GLU A C 1
ATOM 4287 O O . GLU A 1 537 ? -46.207 11.299 59.960 1.00 95.50 537 GLU A O 1
ATOM 4292 N N . ILE A 1 538 ? -46.673 9.096 60.033 1.00 95.94 538 ILE A N 1
ATOM 4293 C CA . ILE A 1 538 ? -45.450 8.638 59.363 1.00 95.94 538 ILE A CA 1
ATOM 4294 C C . ILE A 1 538 ? -45.303 9.328 57.999 1.00 95.94 538 ILE A C 1
ATOM 4296 O O . ILE A 1 538 ? -44.257 9.913 57.708 1.00 95.94 538 ILE A O 1
ATOM 4300 N N . ASP A 1 539 ? -46.365 9.343 57.187 1.00 95.75 539 ASP A N 1
ATOM 4301 C CA . ASP A 1 539 ? -46.361 10.005 55.878 1.00 95.75 539 ASP A CA 1
ATOM 4302 C C . ASP A 1 539 ? -46.022 11.497 55.977 1.00 95.75 539 ASP A C 1
ATOM 4304 O O . ASP A 1 539 ? -45.201 12.006 55.206 1.00 95.75 539 ASP A O 1
ATOM 4308 N N . ARG A 1 540 ? -46.618 12.204 56.948 1.00 96.12 540 ARG A N 1
ATOM 4309 C CA . ARG A 1 540 ? -46.337 13.626 57.198 1.00 96.12 540 ARG A CA 1
ATOM 4310 C C . ARG A 1 540 ? -44.901 13.858 57.637 1.00 96.12 540 ARG A C 1
ATOM 4312 O O . ARG A 1 540 ? -44.318 14.866 57.235 1.00 96.12 540 ARG A O 1
ATOM 4319 N N . GLN A 1 541 ? -44.338 12.969 58.453 1.00 96.75 541 GLN A N 1
ATOM 4320 C CA . GLN A 1 541 ? -42.948 13.068 58.889 1.00 96.75 541 GLN A CA 1
ATOM 4321 C C . GLN A 1 541 ? -41.996 12.922 57.699 1.00 96.75 541 GLN A C 1
ATOM 4323 O O . GLN A 1 541 ? -41.129 13.782 57.524 1.00 96.75 541 GLN A O 1
ATOM 4328 N N . PHE A 1 542 ? -42.210 11.936 56.819 1.00 97.44 542 PHE A N 1
ATOM 4329 C CA . PHE A 1 542 ? -41.444 11.823 55.572 1.00 97.44 542 PHE A CA 1
ATOM 4330 C C . PHE A 1 542 ? -41.587 13.067 54.693 1.00 97.44 542 PHE A C 1
ATOM 4332 O O . PHE A 1 542 ? -40.577 13.622 54.257 1.00 97.44 542 PHE A O 1
ATOM 4339 N N . ASP A 1 543 ? -42.811 13.554 54.470 1.00 97.06 543 ASP A N 1
ATOM 4340 C CA . ASP A 1 543 ? -43.052 14.746 53.647 1.00 97.06 543 ASP A CA 1
ATOM 4341 C C . ASP A 1 543 ? -42.368 15.991 54.221 1.00 97.06 543 ASP A C 1
ATOM 4343 O O . ASP A 1 543 ? -41.791 16.798 53.482 1.00 97.06 543 ASP A O 1
ATOM 4347 N N . PHE A 1 544 ? -42.389 16.143 55.546 1.00 96.62 544 PHE A N 1
ATOM 4348 C CA . PHE A 1 544 ? -41.699 17.224 56.236 1.00 96.62 544 PHE A CA 1
ATOM 4349 C C . PHE A 1 544 ? -40.181 17.116 56.077 1.00 96.62 544 PHE A C 1
ATOM 4351 O O . PHE A 1 544 ? -39.541 18.110 55.718 1.00 96.62 544 PHE A O 1
ATOM 4358 N N . MET A 1 545 ? -39.609 15.929 56.302 1.00 97.12 545 MET A N 1
ATOM 4359 C CA . MET A 1 545 ? -38.179 15.675 56.114 1.00 97.12 545 MET A CA 1
ATOM 4360 C C . MET A 1 545 ? -37.753 15.979 54.678 1.00 97.12 545 MET A C 1
ATOM 4362 O O . MET A 1 545 ? -36.854 16.794 54.472 1.00 97.12 545 MET A O 1
ATOM 4366 N N . ILE A 1 546 ? -38.439 15.401 53.688 1.00 97.12 546 ILE A N 1
ATOM 4367 C CA . ILE A 1 546 ? -38.171 15.603 52.259 1.00 97.12 546 ILE A CA 1
ATOM 4368 C C . ILE A 1 546 ? -38.202 17.095 51.925 1.00 97.12 546 ILE A C 1
ATOM 4370 O O . ILE A 1 546 ? -37.214 17.638 51.431 1.00 97.12 546 ILE A O 1
ATOM 4374 N N . LYS A 1 547 ? -39.291 17.796 52.267 1.00 96.44 547 LYS A N 1
ATOM 4375 C CA . LYS A 1 547 ? -39.440 19.230 51.984 1.00 96.44 547 LYS A CA 1
ATOM 4376 C C . LYS A 1 547 ? -38.323 20.057 52.619 1.00 96.44 547 LYS A C 1
ATOM 4378 O O . LYS A 1 547 ? -37.763 20.941 51.966 1.00 96.44 547 LYS A O 1
ATOM 4383 N N . ARG A 1 548 ? -37.992 19.775 53.881 1.00 95.94 548 ARG A N 1
ATOM 4384 C CA . ARG A 1 548 ? -36.945 20.474 54.632 1.00 95.94 548 ARG A CA 1
ATOM 4385 C C . ARG A 1 548 ? -35.580 20.291 53.978 1.00 95.94 548 ARG A C 1
ATOM 4387 O O . ARG A 1 548 ? -34.883 21.278 53.754 1.00 95.94 548 ARG A O 1
ATOM 4394 N N . ILE A 1 549 ? -35.221 19.052 53.652 1.00 95.94 549 ILE A N 1
ATOM 4395 C CA . ILE A 1 549 ? -33.941 18.714 53.025 1.00 95.94 549 ILE A CA 1
ATOM 4396 C C . ILE A 1 549 ? -33.868 19.351 51.639 1.00 95.94 549 ILE A C 1
ATOM 4398 O O . ILE A 1 549 ? -32.903 20.054 51.350 1.00 95.94 549 ILE A O 1
ATOM 4402 N N . SER A 1 550 ? -34.911 19.223 50.810 1.00 93.44 550 SER A N 1
ATOM 4403 C CA . SER A 1 550 ? -34.974 19.845 49.480 1.00 93.44 550 SER A CA 1
ATOM 4404 C C . SER A 1 550 ? -34.777 21.366 49.520 1.00 93.44 550 SER A C 1
ATOM 4406 O O . SER A 1 550 ? -34.153 21.926 48.617 1.00 93.44 550 SER A O 1
ATOM 4408 N N . GLN A 1 551 ? -35.237 22.051 50.571 1.00 93.38 551 GLN A N 1
ATOM 4409 C CA . GLN A 1 551 ? -35.095 23.505 50.730 1.00 93.38 551 GLN A CA 1
ATOM 4410 C C . GLN A 1 551 ? -33.775 23.939 51.395 1.00 93.38 551 GLN A C 1
ATOM 4412 O O . GLN A 1 551 ? -33.400 25.111 51.303 1.00 93.38 551 GLN A O 1
ATOM 4417 N N . ASP A 1 552 ? -33.034 23.020 52.016 1.00 90.50 552 ASP A N 1
ATOM 4418 C CA . ASP A 1 552 ? -31.781 23.321 52.710 1.00 90.50 552 ASP A CA 1
ATOM 4419 C C . ASP A 1 552 ? -30.642 23.624 51.720 1.00 90.50 552 ASP A C 1
ATOM 4421 O O . ASP A 1 552 ? -30.308 22.821 50.846 1.00 90.50 552 ASP A O 1
ATOM 4425 N N . LYS A 1 553 ? -30.031 24.806 51.841 1.00 88.50 553 LYS A N 1
ATOM 4426 C CA . LYS A 1 553 ? -28.920 25.255 50.979 1.00 88.50 553 LYS A CA 1
ATOM 4427 C C . LYS A 1 553 ? -27.540 25.097 51.619 1.00 88.50 553 LYS A C 1
ATOM 4429 O O . LYS A 1 553 ? -26.533 25.346 50.960 1.00 88.50 553 LYS A O 1
ATOM 4434 N N . LYS A 1 554 ? -27.469 24.763 52.908 1.00 91.19 554 LYS A N 1
ATOM 4435 C CA . LYS A 1 554 ? -26.241 24.867 53.703 1.00 91.19 554 LYS A CA 1
ATOM 4436 C C . LYS A 1 554 ? -25.723 23.510 54.144 1.00 91.19 554 LYS A C 1
ATOM 4438 O O . LYS A 1 554 ? -24.524 23.288 53.999 1.00 91.19 554 LYS A O 1
ATOM 4443 N N . ASN A 1 555 ? -26.577 22.619 54.640 1.00 93.50 555 ASN A N 1
ATOM 4444 C CA . ASN A 1 555 ? -26.130 21.442 55.390 1.00 93.50 555 ASN A CA 1
ATOM 4445 C C . ASN A 1 555 ? -25.710 20.240 54.537 1.00 93.50 555 ASN A C 1
ATOM 4447 O O . ASN A 1 555 ? -25.059 19.345 55.068 1.00 93.50 555 ASN A O 1
ATOM 4451 N N . TYR A 1 556 ? -26.011 20.232 53.238 1.00 94.88 556 TYR A N 1
ATOM 4452 C CA . TYR A 1 556 ? -25.714 19.111 52.343 1.00 94.88 556 TYR A CA 1
ATOM 4453 C C . TYR A 1 556 ? -24.765 19.531 51.222 1.00 94.88 556 TYR A C 1
ATOM 4455 O O . TYR A 1 556 ? -24.811 20.669 50.739 1.00 94.88 556 TYR A O 1
ATOM 4463 N N . ALA A 1 557 ? -23.890 18.622 50.805 1.00 92.75 557 ALA A N 1
ATOM 4464 C CA . ALA A 1 557 ? -23.217 18.718 49.519 1.00 92.75 557 ALA A CA 1
ATOM 4465 C C . ALA A 1 557 ? -24.234 18.504 48.386 1.00 92.75 557 ALA A C 1
ATOM 4467 O O . ALA A 1 557 ? -25.173 17.718 48.525 1.00 92.75 557 ALA A O 1
ATOM 4468 N N . LEU A 1 558 ? -24.039 19.199 47.260 1.00 87.06 558 LEU A N 1
ATOM 4469 C CA . LEU A 1 558 ? -24.934 19.101 46.099 1.00 87.06 558 LEU A CA 1
ATOM 4470 C C . LEU A 1 558 ? -25.052 17.657 45.589 1.00 87.06 558 LEU A C 1
ATOM 4472 O O . LEU A 1 558 ? -26.145 17.226 45.242 1.00 87.06 558 LEU A O 1
ATOM 4476 N N . THR A 1 559 ? -23.952 16.904 45.643 1.00 87.25 559 THR A N 1
ATOM 4477 C CA . THR A 1 559 ? -23.832 15.532 45.130 1.00 87.25 559 THR A CA 1
ATOM 4478 C C . THR A 1 559 ? -24.673 14.489 45.868 1.00 87.25 559 THR A C 1
ATOM 4480 O O . THR A 1 559 ? -25.000 13.475 45.274 1.00 87.25 559 THR A O 1
ATOM 4483 N N . ILE A 1 560 ? -25.049 14.711 47.135 1.00 92.56 560 ILE A N 1
ATOM 4484 C CA . ILE A 1 560 ? -25.841 13.737 47.921 1.00 92.56 560 ILE A CA 1
ATOM 4485 C C . ILE A 1 560 ? -27.243 14.217 48.282 1.00 92.56 560 ILE A C 1
ATOM 4487 O O . ILE A 1 560 ? -28.064 13.443 48.765 1.00 92.56 560 ILE A O 1
ATOM 4491 N N . LYS A 1 561 ? -27.530 15.508 48.096 1.00 94.06 561 LYS A N 1
ATOM 4492 C CA . LYS A 1 561 ? -28.798 16.094 48.531 1.00 94.06 561 LYS A CA 1
ATOM 4493 C C . LYS A 1 561 ? -29.987 15.436 47.830 1.00 94.06 561 LYS A C 1
ATOM 4495 O O . LYS A 1 561 ? -30.989 15.156 48.478 1.00 94.06 561 LYS A O 1
ATOM 4500 N N . ASN A 1 562 ? -29.863 15.211 46.521 1.00 94.12 562 ASN A N 1
ATOM 4501 C CA . ASN A 1 562 ? -30.900 14.541 45.744 1.00 94.12 562 ASN A CA 1
ATOM 4502 C C . ASN A 1 562 ? -31.055 13.076 46.171 1.00 94.12 562 ASN A C 1
ATOM 4504 O O . ASN A 1 562 ? -32.172 12.628 46.386 1.00 94.12 562 ASN A O 1
ATOM 4508 N N . ILE A 1 563 ? -29.937 12.380 46.393 1.00 95.56 563 ILE A N 1
ATOM 4509 C CA . ILE A 1 563 ? -29.912 10.979 46.834 1.00 95.56 563 ILE A CA 1
ATOM 4510 C C . ILE A 1 563 ? -30.681 10.814 48.146 1.00 95.56 563 ILE A C 1
ATOM 4512 O O . ILE A 1 563 ? -31.630 10.050 48.192 1.00 95.56 563 ILE A O 1
ATOM 4516 N N . ILE A 1 564 ? -30.380 11.620 49.171 1.00 95.75 564 ILE A N 1
ATOM 4517 C CA . ILE A 1 564 ? -31.082 11.567 50.468 1.00 95.75 564 ILE A CA 1
ATOM 4518 C C . ILE A 1 564 ? -32.597 11.780 50.317 1.00 95.75 564 ILE A C 1
ATOM 4520 O O . ILE A 1 564 ? -33.392 11.185 51.043 1.00 95.75 564 ILE A O 1
ATOM 4524 N N . VAL A 1 565 ? -33.012 12.669 49.412 1.00 96.44 565 VAL A N 1
ATOM 4525 C CA . VAL A 1 565 ? -34.435 12.927 49.160 1.00 96.44 565 VAL A CA 1
ATOM 4526 C C . VAL A 1 565 ? -35.094 11.722 48.491 1.00 96.44 565 VAL A C 1
ATOM 4528 O O . VAL A 1 565 ? -36.182 11.326 48.913 1.00 96.44 565 VAL A O 1
ATOM 4531 N N . GLU A 1 566 ? -34.453 11.140 47.480 1.00 97.06 566 GLU A N 1
ATOM 4532 C CA . GLU A 1 566 ? -34.960 9.949 46.796 1.00 97.06 566 GLU A CA 1
ATOM 4533 C C . GLU A 1 566 ? -34.936 8.709 47.702 1.00 97.06 566 GLU A C 1
ATOM 4535 O O . GLU A 1 566 ? -35.898 7.948 47.687 1.00 97.06 566 GLU A O 1
ATOM 4540 N N . ASP A 1 567 ? -33.947 8.567 48.589 1.00 96.81 567 ASP A N 1
ATOM 4541 C CA . ASP A 1 567 ? -33.909 7.541 49.638 1.00 96.81 567 ASP A CA 1
ATOM 4542 C C . ASP A 1 567 ? -35.165 7.588 50.513 1.00 96.81 567 ASP A C 1
ATOM 4544 O O . ASP A 1 567 ? -35.846 6.581 50.705 1.00 96.81 567 ASP A O 1
ATOM 4548 N N . LEU A 1 568 ? -35.506 8.773 51.030 1.00 97.00 568 LEU A N 1
ATOM 4549 C CA . LEU A 1 568 ? -36.676 8.955 51.890 1.00 97.00 568 LEU A CA 1
ATOM 4550 C C . LEU A 1 568 ? -37.986 8.698 51.143 1.00 97.00 568 LEU A C 1
ATOM 4552 O O . LEU A 1 568 ? -38.889 8.080 51.704 1.00 97.00 568 LEU A O 1
ATOM 4556 N N . LYS A 1 569 ? -38.095 9.143 49.885 1.00 96.81 569 LYS A N 1
ATOM 4557 C CA . LYS A 1 569 ? -39.263 8.855 49.038 1.00 96.81 569 LYS A CA 1
ATOM 4558 C C . LYS A 1 569 ? -39.401 7.364 48.768 1.00 96.81 569 LYS A C 1
ATOM 4560 O O . LYS A 1 569 ? -40.503 6.832 48.859 1.00 96.81 569 LYS A O 1
ATOM 4565 N N . TRP A 1 570 ? -38.297 6.694 48.446 1.00 96.38 570 TRP A N 1
ATOM 4566 C CA . TRP A 1 570 ? -38.287 5.260 48.204 1.00 96.38 570 TRP A CA 1
ATOM 4567 C C . TRP A 1 570 ? -38.726 4.512 49.454 1.00 96.38 570 TRP A C 1
ATOM 4569 O O . TRP A 1 570 ? -39.609 3.666 49.360 1.00 96.38 570 TRP A O 1
ATOM 4579 N N . ILE A 1 571 ? -38.181 4.861 50.627 1.00 96.12 571 ILE A N 1
ATOM 4580 C CA . ILE A 1 571 ? -38.570 4.231 51.895 1.00 96.12 571 ILE A CA 1
ATOM 4581 C C . ILE A 1 571 ? -40.062 4.442 52.122 1.00 96.12 571 ILE A C 1
ATOM 4583 O O . ILE A 1 571 ? -40.778 3.462 52.275 1.00 96.12 571 ILE A O 1
ATOM 4587 N N . LYS A 1 572 ? -40.547 5.687 52.042 1.00 95.44 572 LYS A N 1
ATOM 4588 C CA . LYS A 1 572 ? -41.970 6.018 52.196 1.00 95.44 572 LYS A CA 1
ATOM 4589 C C . LYS A 1 572 ? -42.874 5.163 51.298 1.00 95.44 572 LYS A C 1
ATOM 4591 O O . LYS A 1 572 ? -43.884 4.650 51.761 1.00 95.44 572 LYS A O 1
ATOM 4596 N N . ASN A 1 573 ? -42.504 4.993 50.030 1.00 93.56 573 ASN A N 1
ATOM 4597 C CA . ASN A 1 573 ? -43.305 4.257 49.049 1.00 93.56 573 ASN A CA 1
ATOM 4598 C C . ASN A 1 573 ? -43.256 2.726 49.219 1.00 93.56 573 ASN A C 1
ATOM 4600 O O . ASN A 1 573 ? -44.053 2.035 48.589 1.00 93.56 573 ASN A O 1
ATOM 4604 N N . ASN A 1 574 ? -42.328 2.200 50.025 1.00 90.94 574 ASN A N 1
ATOM 4605 C CA . ASN A 1 574 ? -42.102 0.764 50.225 1.00 90.94 574 ASN A CA 1
ATOM 4606 C C . ASN A 1 574 ? -42.278 0.327 51.699 1.00 90.94 574 ASN A C 1
ATOM 4608 O O . ASN A 1 574 ? -41.758 -0.723 52.085 1.00 90.94 574 ASN A O 1
ATOM 4612 N N . LEU A 1 575 ? -42.962 1.135 52.522 1.00 85.88 575 LEU A N 1
ATOM 4613 C CA . LEU A 1 575 ? -43.261 0.857 53.938 1.00 85.88 575 LEU A CA 1
ATOM 4614 C C . LEU A 1 575 ? -44.520 0.016 54.174 1.00 85.88 575 LEU A C 1
ATOM 4616 O O . LEU A 1 575 ? -45.463 0.079 53.353 1.00 85.88 575 LEU A O 1
#

Foldseek 3Di:
DAAQVLQLCQFQNWQPPPQRCPRDDSLRSNVVLLPDLVSLLRHDALLNLLPDPDFQEAEQVRDTHGNPNVVVVLCVLQCNPVVDDADHSLPSQGTHHHDPVSNVVSHVVCVVVLPDDDPPPAAAEFEFEFQAKGFRHKYKDKDFDWDWDDDPPAFIAIDGPPDIDIDMDTATDRCHFRYHHVCRRQSDDDDPNSYAYKYAHQQVQLVDPVDQDRGGPVRVVVRPQVVVLVVCVVVVHPCPPDGGPRMGRDHDPPAPPKDDKDKDKDFPPDWDWDADPVRFIFTWDWDQDPVRDTDIGTDDRARSWHWIDRNRMIMIIDDDRYNDDPKDWAEPRGGADPLKDWDKDADPVGPPCTGWIFMDRNNPPDTNATWDTDIRYYIYRDPPVDAKDKAWPPPAAEEDELQDKTFTDMFIGDPPFDRVQKDKWKDKQNHTDDDRIDRSVLDAFFKIKIKMWIAGPSGHIDMDIHIYGYDAALVSLLSSLVVCVVVCQQVDPVVSVVSNVLSVVLVVLVVVLVCLVPDPPDDPVRSVVSNVVSLVVSLVSLVVVLVVLVPDPPRGDPSNSVRSSSNSVNNNVVD

Radius of gyration: 41.27 Å; chains: 1; bounding box: 94×54×124 Å

Sequence (575 aa):
MGTPRAILSLLYGYDEDLAFGSLMSRAEARKLVENMPGAYGLLPSEEYLNRLEEPLIDFFSGESIGKGDFEKFQDFLTGKTDGREKPNEDEVEKENILRKNLLEQARLTHENLDEWEPPENVKAIQIAGWGLDTISGIKYSQKEKINCYSVDGKLPSCTGSGEYEPIYEPKWTVDGDEVVTAPSALMMPEKDNSVEKYWVDLYRYNSDPIINNNQNHGNILETDSLQQFISNIIENKNYTSSLPDYMHTSRPEDYDDAQPRIRMSLYSPLDIHLYDKDENHTGPKEITDENGNKKIIFEEGIPNSYYQQFGERKYVAFAEAGEEIVSHTSFVNLPASKDTSAKLEIPETGLVNLSELQADFDGDEQIDYVVAPVPNGEATLNSDEISPEITISSPQNKTYPGDANLEITFSVSDNISQPENILTEIYLDNEKISAKVLDLSRLIPGKHTLKISAVDEANNKAEKEVEFSVGMNLNIFQNNVEKYYQARLIKTKAEKNKLLAETNLIQNELRLLEMIKNNPFLHKKTRNLLIKLIENEIDRQFDFMIKRISQDKKNYALTIKNIIVEDLKWIKNNL

Secondary structure (DSSP, 8-state):
---THHHHHHHH-B---TTTTTS--HHHHHHHHTT-HHHHHTSPPHHHHHH-SS-SEE-TTS-EE-TT-HHHHHHHHTTTTT------TT-TTSPP---HHHHHHHHHHHHHHHT----TT--EEEEEEESB-EEEEEEEEEEEEEEEEEETTEEEEEEEEEEEEEEEEEEEESSBBSSSBHHHHT-SPP-TTTEEEEEEEHHHHHH-TT--S---TTTGGG-HHHHHHHHHHHTT---SSSPPTTEESS---TTTTPPPPEEEEEETTPPP-EE-TT--EEEEEEEE-TTS-EEEEEEE-STT-EEEEETTEEEEEE--S-------EEEES----TT-EEE----TTGGGGPPPEEEESSSSSS--EEE---TTEEEES----PPPEEEEEES-SSEEETTSEEE-EEEEE-SSS-TTTSEEEEEETTEEE--SEEEGGGS-SEEEEEEEEEE-TT--EEEEEEEEEEE--HHHHHHHHHHHHHTTSB--HHHHHHHHHHHHHHHHHHHHHHHHHT-TTS-HHHHHHHHHHHHHHHHHHHHHHHHHHHH-SSSB-HHHHHHHHHHHHHHHHT-

pLDDT: mean 88.7, std 9.67, range [41.25, 97.81]